Protein AF-A0AA37AYW5-F1 (afdb_monomer_lite)

Structure (mmCIF, N/CA/C/O backbone):
data_AF-A0AA37AYW5-F1
#
_entry.id   AF-A0AA37AYW5-F1
#
loop_
_atom_site.group_PDB
_atom_site.id
_atom_site.type_symbol
_atom_site.label_atom_id
_atom_site.label_alt_id
_atom_site.label_comp_id
_atom_site.label_asym_id
_atom_site.label_entity_id
_atom_site.label_seq_id
_atom_site.pdbx_PDB_ins_code
_atom_site.Cartn_x
_atom_site.Cartn_y
_atom_site.Cartn_z
_atom_site.occupancy
_atom_site.B_iso_or_equiv
_atom_site.auth_seq_id
_atom_site.auth_comp_id
_atom_site.auth_asym_id
_atom_site.auth_atom_id
_atom_site.pdbx_PDB_model_num
ATOM 1 N N . MET A 1 1 ? 41.787 -29.337 9.181 1.00 38.81 1 MET A N 1
ATOM 2 C CA . MET A 1 1 ? 41.376 -28.073 9.828 1.00 38.81 1 MET A CA 1
ATOM 3 C C . MET A 1 1 ? 42.537 -27.101 9.713 1.00 38.81 1 MET A C 1
ATOM 5 O O . MET A 1 1 ? 43.600 -27.408 10.236 1.00 38.81 1 MET A O 1
ATOM 9 N N . HIS A 1 2 ? 42.387 -26.001 8.969 1.00 33.62 2 HIS A N 1
ATOM 10 C CA . HIS A 1 2 ? 43.394 -24.934 8.976 1.00 33.62 2 HIS A CA 1
ATOM 11 C C . HIS A 1 2 ? 43.248 -24.129 10.281 1.00 33.62 2 HIS A C 1
ATOM 13 O O . HIS A 1 2 ? 42.122 -23.743 10.585 1.00 33.62 2 HIS A O 1
ATOM 19 N N . PRO A 1 3 ? 44.317 -23.875 11.061 1.00 39.66 3 PRO A N 1
ATOM 20 C CA . PRO A 1 3 ? 44.164 -23.428 12.451 1.00 39.66 3 PRO A CA 1
ATOM 21 C C . PRO A 1 3 ? 43.800 -21.947 12.656 1.00 39.66 3 PRO A C 1
ATOM 23 O O . PRO A 1 3 ? 43.698 -21.547 13.803 1.00 39.66 3 PRO A O 1
ATOM 26 N N . ASN A 1 4 ? 43.615 -21.139 11.604 1.00 45.75 4 ASN A N 1
ATOM 27 C CA . ASN A 1 4 ? 43.454 -19.675 11.712 1.00 45.75 4 ASN A CA 1
ATOM 28 C C . ASN A 1 4 ? 42.423 -19.077 10.725 1.00 45.75 4 ASN A C 1
ATOM 30 O O . ASN A 1 4 ? 42.526 -17.911 10.348 1.00 45.75 4 ASN A O 1
ATOM 34 N N . ALA A 1 5 ? 41.445 -19.853 10.249 1.00 54.09 5 ALA A N 1
ATOM 35 C CA . ALA A 1 5 ? 40.396 -19.306 9.385 1.00 54.09 5 ALA A CA 1
ATOM 36 C C . ALA A 1 5 ? 39.309 -18.626 10.233 1.00 54.09 5 ALA A C 1
ATOM 38 O O . ALA A 1 5 ? 38.794 -19.239 11.165 1.00 54.09 5 ALA A O 1
ATOM 39 N N . ASN A 1 6 ? 38.954 -17.378 9.903 1.00 69.75 6 ASN A N 1
ATOM 40 C CA . ASN A 1 6 ? 37.803 -16.687 10.487 1.00 69.75 6 ASN A CA 1
ATOM 41 C C . ASN A 1 6 ? 36.546 -17.570 10.299 1.00 69.75 6 ASN A C 1
ATOM 43 O O . ASN A 1 6 ? 36.196 -17.852 9.150 1.00 69.75 6 ASN A O 1
ATOM 47 N N . PRO A 1 7 ? 35.862 -18.015 11.372 1.00 68.75 7 PRO A N 1
ATOM 48 C CA . PRO A 1 7 ? 34.680 -18.875 11.278 1.00 68.75 7 PRO A CA 1
ATOM 49 C C . PRO A 1 7 ? 33.557 -18.306 10.413 1.00 68.75 7 PRO A C 1
ATOM 51 O O . PRO A 1 7 ? 32.802 -19.076 9.822 1.00 68.75 7 PRO A O 1
ATOM 54 N N . PHE A 1 8 ? 33.483 -16.983 10.268 1.00 74.00 8 PHE A N 1
ATOM 55 C CA . PHE A 1 8 ? 32.561 -16.327 9.347 1.00 74.00 8 PHE A CA 1
ATOM 56 C C . PHE A 1 8 ? 32.907 -16.612 7.882 1.00 74.00 8 PHE A C 1
ATOM 58 O O . PHE A 1 8 ? 32.076 -17.127 7.135 1.00 74.00 8 PHE A O 1
ATOM 65 N N . GLU A 1 9 ? 34.159 -16.370 7.488 1.00 76.06 9 GLU A N 1
ATOM 66 C CA . GLU A 1 9 ? 34.663 -16.686 6.145 1.00 76.06 9 GLU A CA 1
ATOM 67 C C . GLU A 1 9 ? 34.586 -18.187 5.861 1.00 76.06 9 GLU A C 1
ATOM 69 O O . GLU A 1 9 ? 34.242 -18.604 4.757 1.00 76.06 9 GLU A O 1
ATOM 74 N N . GLN A 1 10 ? 34.835 -19.017 6.875 1.00 78.75 10 GLN A N 1
ATOM 75 C CA . GLN A 1 10 ? 34.722 -20.463 6.748 1.00 78.75 10 GLN A CA 1
ATOM 76 C C . GLN A 1 10 ? 33.268 -20.912 6.551 1.00 78.75 10 GLN A C 1
ATOM 78 O O . GLN A 1 10 ? 33.007 -21.764 5.704 1.00 78.75 10 GLN A O 1
ATOM 83 N N . SER A 1 11 ? 32.318 -20.323 7.282 1.00 83.00 11 SER A N 1
ATOM 84 C CA . SER A 1 11 ? 30.885 -20.607 7.118 1.00 83.00 11 SER A CA 1
ATOM 85 C C . SER A 1 11 ? 30.381 -20.122 5.758 1.00 83.00 11 SER A C 1
ATOM 87 O O . SER A 1 11 ? 29.621 -20.823 5.093 1.00 83.00 11 SER A O 1
ATOM 89 N N . LYS A 1 12 ? 30.853 -18.961 5.288 1.00 83.50 12 LYS A N 1
ATOM 90 C CA . LYS A 1 12 ? 30.548 -18.438 3.951 1.00 83.50 12 LYS A CA 1
ATOM 91 C C . LYS A 1 12 ? 31.100 -19.348 2.852 1.00 83.50 12 LYS A C 1
ATOM 93 O O . LYS A 1 12 ? 30.362 -19.730 1.949 1.00 83.50 12 LYS A O 1
ATOM 98 N N . PHE A 1 13 ? 32.367 -19.753 2.957 1.00 81.62 13 PHE A N 1
ATOM 99 C CA . PHE A 1 13 ? 33.015 -20.670 2.013 1.00 81.62 13 PHE A CA 1
ATOM 100 C C . PHE A 1 13 ? 32.322 -22.039 1.965 1.00 81.62 13 PHE A C 1
ATOM 102 O O . PHE A 1 13 ? 32.096 -22.589 0.888 1.00 81.62 13 PHE A O 1
ATOM 109 N N . ASN A 1 14 ? 31.928 -22.571 3.124 1.00 83.38 14 ASN A N 1
ATOM 110 C CA . ASN A 1 14 ? 31.224 -23.849 3.225 1.00 83.38 14 ASN A CA 1
ATOM 111 C C . ASN A 1 14 ? 29.738 -23.767 2.843 1.00 83.38 14 ASN A C 1
ATOM 113 O O . ASN A 1 14 ? 29.079 -24.807 2.813 1.00 83.38 14 ASN A O 1
ATOM 117 N N . GLN A 1 15 ? 29.214 -22.571 2.544 1.00 87.94 15 GLN A N 1
ATOM 118 C CA . GLN A 1 15 ? 27.790 -22.319 2.295 1.00 87.94 15 GLN A CA 1
ATOM 119 C C . GLN A 1 15 ? 26.896 -22.701 3.488 1.00 87.94 15 GLN A C 1
ATOM 121 O O . GLN A 1 15 ? 25.774 -23.168 3.324 1.00 87.94 15 GLN A O 1
ATOM 126 N N . THR A 1 16 ? 27.404 -22.524 4.707 1.00 90.19 16 THR A N 1
ATOM 127 C CA . THR A 1 16 ? 26.687 -22.777 5.968 1.00 90.19 16 THR A CA 1
ATOM 128 C C . THR A 1 16 ? 26.413 -21.504 6.768 1.00 90.19 16 THR A C 1
ATOM 130 O O . THR A 1 16 ? 25.764 -21.566 7.811 1.00 90.19 16 THR A O 1
ATOM 133 N N . LEU A 1 17 ? 26.862 -20.347 6.266 1.00 87.88 17 LEU A N 1
ATOM 134 C CA . LEU A 1 17 ? 26.459 -19.032 6.756 1.00 87.88 17 LEU A CA 1
ATOM 135 C C . LEU A 1 17 ? 25.034 -18.729 6.291 1.00 87.88 17 LEU A C 1
ATOM 137 O O . LEU A 1 17 ? 24.772 -18.677 5.088 1.00 87.88 17 LEU A O 1
ATOM 141 N N . LEU A 1 18 ? 24.136 -18.504 7.242 1.00 89.06 18 LEU A N 1
ATOM 142 C CA . LEU A 1 18 ? 22.761 -18.115 6.961 1.00 89.06 18 LEU A CA 1
ATOM 143 C C . LEU A 1 18 ? 22.634 -16.603 7.083 1.00 89.06 18 LEU A C 1
ATOM 145 O O . LEU A 1 18 ? 23.123 -16.031 8.053 1.00 89.06 18 LEU A O 1
ATOM 149 N N . VAL A 1 19 ? 21.977 -15.967 6.117 1.00 85.94 19 VAL A N 1
ATOM 150 C CA . VAL A 1 19 ? 21.602 -14.553 6.200 1.00 85.94 19 VAL A CA 1
ATOM 151 C C . VAL A 1 19 ? 20.089 -14.468 6.065 1.00 85.94 19 VAL A C 1
ATOM 153 O O . VAL A 1 19 ? 19.516 -15.044 5.134 1.00 85.94 19 VAL A O 1
ATOM 156 N N . ASP A 1 20 ? 19.444 -13.823 7.032 1.00 80.69 20 ASP A N 1
ATOM 157 C CA . ASP A 1 20 ? 17.995 -13.655 7.023 1.00 80.69 20 ASP A CA 1
ATOM 158 C C . ASP A 1 20 ? 17.553 -12.573 6.020 1.00 80.69 20 ASP A C 1
ATOM 160 O O . ASP A 1 20 ? 18.359 -11.943 5.325 1.00 80.69 20 ASP A O 1
ATOM 164 N N . ALA A 1 21 ? 16.241 -12.371 5.910 1.00 74.94 21 ALA A N 1
ATOM 165 C CA . ALA A 1 21 ? 15.673 -11.361 5.022 1.00 74.94 21 ALA A CA 1
ATOM 166 C C . ALA A 1 21 ? 16.160 -9.934 5.344 1.00 74.94 21 ALA A C 1
ATOM 168 O O . ALA A 1 21 ? 16.279 -9.119 4.431 1.00 74.94 21 ALA A O 1
ATOM 169 N N . PHE A 1 22 ? 16.519 -9.659 6.599 1.00 75.81 22 PHE A N 1
ATOM 170 C CA . PHE A 1 22 ? 16.942 -8.351 7.099 1.00 75.81 22 PHE A CA 1
ATOM 171 C C . PHE A 1 22 ? 18.457 -8.133 7.041 1.00 75.81 22 PHE A C 1
ATOM 173 O O . PHE A 1 22 ? 18.942 -7.117 7.527 1.00 75.81 22 PHE A O 1
ATOM 180 N N . GLY A 1 23 ? 19.217 -9.065 6.463 1.00 77.38 23 GLY A N 1
ATOM 181 C CA . GLY A 1 23 ? 20.668 -8.937 6.326 1.00 77.38 23 GLY A CA 1
ATOM 182 C C . GLY A 1 23 ? 21.442 -9.336 7.573 1.00 77.38 23 GLY A C 1
ATOM 183 O O . GLY A 1 23 ? 22.669 -9.234 7.587 1.00 77.38 23 GLY A O 1
ATOM 184 N N . GLN A 1 24 ? 20.779 -9.844 8.609 1.00 87.44 24 GLN A N 1
ATOM 185 C CA . GLN A 1 24 ? 21.464 -10.360 9.777 1.00 87.44 24 GLN A CA 1
ATOM 186 C C . GLN A 1 24 ? 22.005 -11.762 9.489 1.00 87.44 24 GLN A C 1
ATOM 188 O O . GLN A 1 24 ? 21.296 -12.652 9.020 1.00 87.44 24 GLN A O 1
ATOM 193 N N . SER A 1 25 ? 23.287 -11.970 9.789 1.00 87.31 25 SER A N 1
ATOM 194 C CA . SER A 1 25 ? 23.948 -13.256 9.579 1.00 87.31 25 SER A CA 1
ATOM 195 C C . SER A 1 25 ? 24.030 -14.118 10.832 1.00 87.31 25 SER A C 1
ATOM 197 O O . SER A 1 25 ? 24.149 -13.606 11.951 1.00 87.31 25 SER A O 1
ATOM 199 N N . TYR A 1 26 ? 24.010 -15.434 10.622 1.00 89.06 26 TYR A N 1
ATOM 200 C CA . TYR A 1 26 ? 24.018 -16.462 11.654 1.00 89.06 26 TYR A CA 1
ATOM 201 C C . TYR A 1 26 ? 24.984 -17.593 11.294 1.00 89.06 26 TYR A C 1
ATOM 203 O O . TYR A 1 26 ? 24.978 -18.122 10.179 1.00 89.06 26 TYR A O 1
ATOM 211 N N . MET A 1 27 ? 25.804 -17.981 12.268 1.00 89.12 27 MET A N 1
ATOM 212 C CA . MET A 1 27 ? 26.725 -19.112 12.185 1.00 89.12 27 MET A CA 1
ATOM 213 C C . MET A 1 27 ? 26.295 -20.214 13.146 1.00 89.12 27 MET A C 1
ATOM 215 O O . MET A 1 27 ? 25.916 -19.944 14.285 1.00 89.12 27 MET A O 1
ATOM 219 N N . PHE A 1 28 ? 26.429 -21.460 12.702 1.00 89.25 28 PHE A N 1
ATOM 220 C CA . PHE A 1 28 ? 26.015 -22.636 13.456 1.00 89.25 28 PHE A CA 1
ATOM 221 C C . PHE A 1 28 ? 27.221 -23.520 13.755 1.00 89.25 28 PHE A C 1
ATOM 223 O O . PHE A 1 28 ? 27.929 -23.955 12.843 1.00 89.25 28 PHE A O 1
ATOM 230 N N . LEU A 1 29 ? 27.453 -23.804 15.034 1.00 84.38 29 LEU A N 1
ATOM 231 C CA . LEU A 1 29 ? 28.593 -24.596 15.488 1.00 84.38 29 LEU A CA 1
ATOM 232 C C . LEU A 1 29 ? 28.134 -25.767 16.365 1.00 84.38 29 LEU A C 1
ATOM 234 O O . LEU A 1 29 ? 27.254 -25.589 17.209 1.00 84.38 29 LEU A O 1
ATOM 238 N N . PRO A 1 30 ? 28.754 -26.953 16.253 1.00 82.44 30 PRO A N 1
ATOM 239 C CA . PRO A 1 30 ? 28.534 -28.028 17.212 1.00 82.44 30 PRO A CA 1
ATOM 240 C C . PRO A 1 30 ? 28.887 -27.598 18.641 1.00 82.44 30 PRO A C 1
ATOM 242 O O . PRO A 1 30 ? 29.865 -26.876 18.863 1.00 82.44 30 PRO A O 1
ATOM 245 N N . ARG A 1 31 ? 28.159 -28.112 19.640 1.00 75.62 31 ARG A N 1
ATOM 246 C CA . ARG A 1 31 ? 28.379 -27.795 21.065 1.00 75.62 31 ARG A CA 1
ATOM 247 C C . ARG A 1 31 ? 29.834 -27.939 21.533 1.00 75.62 31 ARG A C 1
ATOM 249 O O . ARG A 1 31 ? 30.278 -27.156 22.374 1.00 75.62 31 ARG A O 1
ATOM 256 N N . HIS A 1 32 ? 30.561 -28.918 20.993 1.00 72.81 32 HIS A N 1
ATOM 257 C CA . HIS A 1 32 ? 31.931 -29.260 21.388 1.00 72.81 32 HIS A CA 1
ATOM 258 C C . HIS A 1 32 ? 33.011 -28.317 20.829 1.00 72.81 32 HIS A C 1
ATOM 260 O O . HIS A 1 32 ? 34.160 -28.404 21.251 1.00 72.81 32 HIS A O 1
ATOM 266 N N . VAL A 1 33 ? 32.670 -27.404 19.912 1.00 71.12 33 VAL A N 1
ATOM 267 C CA . VAL A 1 33 ? 33.605 -26.373 19.444 1.00 71.12 33 VAL A CA 1
ATOM 268 C C . VAL A 1 33 ? 33.714 -25.285 20.519 1.00 71.12 33 VAL A C 1
ATOM 270 O O . VAL A 1 33 ? 32.713 -24.653 20.887 1.00 71.12 33 VAL A O 1
ATOM 273 N N . SER A 1 34 ? 34.920 -25.100 21.064 1.00 58.47 34 SER A N 1
ATOM 274 C CA . SER A 1 34 ? 35.232 -24.045 22.036 1.00 58.47 34 SER A CA 1
ATOM 275 C C . SER A 1 34 ? 34.973 -22.667 21.425 1.00 58.47 34 SER A C 1
ATOM 277 O O . SER A 1 34 ? 35.325 -22.432 20.270 1.00 58.47 34 SER A O 1
ATOM 279 N N . GLN A 1 35 ? 34.364 -21.755 22.190 1.00 56.06 35 GLN A N 1
ATOM 280 C CA . GLN A 1 35 ? 34.257 -20.355 21.773 1.00 56.06 35 GLN A CA 1
ATOM 281 C C . GLN A 1 35 ? 35.674 -19.794 21.610 1.00 56.06 35 GLN A C 1
ATOM 283 O O . GLN A 1 35 ? 36.435 -19.768 22.574 1.00 56.06 35 GLN A O 1
ATOM 288 N N . MET A 1 36 ? 36.036 -19.382 20.395 1.00 56.41 36 MET A N 1
ATOM 289 C CA . MET A 1 36 ? 37.171 -18.480 20.203 1.00 56.41 36 MET A CA 1
ATOM 290 C C . MET A 1 36 ? 36.699 -17.052 20.499 1.00 56.41 36 MET A C 1
ATOM 292 O O . MET A 1 36 ? 35.532 -16.725 20.269 1.00 56.41 36 MET A O 1
ATOM 296 N N . GLU A 1 37 ? 37.582 -16.213 21.035 1.00 50.62 37 GLU A N 1
ATOM 297 C CA . GLU A 1 37 ? 37.283 -14.803 21.303 1.00 50.62 37 GLU A CA 1
ATOM 298 C C . GLU A 1 37 ? 36.848 -14.081 20.007 1.00 50.62 37 GLU A C 1
ATOM 300 O O . GLU A 1 37 ? 37.392 -14.340 18.934 1.00 50.62 37 GLU A O 1
ATOM 305 N N . ASN A 1 38 ? 35.875 -13.164 20.113 1.00 54.09 38 ASN A N 1
ATOM 306 C CA . ASN A 1 38 ? 35.398 -12.264 19.042 1.00 54.09 38 ASN A CA 1
ATOM 307 C C . ASN A 1 38 ? 34.551 -12.864 17.891 1.00 54.09 38 ASN A C 1
ATOM 309 O O . ASN A 1 38 ? 34.559 -12.322 16.789 1.00 54.09 38 ASN A O 1
ATOM 313 N N . LEU A 1 39 ? 33.771 -13.931 18.117 1.00 61.69 39 LEU A N 1
ATOM 314 C CA . LEU A 1 39 ? 32.959 -14.578 17.060 1.00 61.69 39 LEU A CA 1
ATOM 315 C C . LEU A 1 39 ? 31.495 -14.110 16.916 1.00 61.69 39 LEU A C 1
ATOM 317 O O . LEU A 1 39 ? 30.770 -14.661 16.090 1.00 61.69 39 LEU A O 1
ATOM 321 N N . GLY A 1 40 ? 31.058 -13.106 17.679 1.00 62.66 40 GLY A N 1
ATOM 322 C CA . GLY A 1 40 ? 29.673 -12.613 17.669 1.00 62.66 40 GLY A CA 1
ATOM 323 C C . GLY A 1 40 ? 28.858 -13.034 18.896 1.00 62.66 40 GLY A C 1
ATOM 324 O O . GLY A 1 40 ? 29.360 -13.708 19.797 1.00 62.66 40 GLY A O 1
ATOM 325 N N . GLU A 1 41 ? 27.602 -12.592 18.956 1.00 76.00 41 GLU A N 1
ATOM 326 C CA . GLU A 1 41 ? 26.716 -12.796 20.111 1.00 76.00 41 GLU A CA 1
ATOM 327 C C . GLU A 1 41 ? 26.095 -14.203 20.089 1.00 76.00 41 GLU A C 1
ATOM 329 O O . GLU A 1 41 ? 25.531 -14.626 19.080 1.00 76.00 41 GLU A O 1
ATOM 334 N N . LEU A 1 42 ? 26.182 -14.947 21.198 1.00 78.88 42 LEU A N 1
ATOM 335 C CA . LEU A 1 42 ? 25.527 -16.252 21.336 1.00 78.88 42 LEU A CA 1
ATOM 336 C C . LEU A 1 42 ? 24.036 -16.058 21.629 1.00 78.88 42 LEU A C 1
ATOM 338 O O . LEU A 1 42 ? 23.680 -15.596 22.709 1.00 78.88 42 LEU A O 1
ATOM 342 N N . VAL A 1 43 ? 23.171 -16.479 20.707 1.00 78.56 43 VAL A N 1
ATOM 343 C CA . VAL A 1 43 ? 21.728 -16.175 20.766 1.00 78.56 43 VAL A CA 1
ATOM 344 C C . VAL A 1 43 ? 20.841 -17.359 21.164 1.00 78.56 43 VAL A C 1
ATOM 346 O O . VAL A 1 43 ? 19.632 -17.193 21.252 1.00 78.56 43 VAL A O 1
ATOM 349 N N . ASN A 1 44 ? 21.403 -18.538 21.472 1.00 71.06 44 ASN A N 1
ATOM 350 C CA . ASN A 1 44 ? 20.642 -19.760 21.805 1.00 71.06 44 ASN A CA 1
ATOM 351 C C . ASN A 1 44 ? 19.534 -19.585 22.861 1.00 71.06 44 ASN A C 1
ATOM 353 O O . ASN A 1 44 ? 18.508 -20.242 22.757 1.00 71.06 44 ASN A O 1
ATOM 357 N N . HIS A 1 45 ? 19.726 -18.725 23.866 1.00 63.72 45 HIS A N 1
ATOM 358 C CA . HIS A 1 45 ? 18.740 -18.518 24.940 1.00 63.72 45 HIS A CA 1
ATOM 359 C C . HIS A 1 45 ? 17.531 -17.677 24.505 1.00 63.72 45 HIS A C 1
ATOM 361 O O . HIS A 1 45 ? 16.542 -17.617 25.229 1.00 63.72 45 HIS A O 1
ATOM 367 N N . SER A 1 46 ? 17.613 -17.050 23.333 1.00 65.19 46 SER A N 1
ATOM 368 C CA . SER A 1 46 ? 16.573 -16.204 22.747 1.00 65.19 46 SER A CA 1
ATOM 369 C C . SER A 1 46 ? 15.876 -16.887 21.564 1.00 65.19 46 SER A C 1
ATOM 371 O O . SER A 1 46 ? 15.093 -16.239 20.877 1.00 65.19 46 SER A O 1
ATOM 373 N N . ILE A 1 47 ? 16.180 -18.171 21.297 1.00 74.56 47 ILE A N 1
ATOM 374 C CA . ILE A 1 47 ? 15.627 -18.930 20.167 1.00 74.56 47 ILE A CA 1
ATOM 375 C C . ILE A 1 47 ? 14.637 -19.982 20.637 1.00 74.56 47 ILE A C 1
ATOM 377 O O . ILE A 1 47 ? 15.031 -20.989 21.223 1.00 74.56 47 ILE A O 1
ATOM 381 N N . ASP A 1 48 ? 13.358 -19.774 20.323 1.00 81.69 48 ASP A N 1
ATOM 382 C CA . ASP A 1 48 ? 12.345 -20.821 20.418 1.00 81.69 48 ASP A CA 1
ATOM 383 C C . ASP A 1 48 ? 12.316 -21.710 19.160 1.00 81.69 48 ASP A C 1
ATOM 385 O O . ASP A 1 48 ? 12.959 -21.439 18.141 1.00 81.69 48 ASP A O 1
ATOM 389 N N . ILE A 1 49 ? 11.576 -22.819 19.237 1.00 81.31 49 ILE A N 1
ATOM 390 C CA . ILE A 1 49 ? 11.524 -23.815 18.161 1.00 81.31 49 ILE A CA 1
ATOM 391 C C . ILE A 1 49 ? 10.952 -23.246 16.855 1.00 81.31 49 ILE A C 1
ATOM 393 O O . ILE A 1 49 ? 11.419 -23.621 15.779 1.00 81.31 49 ILE A O 1
ATOM 397 N N . TYR A 1 50 ? 9.997 -22.315 16.939 1.00 80.69 50 TYR A N 1
ATOM 398 C CA . TYR A 1 50 ? 9.380 -21.693 15.772 1.00 80.69 50 TYR A CA 1
ATOM 399 C C . TYR A 1 50 ? 10.361 -20.740 15.094 1.00 80.69 50 TYR A C 1
ATOM 401 O O . TYR A 1 50 ? 10.512 -20.786 13.871 1.00 80.69 50 TYR A O 1
ATOM 409 N N . TRP A 1 51 ? 11.098 -19.944 15.873 1.00 81.12 51 TRP A N 1
ATOM 410 C CA . TRP A 1 51 ? 12.142 -19.081 15.335 1.00 81.12 51 TRP A CA 1
ATOM 411 C C . TRP A 1 51 ? 13.277 -19.896 14.710 1.00 81.12 51 TRP A C 1
ATOM 413 O O . TRP A 1 51 ? 13.705 -19.583 13.602 1.00 81.12 51 TRP A O 1
ATOM 423 N N . ALA A 1 52 ? 13.712 -20.993 15.341 1.00 85.31 52 ALA A N 1
ATOM 424 C CA . ALA A 1 52 ? 14.742 -21.872 14.782 1.00 85.31 52 ALA A CA 1
ATOM 425 C C . ALA A 1 52 ? 14.317 -22.514 13.448 1.00 85.31 52 ALA A C 1
ATOM 427 O O . ALA A 1 52 ? 15.118 -22.585 12.514 1.00 85.31 52 ALA A O 1
ATOM 428 N N . GLN A 1 53 ? 13.067 -22.979 13.340 1.00 86.19 53 GLN A N 1
ATOM 429 C CA . GLN A 1 53 ? 12.529 -23.531 12.093 1.00 86.19 53 GLN A CA 1
ATOM 430 C C . GLN A 1 53 ? 12.413 -22.460 11.007 1.00 86.19 53 GLN A C 1
ATOM 432 O O . GLN A 1 53 ? 12.892 -22.678 9.893 1.00 86.19 53 GLN A O 1
ATOM 437 N N . SER A 1 54 ? 11.852 -21.296 11.350 1.00 83.06 54 SER A N 1
ATOM 438 C CA . SER A 1 54 ? 11.725 -20.161 10.434 1.00 83.06 54 SER A CA 1
ATOM 439 C C . SER A 1 54 ? 13.091 -19.706 9.924 1.00 83.06 54 SER A C 1
ATOM 441 O O . SER A 1 54 ? 13.270 -19.561 8.720 1.00 83.06 54 SER A O 1
ATOM 443 N N . LEU A 1 55 ? 14.089 -19.589 10.805 1.00 84.00 55 LEU A N 1
ATOM 444 C CA . LEU A 1 55 ? 15.448 -19.197 10.442 1.00 84.00 55 LEU A CA 1
ATOM 445 C C . LEU A 1 55 ? 16.051 -20.148 9.399 1.00 84.00 55 LEU A C 1
ATOM 447 O O . LEU A 1 55 ? 16.595 -19.691 8.402 1.00 84.00 55 LEU A O 1
ATOM 451 N N . LEU A 1 56 ? 15.923 -21.465 9.592 1.00 87.62 56 LEU A N 1
ATOM 452 C CA . LEU A 1 56 ? 16.473 -22.479 8.681 1.00 87.62 56 LEU A CA 1
ATOM 453 C C . LEU A 1 56 ? 15.709 -22.574 7.346 1.00 87.62 56 LEU A C 1
ATOM 455 O O . LEU A 1 56 ? 16.304 -22.930 6.324 1.00 87.62 56 LEU A O 1
ATOM 459 N N . GLN A 1 57 ? 14.409 -22.272 7.348 1.00 83.94 57 GLN A N 1
ATOM 460 C CA . GLN A 1 57 ? 13.538 -22.332 6.169 1.00 83.94 57 GLN A CA 1
ATOM 461 C C . GLN A 1 57 ? 13.597 -21.054 5.323 1.00 83.94 57 GLN A C 1
ATOM 463 O O . GLN A 1 57 ? 13.655 -21.141 4.098 1.00 83.94 57 GLN A O 1
ATOM 468 N N . ASN A 1 58 ? 13.643 -19.888 5.966 1.00 72.00 58 ASN A N 1
ATOM 469 C CA . ASN A 1 58 ? 13.470 -18.572 5.351 1.00 72.00 58 ASN A CA 1
ATOM 470 C C . ASN A 1 58 ? 14.805 -17.824 5.214 1.00 72.00 58 ASN A C 1
ATOM 472 O O . ASN A 1 58 ? 14.951 -16.677 5.634 1.00 72.00 58 ASN A O 1
ATOM 476 N N . HIS A 1 59 ? 15.803 -18.487 4.632 1.00 72.00 59 HIS A N 1
ATOM 477 C CA . HIS A 1 59 ? 17.095 -17.873 4.334 1.00 72.00 59 HIS A CA 1
ATOM 478 C C . HIS A 1 59 ? 17.050 -17.115 3.003 1.00 72.00 59 HIS A C 1
ATOM 480 O O . HIS A 1 59 ? 16.414 -17.545 2.040 1.00 72.00 59 HIS A O 1
ATOM 486 N N . SER A 1 60 ? 17.752 -15.985 2.936 1.00 64.25 60 SER A N 1
ATOM 487 C CA . SER A 1 60 ? 17.729 -15.101 1.775 1.00 64.25 60 SER A CA 1
ATOM 488 C C . SER A 1 60 ? 19.024 -15.204 0.960 1.00 64.25 60 SER A C 1
ATOM 490 O O . SER A 1 60 ? 20.095 -14.884 1.480 1.00 64.25 60 SER A O 1
ATOM 492 N N . PRO A 1 61 ? 18.970 -15.560 -0.340 1.00 64.62 61 PRO A N 1
ATOM 493 C CA . PRO A 1 61 ? 20.134 -15.449 -1.219 1.00 64.62 61 PRO A CA 1
ATOM 494 C C . PRO A 1 61 ? 20.448 -13.989 -1.600 1.00 64.62 61 PRO A C 1
ATOM 496 O O . PRO A 1 61 ? 21.470 -13.738 -2.238 1.00 64.62 61 PRO A O 1
ATOM 499 N N . MET A 1 62 ? 19.594 -13.022 -1.219 1.00 60.31 62 MET A N 1
ATOM 500 C CA . MET A 1 62 ? 19.686 -11.612 -1.636 1.00 60.31 62 MET A CA 1
ATOM 501 C C . MET A 1 62 ? 20.978 -10.919 -1.178 1.00 60.31 62 MET A C 1
ATOM 503 O O . MET A 1 62 ? 21.394 -9.941 -1.789 1.00 60.31 62 MET A O 1
ATOM 507 N N . TRP A 1 63 ? 21.652 -11.447 -0.153 1.00 71.88 63 TRP A N 1
ATOM 508 C CA . TRP A 1 63 ? 22.867 -10.863 0.431 1.00 71.88 63 TRP A CA 1
ATOM 509 C C . TRP A 1 63 ? 24.175 -11.442 -0.137 1.00 71.88 63 TRP A C 1
ATOM 511 O O . TRP A 1 63 ? 25.233 -11.356 0.489 1.00 71.88 63 TRP A O 1
ATOM 521 N N . GLY A 1 64 ? 24.120 -12.087 -1.309 1.00 64.75 64 GLY A N 1
ATOM 522 C CA . GLY A 1 64 ? 25.302 -12.648 -1.980 1.00 64.75 64 GLY A CA 1
ATOM 523 C C . GLY A 1 64 ? 25.943 -13.833 -1.243 1.00 64.75 64 GLY A C 1
ATOM 524 O O . GLY A 1 64 ? 27.079 -14.208 -1.539 1.00 64.75 64 GLY A O 1
ATOM 525 N N . CYS A 1 65 ? 25.230 -14.421 -0.279 1.00 75.19 65 CYS A N 1
ATOM 526 C CA . CYS A 1 65 ? 25.639 -15.611 0.460 1.00 75.19 65 CYS A CA 1
ATOM 527 C C . CYS A 1 65 ? 24.726 -16.777 0.071 1.00 75.19 65 CYS A C 1
ATOM 529 O O . CYS A 1 65 ? 23.524 -16.747 0.322 1.00 75.19 65 CYS A O 1
ATOM 531 N N . GLN A 1 66 ? 25.292 -17.811 -0.554 1.00 78.38 66 GLN A N 1
ATOM 532 C CA . GLN A 1 66 ? 24.557 -19.037 -0.849 1.00 78.38 66 GLN A CA 1
ATOM 533 C C . GLN A 1 66 ? 24.537 -19.917 0.406 1.00 78.38 66 GLN A C 1
ATOM 535 O O . GLN A 1 66 ? 25.598 -20.322 0.880 1.00 78.38 66 GLN A O 1
ATOM 540 N N . PHE A 1 67 ? 23.345 -20.212 0.923 1.00 88.19 67 PHE A N 1
ATOM 541 C CA . PHE A 1 67 ? 23.144 -21.117 2.054 1.00 88.19 67 PHE A CA 1
ATOM 542 C C . PHE A 1 67 ? 22.680 -22.496 1.570 1.00 88.19 67 PHE A C 1
ATOM 544 O O . PHE A 1 67 ? 21.809 -22.603 0.709 1.00 88.19 67 PHE A O 1
ATOM 551 N N . ASP A 1 68 ? 23.261 -23.555 2.129 1.00 87.75 68 ASP A N 1
ATOM 552 C CA . ASP A 1 68 ? 22.914 -24.945 1.846 1.00 87.75 68 ASP A CA 1
ATOM 553 C C . ASP A 1 68 ? 22.654 -25.695 3.158 1.00 87.75 68 ASP A C 1
ATOM 555 O O . ASP A 1 68 ? 23.568 -26.066 3.906 1.00 87.75 68 ASP A O 1
ATOM 559 N N . LEU A 1 69 ? 21.372 -25.969 3.415 1.00 89.31 69 LEU A N 1
ATOM 560 C CA . LEU A 1 69 ? 20.932 -26.679 4.611 1.00 89.31 69 LEU A CA 1
ATOM 561 C C . LEU A 1 69 ? 21.528 -28.093 4.711 1.00 89.31 69 LEU A C 1
ATOM 563 O O . LEU A 1 69 ? 21.771 -28.579 5.814 1.00 89.31 69 LEU A O 1
ATOM 567 N N . ASN A 1 70 ? 21.787 -28.775 3.590 1.00 87.38 70 ASN A N 1
ATOM 568 C CA . ASN A 1 70 ? 22.365 -30.121 3.624 1.00 87.38 70 ASN A CA 1
ATOM 569 C C . ASN A 1 70 ? 23.812 -30.080 4.106 1.00 87.38 70 ASN A C 1
ATOM 571 O O . ASN A 1 70 ? 24.213 -30.921 4.914 1.00 87.38 70 ASN A O 1
ATOM 575 N N . LYS A 1 71 ? 24.578 -29.087 3.642 1.00 88.75 71 LYS A N 1
ATOM 576 C CA . LYS A 1 71 ? 25.952 -28.864 4.103 1.00 88.75 71 LYS A CA 1
ATOM 577 C C . LYS A 1 71 ? 25.975 -28.471 5.570 1.00 88.75 71 LYS A C 1
ATOM 579 O O . LYS A 1 71 ? 26.786 -29.018 6.314 1.00 88.75 71 LYS A O 1
ATOM 584 N N . LEU A 1 72 ? 25.049 -27.611 6.003 1.00 91.00 72 LEU A N 1
ATOM 585 C CA . LEU A 1 72 ? 24.911 -27.257 7.414 1.00 91.00 72 LEU A CA 1
ATOM 586 C C . LEU A 1 72 ? 24.601 -28.494 8.268 1.00 91.00 72 LEU A C 1
ATOM 588 O O . LEU A 1 72 ? 25.297 -28.760 9.248 1.00 91.00 72 LEU A O 1
ATOM 592 N N . TYR A 1 73 ? 23.589 -29.270 7.877 1.00 90.44 73 TYR A N 1
ATOM 593 C CA . TYR A 1 73 ? 23.193 -30.484 8.583 1.00 90.44 73 TYR A CA 1
ATOM 594 C C . TYR A 1 73 ? 24.367 -31.453 8.724 1.00 90.44 73 TYR A C 1
ATOM 596 O O . TYR A 1 73 ? 24.651 -31.921 9.825 1.00 90.44 73 TYR A O 1
ATOM 604 N N . PHE A 1 74 ? 25.080 -31.724 7.629 1.00 87.88 74 PHE A N 1
ATOM 605 C CA . PHE A 1 74 ? 26.241 -32.609 7.633 1.00 87.88 74 PHE A CA 1
ATOM 606 C C . PHE A 1 74 ? 27.374 -32.072 8.519 1.00 87.88 74 PHE A C 1
ATOM 608 O O . PHE A 1 74 ? 27.924 -32.818 9.325 1.00 87.88 74 PHE A O 1
ATOM 615 N N . GLN A 1 75 ? 27.680 -30.773 8.423 1.00 86.81 75 GLN A N 1
ATOM 616 C CA . GLN A 1 75 ? 28.727 -30.115 9.212 1.00 86.81 75 GLN A CA 1
ATOM 617 C C . GLN A 1 75 ? 28.455 -30.204 10.721 1.00 86.81 75 GLN A C 1
ATOM 619 O O . GLN A 1 75 ? 29.392 -30.358 11.503 1.00 86.81 75 GLN A O 1
ATOM 624 N N . VAL A 1 76 ? 27.190 -30.090 11.131 1.00 87.94 76 VAL A N 1
ATOM 625 C CA . VAL A 1 76 ? 26.808 -30.035 12.547 1.00 87.94 76 VAL A CA 1
ATOM 626 C C . VAL A 1 76 ? 26.546 -31.419 13.144 1.00 87.94 76 VAL A C 1
ATOM 628 O O . VAL A 1 76 ? 26.959 -31.681 14.272 1.00 87.94 76 VAL A O 1
ATOM 631 N N . SER A 1 77 ? 25.881 -32.310 12.403 1.00 85.88 77 SER A N 1
ATOM 632 C CA . SER A 1 77 ? 25.522 -33.653 12.883 1.00 85.88 77 SER A CA 1
ATOM 633 C C . SER A 1 77 ? 26.631 -34.693 12.701 1.00 85.88 77 SER A C 1
ATOM 635 O O . SER A 1 77 ? 26.667 -35.675 13.439 1.00 85.88 77 SER A O 1
ATOM 637 N N . GLY A 1 78 ? 27.512 -34.514 11.708 1.00 82.06 78 GLY A N 1
ATOM 638 C CA . GLY A 1 78 ? 28.463 -35.545 11.280 1.00 82.06 78 GLY A CA 1
ATOM 639 C C . GLY A 1 78 ? 27.804 -36.778 10.644 1.00 82.06 78 GLY A C 1
ATOM 640 O O . GLY A 1 78 ? 28.455 -37.812 10.502 1.00 82.06 78 GLY A O 1
ATOM 641 N N . ASP A 1 79 ? 26.517 -36.705 10.285 1.00 81.50 79 ASP A N 1
ATOM 642 C CA . ASP A 1 79 ? 25.756 -37.839 9.759 1.00 81.50 79 ASP A CA 1
ATOM 643 C C . ASP A 1 79 ? 26.052 -38.089 8.270 1.00 81.50 79 ASP A C 1
ATOM 645 O O . ASP A 1 79 ? 25.538 -37.409 7.379 1.00 81.50 79 ASP A O 1
ATOM 649 N N . TYR A 1 80 ? 26.846 -39.123 7.987 1.00 68.38 80 TYR A N 1
ATOM 650 C CA . TYR A 1 80 ? 27.188 -39.551 6.626 1.00 68.38 80 TYR A CA 1
ATOM 651 C C . TYR A 1 80 ? 25.998 -40.084 5.811 1.00 68.38 80 TYR A C 1
ATOM 653 O O . TYR A 1 80 ? 26.113 -40.201 4.593 1.00 68.38 80 TYR A O 1
ATOM 661 N N . MET A 1 81 ? 24.851 -40.368 6.439 1.00 68.38 81 MET A N 1
ATOM 662 C CA . MET A 1 81 ? 23.609 -40.779 5.770 1.00 68.38 81 MET A CA 1
ATOM 663 C C . MET A 1 81 ? 22.648 -39.600 5.530 1.00 68.38 81 MET A C 1
ATOM 665 O O . MET A 1 81 ? 21.474 -39.810 5.218 1.00 68.38 81 MET A O 1
ATOM 669 N N . ALA A 1 82 ? 23.126 -38.350 5.629 1.00 70.94 82 ALA A N 1
ATOM 670 C CA . ALA A 1 82 ? 22.327 -37.139 5.425 1.00 70.94 82 ALA A CA 1
ATOM 671 C C . ALA A 1 82 ? 21.530 -37.121 4.104 1.00 70.94 82 ALA A C 1
ATOM 673 O O . ALA A 1 82 ? 20.460 -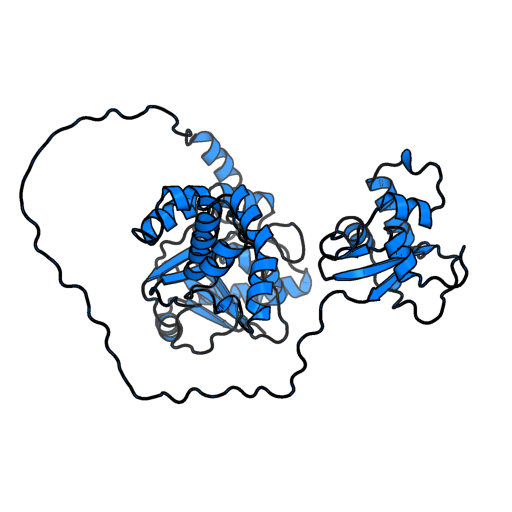36.517 4.042 1.00 70.94 82 ALA A O 1
ATOM 674 N N . SER A 1 83 ? 21.997 -37.787 3.046 1.00 71.62 83 SER A N 1
ATOM 675 C CA . SER A 1 83 ? 21.285 -37.892 1.761 1.00 71.62 83 SER A CA 1
ATOM 676 C C . SER A 1 83 ? 19.962 -38.669 1.839 1.00 71.62 83 SER A C 1
ATOM 678 O O . SER A 1 83 ? 19.087 -38.443 1.009 1.00 71.62 83 SER A O 1
ATOM 680 N N . HIS A 1 84 ? 19.781 -39.538 2.839 1.00 74.88 84 HIS A N 1
ATOM 681 C CA . HIS A 1 84 ? 18.574 -40.355 3.024 1.00 74.88 84 HIS A CA 1
ATOM 682 C C . HIS A 1 84 ? 17.501 -39.691 3.898 1.00 74.88 84 HIS A C 1
ATOM 684 O O . HIS A 1 84 ? 16.416 -40.246 4.071 1.00 74.88 84 HIS A O 1
ATOM 690 N N . LYS A 1 85 ? 17.788 -38.509 4.453 1.00 81.75 85 LYS A N 1
ATOM 691 C CA . LYS A 1 85 ? 16.846 -37.732 5.267 1.00 81.75 85 LYS A CA 1
ATOM 692 C C . LYS A 1 85 ? 16.181 -36.647 4.427 1.00 81.75 85 LYS A C 1
ATOM 694 O O . LYS A 1 85 ? 16.856 -35.916 3.694 1.00 81.75 85 LYS A O 1
ATOM 699 N N . SER A 1 86 ? 14.864 -36.521 4.574 1.00 88.88 86 SER A N 1
ATOM 700 C CA . SER A 1 86 ? 14.096 -35.427 3.973 1.00 88.88 86 SER A CA 1
ATOM 701 C C . SER A 1 86 ? 14.559 -34.068 4.506 1.00 88.88 86 SER A C 1
ATOM 703 O O . SER A 1 86 ? 15.164 -33.974 5.577 1.00 88.88 86 SER A O 1
ATOM 705 N N . LEU A 1 87 ? 14.260 -33.002 3.758 1.00 84.50 87 LEU A N 1
ATOM 706 C CA . LEU A 1 87 ? 14.579 -31.636 4.170 1.00 84.50 87 LEU A CA 1
ATOM 707 C C . LEU A 1 87 ? 13.945 -31.306 5.531 1.00 84.50 87 LEU A C 1
ATOM 709 O O . LEU A 1 87 ? 14.630 -30.798 6.412 1.00 84.50 87 LEU A O 1
ATOM 713 N N . GLN A 1 88 ? 12.682 -31.693 5.735 1.00 88.31 88 GLN A N 1
ATOM 714 C CA . GLN A 1 88 ? 11.973 -31.438 6.988 1.00 88.31 88 GLN A CA 1
ATOM 715 C C . GLN A 1 88 ? 12.614 -32.164 8.177 1.00 88.31 88 GLN A C 1
ATOM 717 O O . GLN A 1 88 ? 12.855 -31.546 9.203 1.00 88.31 88 GLN A O 1
ATOM 722 N N . GLN A 1 89 ? 13.016 -33.430 8.019 1.00 88.81 89 GLN A N 1
ATOM 723 C CA . GLN A 1 89 ? 13.713 -34.165 9.086 1.00 88.81 89 GLN A CA 1
ATOM 724 C C . GLN A 1 89 ? 15.040 -33.507 9.497 1.00 88.81 89 GLN A C 1
ATOM 726 O O . GLN A 1 89 ? 15.445 -33.598 10.655 1.00 88.81 89 GLN A O 1
ATOM 731 N N . LYS A 1 90 ? 15.732 -32.851 8.557 1.00 91.56 90 LYS A N 1
ATOM 732 C CA . LYS A 1 90 ? 16.962 -32.097 8.846 1.00 91.56 90 LYS A CA 1
ATOM 733 C C . LYS A 1 90 ? 16.657 -30.804 9.595 1.00 91.56 90 LYS A C 1
ATOM 735 O O . LYS A 1 90 ? 17.373 -30.491 10.542 1.00 91.56 90 LYS A O 1
ATOM 740 N N . ILE A 1 91 ? 15.600 -30.092 9.197 1.00 91.00 91 ILE A N 1
ATOM 741 C CA . ILE A 1 91 ? 15.120 -28.878 9.873 1.00 91.00 91 ILE A CA 1
ATOM 742 C C . ILE A 1 91 ? 14.685 -29.207 11.299 1.00 91.00 91 ILE A C 1
ATOM 744 O O . ILE A 1 91 ? 15.119 -28.538 12.232 1.00 91.00 91 ILE A O 1
ATOM 748 N N . ASP A 1 92 ? 13.892 -30.260 11.489 1.00 89.12 92 ASP A N 1
ATOM 749 C CA . ASP A 1 92 ? 13.421 -30.690 12.806 1.00 89.12 92 ASP A CA 1
ATOM 750 C C . ASP A 1 92 ? 14.601 -31.055 13.711 1.00 89.12 92 ASP A C 1
ATOM 752 O O . ASP A 1 92 ? 14.657 -30.640 14.865 1.00 89.12 92 ASP A O 1
ATOM 756 N N . TRP A 1 93 ? 15.593 -31.784 13.193 1.00 93.12 93 TRP A N 1
ATOM 757 C CA . TRP A 1 93 ? 16.783 -32.123 13.973 1.00 93.12 93 TRP A CA 1
ATOM 758 C C . TRP A 1 93 ? 17.615 -30.882 14.335 1.00 93.12 93 TRP A C 1
ATOM 760 O O . TRP A 1 93 ? 17.984 -30.715 15.495 1.00 93.12 93 TRP A O 1
ATOM 770 N N . LEU A 1 94 ? 17.886 -29.994 13.369 1.00 92.25 94 LEU A N 1
ATOM 771 C CA . LEU A 1 94 ? 18.675 -28.776 13.597 1.00 92.25 94 LEU A CA 1
ATOM 772 C C . LEU A 1 94 ? 17.973 -27.814 14.558 1.00 92.25 94 LEU A C 1
ATOM 774 O O . LEU A 1 94 ? 18.612 -27.317 15.477 1.00 92.25 94 LEU A O 1
ATOM 778 N N . SER A 1 95 ? 16.673 -27.579 14.384 1.00 91.75 95 SER A N 1
ATOM 779 C CA . SER A 1 95 ? 15.886 -26.691 15.250 1.00 91.75 95 SER A CA 1
ATOM 780 C C . SER A 1 95 ? 15.823 -27.207 16.690 1.00 91.75 95 SER A C 1
ATOM 782 O O . SER A 1 95 ? 16.110 -26.450 17.616 1.00 91.75 95 SER A O 1
ATOM 784 N N . ASN A 1 96 ? 15.584 -28.508 16.892 1.00 89.62 96 ASN A N 1
ATOM 785 C CA . ASN A 1 96 ? 15.662 -29.124 18.221 1.00 89.62 96 ASN A CA 1
ATOM 786 C C . ASN A 1 96 ? 17.076 -29.024 18.817 1.00 89.62 96 ASN A C 1
ATOM 788 O O . ASN A 1 96 ? 17.231 -28.728 20.002 1.00 89.62 96 ASN A O 1
ATOM 792 N N . GLY A 1 97 ? 18.114 -29.231 18.005 1.00 88.00 97 GLY A N 1
ATOM 793 C CA . GLY A 1 97 ? 19.503 -29.085 18.434 1.00 88.00 97 GLY A CA 1
ATOM 794 C C . GLY A 1 97 ? 19.860 -27.649 18.840 1.00 88.00 97 GLY A C 1
ATOM 795 O O . GLY A 1 97 ? 20.603 -27.455 19.802 1.00 88.00 97 GLY A O 1
ATOM 796 N N . ILE A 1 98 ? 19.310 -26.640 18.159 1.00 89.56 98 ILE A N 1
ATOM 797 C CA . ILE A 1 98 ? 19.487 -25.216 18.488 1.00 89.56 98 ILE A CA 1
ATOM 798 C C . ILE A 1 98 ? 18.851 -24.892 19.844 1.00 89.56 98 ILE A C 1
ATOM 800 O O . ILE A 1 98 ? 19.533 -24.358 20.724 1.00 89.56 98 ILE A O 1
ATOM 804 N N . VAL A 1 99 ? 17.582 -25.267 20.030 1.00 85.19 99 VAL A N 1
ATOM 805 C CA . VAL A 1 99 ? 16.812 -24.988 21.255 1.00 85.19 99 VAL A CA 1
ATOM 806 C C . VAL A 1 99 ? 17.418 -25.694 22.471 1.00 85.19 99 VAL A C 1
ATOM 808 O O . VAL A 1 99 ? 17.534 -25.107 23.542 1.00 85.19 99 VAL A O 1
ATOM 811 N N . ASN A 1 100 ? 17.889 -26.933 22.303 1.00 84.38 100 ASN A N 1
ATOM 812 C CA . ASN A 1 100 ? 18.496 -27.712 23.389 1.00 84.38 100 ASN A CA 1
ATOM 813 C C . ASN A 1 100 ? 19.985 -27.381 23.629 1.00 84.38 100 ASN A C 1
ATOM 815 O O . ASN A 1 100 ? 20.627 -27.979 24.498 1.00 84.38 100 ASN A O 1
ATOM 819 N N . GLY A 1 101 ? 20.563 -26.449 22.860 1.00 81.56 101 GLY A N 1
ATOM 820 C CA . GLY A 1 101 ? 21.960 -26.023 22.995 1.00 81.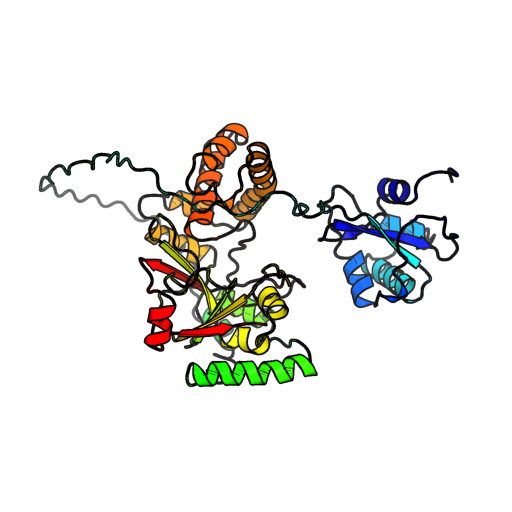56 101 GLY A CA 1
ATOM 821 C C . GLY A 1 101 ? 23.000 -27.037 22.495 1.00 81.56 101 GLY A C 1
ATOM 822 O O . GLY A 1 101 ? 24.187 -26.917 22.809 1.00 81.56 101 GLY A O 1
ATOM 823 N N . GLU A 1 102 ? 22.585 -28.042 21.722 1.00 85.12 102 GLU A N 1
ATOM 824 C CA . GLU A 1 102 ? 23.478 -28.975 21.017 1.00 85.12 102 GLU A CA 1
ATOM 825 C C . GLU A 1 102 ? 24.118 -28.332 19.773 1.00 85.12 102 GLU A C 1
ATOM 827 O O . GLU A 1 102 ? 25.239 -28.681 19.388 1.00 85.12 102 GLU A O 1
ATOM 832 N N . VAL A 1 103 ? 23.437 -27.337 19.199 1.00 88.00 103 VAL A N 1
ATOM 833 C CA . VAL A 1 103 ? 23.905 -26.495 18.096 1.00 88.00 103 VAL A CA 1
ATOM 834 C C . VAL A 1 103 ? 23.961 -25.053 18.581 1.00 88.00 103 VAL A C 1
ATOM 836 O O . VAL A 1 103 ? 22.937 -24.449 18.884 1.00 88.00 103 VAL A O 1
ATOM 839 N N . LYS A 1 104 ? 25.159 -24.480 18.665 1.00 86.62 104 LYS A N 1
ATOM 840 C CA . LYS A 1 104 ? 25.354 -23.070 19.014 1.00 86.62 104 LYS A CA 1
ATOM 841 C C . LYS A 1 104 ? 25.021 -22.196 17.812 1.00 86.62 104 LYS A C 1
ATOM 843 O O . LYS A 1 104 ? 25.494 -22.483 16.715 1.00 86.62 104 LYS A O 1
ATOM 848 N N . VAL A 1 105 ? 24.282 -21.119 18.043 1.00 88.31 105 VAL A N 1
ATOM 849 C CA . VAL A 1 105 ? 23.947 -20.094 17.055 1.00 88.31 105 VAL A CA 1
ATOM 850 C C . VAL A 1 105 ? 24.613 -18.792 17.471 1.00 88.31 105 VAL A C 1
ATOM 852 O O . VAL A 1 105 ? 24.351 -18.257 18.550 1.00 88.31 105 VAL A O 1
ATOM 855 N N . LEU A 1 106 ? 25.499 -18.302 16.612 1.00 85.62 106 LEU A N 1
ATOM 856 C CA . LEU A 1 106 ? 26.210 -17.044 16.791 1.00 85.62 106 LEU A CA 1
ATOM 857 C C . LEU A 1 106 ? 25.682 -16.025 15.788 1.00 85.62 106 LEU A C 1
ATOM 859 O O . LEU A 1 106 ? 25.668 -16.288 14.585 1.00 85.62 106 LEU A O 1
ATOM 863 N N . LYS A 1 107 ? 25.277 -14.862 16.287 1.00 84.56 107 LYS A N 1
ATOM 864 C CA . LYS A 1 107 ? 24.868 -13.714 15.486 1.00 84.56 107 LYS A CA 1
ATOM 865 C C . LYS A 1 107 ? 26.118 -12.979 14.996 1.00 84.56 107 LYS A C 1
ATOM 867 O O . LYS A 1 107 ? 26.926 -12.516 15.802 1.00 84.56 107 LYS A O 1
ATOM 872 N N . GLY A 1 108 ? 26.294 -12.934 13.678 1.00 79.38 108 GLY A N 1
ATOM 873 C CA . GLY A 1 108 ? 27.412 -12.281 12.997 1.00 79.38 108 GLY A CA 1
ATOM 874 C C . GLY A 1 108 ? 27.136 -10.813 12.662 1.00 79.38 108 GLY A C 1
ATOM 875 O O . GLY A 1 108 ? 26.259 -10.172 13.240 1.00 79.38 108 GLY A O 1
ATOM 876 N N . SER A 1 109 ? 27.889 -10.268 11.707 1.00 78.75 109 SER A N 1
ATOM 877 C CA . SER A 1 109 ? 27.693 -8.903 11.208 1.00 78.75 109 SER A CA 1
ATOM 878 C C . SER A 1 109 ? 26.362 -8.748 10.469 1.00 78.75 109 SER A C 1
ATOM 880 O O . SER A 1 109 ? 25.854 -9.703 9.873 1.00 78.75 109 SER A O 1
ATOM 882 N N . ASN A 1 110 ? 25.815 -7.535 10.492 1.00 78.75 110 ASN A N 1
ATOM 883 C CA . ASN A 1 110 ? 24.659 -7.173 9.685 1.00 78.75 110 ASN A CA 1
ATOM 884 C C . ASN A 1 110 ? 25.131 -6.632 8.325 1.00 78.75 110 ASN A C 1
ATOM 886 O O . ASN A 1 110 ? 26.064 -5.830 8.263 1.00 78.75 110 ASN A O 1
ATOM 890 N N . PHE A 1 111 ? 24.518 -7.115 7.249 1.00 72.00 111 PHE A N 1
ATOM 891 C CA . PHE A 1 111 ? 24.797 -6.724 5.871 1.00 72.00 111 PHE A CA 1
ATOM 892 C C . PHE A 1 111 ? 24.054 -5.443 5.461 1.00 72.00 111 PHE A C 1
ATOM 894 O O . PHE A 1 111 ? 24.357 -4.879 4.409 1.00 72.00 111 PHE A O 1
ATOM 901 N N . THR A 1 112 ? 23.124 -4.946 6.284 1.00 66.31 112 THR A N 1
ATOM 902 C CA . THR A 1 112 ? 22.496 -3.638 6.067 1.00 66.31 112 THR A CA 1
ATOM 903 C C . THR A 1 112 ? 23.491 -2.509 6.345 1.00 66.31 112 THR A C 1
ATOM 905 O O . THR A 1 112 ? 24.115 -2.510 7.414 1.00 66.31 112 THR A O 1
ATOM 908 N N . PRO A 1 113 ? 23.626 -1.509 5.457 1.00 49.44 113 PRO A N 1
ATOM 909 C CA . PRO A 1 113 ? 24.398 -0.315 5.773 1.00 49.44 113 PRO A CA 1
ATOM 910 C C . PRO A 1 113 ? 23.775 0.408 6.981 1.00 49.44 113 PRO A C 1
ATOM 912 O O . PRO A 1 113 ? 22.547 0.458 7.093 1.00 49.44 113 PRO A O 1
ATOM 915 N N . PRO A 1 114 ? 24.587 0.956 7.903 1.00 38.88 114 PRO A N 1
ATOM 916 C CA . PRO A 1 114 ? 24.059 1.740 9.009 1.00 38.88 114 PRO A CA 1
ATOM 917 C C . PRO A 1 114 ? 23.340 2.992 8.474 1.00 38.88 114 PRO A C 1
ATOM 919 O O . PRO A 1 114 ? 23.757 3.541 7.448 1.00 38.88 114 PRO A O 1
ATOM 922 N N . PRO A 1 115 ? 22.281 3.466 9.153 1.00 33.62 115 PRO A N 1
ATOM 923 C CA . PRO A 1 115 ? 21.595 4.689 8.760 1.00 33.62 115 PRO A CA 1
ATOM 924 C C . PRO A 1 115 ? 22.557 5.893 8.826 1.00 33.62 115 PRO A C 1
ATOM 926 O O . PRO A 1 115 ? 23.465 5.901 9.668 1.00 33.62 115 PRO A O 1
ATOM 929 N N . PRO A 1 116 ? 22.388 6.910 7.960 1.00 32.28 116 PRO A N 1
ATOM 930 C CA . PRO A 1 116 ? 23.255 8.081 7.957 1.00 32.28 116 PRO A CA 1
ATOM 931 C C . PRO A 1 116 ? 23.237 8.764 9.330 1.00 32.28 116 PRO A C 1
ATOM 933 O O . PRO A 1 116 ? 22.181 9.074 9.876 1.00 32.28 116 PRO A O 1
ATOM 936 N N . SER A 1 117 ? 24.417 8.987 9.910 1.00 30.97 117 SER A N 1
ATOM 937 C CA . SER A 1 117 ? 24.560 9.682 11.188 1.00 30.97 117 SER A CA 1
ATOM 938 C C . SER A 1 117 ? 24.290 11.180 11.025 1.00 30.97 117 SER A C 1
ATOM 940 O O . SER A 1 117 ? 24.942 11.839 10.217 1.00 30.97 117 SER A O 1
ATOM 942 N N . ASN A 1 118 ? 23.381 11.715 11.840 1.00 34.59 118 ASN A N 1
ATOM 943 C CA . ASN A 1 118 ? 22.949 13.116 11.872 1.00 34.59 118 ASN A CA 1
ATOM 944 C C . ASN A 1 118 ? 24.052 14.105 12.314 1.00 34.59 118 ASN A C 1
ATOM 946 O O . ASN A 1 118 ? 24.005 14.633 13.425 1.00 34.59 118 ASN A O 1
ATOM 950 N N . MET A 1 119 ? 25.016 14.421 11.452 1.00 28.86 119 MET A N 1
ATOM 951 C CA . MET A 1 119 ? 25.772 15.673 11.558 1.00 28.86 119 MET A CA 1
ATOM 952 C C . MET A 1 119 ? 25.743 16.399 10.213 1.00 28.86 119 MET A C 1
ATOM 954 O O . MET A 1 119 ? 26.216 15.874 9.216 1.00 28.86 119 MET A O 1
ATOM 958 N N . GLU A 1 120 ? 25.177 17.609 10.253 1.00 30.06 120 GLU A N 1
ATOM 959 C CA . GLU A 1 120 ? 24.956 18.573 9.160 1.00 30.06 120 GLU A CA 1
ATOM 960 C C . GLU A 1 120 ? 23.775 18.287 8.218 1.00 30.06 120 GLU A C 1
ATOM 962 O O . GLU A 1 120 ? 23.897 17.683 7.160 1.00 30.06 120 GLU A O 1
ATOM 967 N N . GLY A 1 121 ? 22.605 18.818 8.591 1.00 24.59 121 GLY A N 1
ATOM 968 C CA . GLY A 1 121 ? 21.418 18.814 7.737 1.00 24.59 121 GLY A CA 1
ATOM 969 C C . GLY A 1 121 ? 20.195 19.444 8.396 1.00 24.59 121 GLY A C 1
ATOM 970 O O . GLY A 1 121 ? 19.148 18.816 8.487 1.00 24.59 121 GLY A O 1
ATOM 971 N N . GLY A 1 122 ? 20.319 20.676 8.902 1.00 23.45 122 GLY A N 1
ATOM 972 C CA . GLY A 1 122 ? 19.139 21.483 9.217 1.00 23.45 122 GLY A CA 1
ATOM 973 C C . GLY A 1 122 ? 18.352 21.754 7.934 1.00 23.45 122 GLY A C 1
ATOM 974 O O . GLY A 1 122 ? 18.946 22.092 6.913 1.00 23.45 122 GLY A O 1
ATOM 975 N N . MET A 1 123 ? 17.029 21.594 7.982 1.00 26.02 123 MET A N 1
ATOM 976 C CA . MET A 1 123 ? 16.138 21.904 6.861 1.00 26.02 123 MET A CA 1
ATOM 977 C C . MET A 1 123 ? 16.377 23.340 6.356 1.00 26.02 123 MET A C 1
ATOM 979 O O . MET A 1 123 ? 16.192 24.279 7.137 1.00 26.02 123 MET A O 1
ATOM 983 N N . PRO A 1 124 ? 16.726 23.571 5.077 1.00 27.17 124 PRO A N 1
ATOM 984 C CA . PRO A 1 124 ? 16.610 24.899 4.509 1.00 27.17 124 PRO A CA 1
ATOM 985 C C . PRO A 1 124 ? 15.141 25.165 4.157 1.00 27.17 124 PRO A C 1
ATOM 987 O O . PRO A 1 124 ? 14.545 24.523 3.295 1.00 27.17 124 PRO A O 1
ATOM 990 N N . VAL A 1 125 ? 14.570 26.139 4.864 1.00 28.64 125 VAL A N 1
ATOM 991 C CA . VAL A 1 125 ? 13.305 26.807 4.546 1.00 28.64 125 VAL A CA 1
ATOM 992 C C . VAL A 1 125 ? 13.405 27.399 3.138 1.00 28.64 125 VAL A C 1
ATOM 994 O O . VAL A 1 125 ? 14.321 28.171 2.855 1.00 28.64 125 VAL A O 1
ATOM 997 N N . ALA A 1 126 ? 12.468 27.055 2.254 1.00 26.97 126 ALA A N 1
ATOM 998 C CA . ALA A 1 126 ? 12.414 27.611 0.908 1.00 26.97 126 ALA A CA 1
ATOM 999 C C . ALA A 1 126 ? 12.063 29.110 0.952 1.00 26.97 126 ALA A C 1
ATOM 1001 O O . ALA A 1 126 ? 10.937 29.493 1.268 1.00 26.97 126 ALA A O 1
ATOM 1002 N N . THR A 1 127 ? 13.016 29.973 0.600 1.00 24.28 127 THR A N 1
ATOM 1003 C CA . THR A 1 127 ? 12.730 31.324 0.111 1.00 24.28 127 THR A CA 1
ATOM 1004 C C . THR A 1 127 ? 12.486 31.264 -1.396 1.00 24.28 127 THR A C 1
ATOM 1006 O O . THR A 1 127 ? 13.302 30.758 -2.163 1.00 24.28 127 THR A O 1
ATOM 1009 N N . LEU A 1 128 ? 11.330 31.775 -1.821 1.00 26.14 128 LEU A N 1
ATOM 1010 C CA . LEU A 1 128 ? 10.920 31.879 -3.223 1.00 26.14 128 LEU A CA 1
ATOM 1011 C C . LEU A 1 128 ? 11.890 32.765 -4.030 1.00 26.14 128 LEU A C 1
ATOM 1013 O O . LEU A 1 128 ? 12.134 33.903 -3.617 1.00 26.14 128 LEU A O 1
ATOM 1017 N N . PRO A 1 129 ? 12.345 32.349 -5.227 1.00 24.14 129 PRO A N 1
ATOM 1018 C CA . PRO A 1 129 ? 12.869 33.273 -6.217 1.00 24.14 129 PRO A CA 1
ATOM 1019 C C . PRO A 1 129 ? 11.754 33.786 -7.137 1.00 24.14 129 PRO A C 1
ATOM 1021 O O . PRO A 1 129 ? 11.055 33.050 -7.832 1.00 24.14 129 PRO A O 1
ATOM 1024 N N . THR A 1 130 ? 11.641 35.107 -7.174 1.00 27.94 130 THR A N 1
ATOM 1025 C CA . THR A 1 130 ? 10.889 35.920 -8.127 1.00 27.94 130 THR A CA 1
ATOM 1026 C C . THR A 1 130 ? 11.465 35.781 -9.541 1.00 27.94 130 THR A C 1
ATOM 1028 O O . THR A 1 130 ? 12.473 36.409 -9.857 1.00 27.94 130 THR A O 1
ATOM 1031 N N . LYS A 1 131 ? 10.806 35.016 -10.423 1.00 25.97 131 LYS A N 1
ATOM 1032 C CA . LYS A 1 131 ? 10.603 35.361 -11.849 1.00 25.97 131 LYS A CA 1
ATOM 1033 C C . LYS A 1 131 ? 9.762 34.304 -12.565 1.00 25.97 131 LYS A C 1
ATOM 1035 O O . LYS A 1 131 ? 10.199 33.188 -12.812 1.00 25.97 131 LYS A O 1
ATOM 1040 N N . VAL A 1 132 ? 8.561 34.724 -12.947 1.00 27.22 132 VAL A N 1
ATOM 1041 C CA . VAL A 1 132 ? 7.638 34.012 -13.831 1.00 27.22 132 VAL A CA 1
ATOM 1042 C C . VAL A 1 132 ? 8.205 34.012 -15.253 1.00 27.22 132 VAL A C 1
ATOM 1044 O O . VAL A 1 132 ? 8.451 35.079 -15.816 1.00 27.22 132 VAL A O 1
ATOM 1047 N N . VAL A 1 133 ? 8.357 32.832 -15.855 1.00 24.41 133 VAL A N 1
ATOM 1048 C CA . VAL A 1 133 ? 8.417 32.677 -17.315 1.00 24.41 133 VAL A CA 1
ATOM 1049 C C . VAL A 1 133 ? 7.259 31.772 -17.716 1.00 24.41 133 VAL A C 1
ATOM 1051 O O . VAL A 1 133 ? 7.303 30.560 -17.538 1.00 24.41 133 VAL A O 1
ATOM 1054 N N . ALA A 1 134 ? 6.194 32.390 -18.222 1.00 24.77 134 ALA A N 1
ATOM 1055 C CA . ALA A 1 134 ? 5.032 31.698 -18.754 1.00 24.77 134 ALA A CA 1
ATOM 1056 C C . ALA A 1 134 ? 5.401 30.963 -20.054 1.00 24.77 134 ALA A C 1
ATOM 1058 O O . ALA A 1 134 ? 5.942 31.573 -20.981 1.00 24.77 134 ALA A O 1
ATOM 1059 N N . ARG A 1 135 ? 5.078 29.667 -20.146 1.00 23.92 135 ARG A N 1
ATOM 1060 C CA . ARG A 1 135 ? 5.043 28.935 -21.420 1.00 23.92 135 ARG A CA 1
ATOM 1061 C C . ARG A 1 135 ? 3.625 28.944 -21.992 1.00 23.92 135 ARG A C 1
ATOM 1063 O O . ARG A 1 135 ? 2.631 28.918 -21.276 1.00 23.92 135 ARG A O 1
ATOM 1070 N N . LYS A 1 136 ? 3.586 29.071 -23.315 1.00 22.89 136 LYS A N 1
ATOM 1071 C CA . LYS A 1 136 ? 2.449 29.394 -24.180 1.00 22.89 136 LYS A CA 1
ATOM 1072 C C . LYS A 1 136 ? 1.582 28.148 -24.416 1.00 22.89 136 LYS A C 1
ATOM 1074 O O . LYS A 1 136 ? 2.110 27.128 -24.845 1.00 22.89 136 LYS A O 1
ATOM 1079 N N . ALA A 1 137 ? 0.277 28.250 -24.170 1.00 24.55 137 ALA A N 1
ATOM 1080 C CA . ALA A 1 137 ? -0.703 27.227 -24.539 1.00 24.55 137 ALA A CA 1
ATOM 1081 C C . ALA A 1 137 ? -0.804 27.085 -26.077 1.00 24.55 137 ALA A C 1
ATOM 1083 O O . ALA A 1 137 ? -0.726 28.107 -26.770 1.00 24.55 137 ALA A O 1
ATOM 1084 N N . PRO A 1 138 ? -0.992 25.872 -26.632 1.00 25.38 138 PRO A N 1
ATOM 1085 C CA . PRO A 1 138 ? -1.341 25.708 -28.036 1.00 25.38 138 PRO A CA 1
ATOM 1086 C C . PRO A 1 138 ? -2.812 26.081 -28.281 1.00 25.38 138 PRO A C 1
ATOM 1088 O O . PRO A 1 138 ? -3.711 25.683 -27.543 1.00 25.38 138 PRO A O 1
ATOM 1091 N N . THR A 1 139 ? -3.034 26.873 -29.327 1.00 24.83 139 THR A N 1
ATOM 1092 C CA . THR A 1 139 ? -4.340 27.330 -29.824 1.00 24.83 139 THR A CA 1
ATOM 1093 C C . THR A 1 139 ? -5.126 26.174 -30.469 1.00 24.83 139 THR A C 1
ATOM 1095 O O . THR A 1 139 ? -4.517 25.386 -31.191 1.00 24.83 139 THR A O 1
ATOM 1098 N N . PRO A 1 140 ? -6.458 26.078 -30.288 1.00 26.42 140 PRO A N 1
ATOM 1099 C CA . PRO A 1 140 ? -7.287 25.076 -30.958 1.00 26.42 140 PRO A CA 1
ATOM 1100 C C . PRO A 1 140 ? -7.646 25.503 -32.393 1.00 26.42 140 PRO A C 1
ATOM 1102 O O . PRO A 1 140 ? -8.100 26.627 -32.613 1.00 26.42 140 PRO A O 1
ATOM 1105 N N . GLU A 1 141 ? -7.482 24.602 -33.365 1.00 23.92 141 GLU A N 1
ATOM 1106 C CA . GLU A 1 141 ? -8.030 24.757 -34.721 1.00 23.92 141 GLU A CA 1
ATOM 1107 C C . GLU A 1 141 ? -9.447 24.150 -34.831 1.00 23.92 141 GLU A C 1
ATOM 1109 O O . GLU A 1 141 ? -9.777 23.206 -34.108 1.00 23.92 141 GLU A O 1
ATOM 1114 N N . PRO A 1 142 ? -10.322 24.707 -35.692 1.00 24.42 142 PRO A N 1
ATOM 1115 C CA . PRO A 1 142 ? -11.753 24.417 -35.686 1.00 24.42 142 PRO A CA 1
ATOM 1116 C C . PRO A 1 142 ? -12.130 23.101 -36.386 1.00 24.42 142 PRO A C 1
ATOM 1118 O O . PRO A 1 142 ? -11.640 22.766 -37.462 1.00 24.42 142 PRO A O 1
ATOM 1121 N N . LEU A 1 143 ? -13.099 22.407 -35.782 1.00 25.19 143 LEU A N 1
ATOM 1122 C CA . LEU A 1 143 ? -13.792 21.225 -36.298 1.00 25.19 143 LEU A CA 1
ATOM 1123 C C . LEU A 1 143 ? -14.522 21.524 -37.622 1.00 25.19 143 LEU A C 1
ATOM 1125 O O . LEU A 1 143 ? -15.470 22.310 -37.657 1.00 25.19 143 LEU A O 1
ATOM 1129 N N . GLY A 1 144 ? -14.112 20.846 -38.696 1.00 22.45 144 GLY A N 1
ATOM 1130 C CA . GLY A 1 144 ? -14.854 20.749 -39.954 1.00 22.45 144 GLY A CA 1
ATOM 1131 C C . GLY A 1 144 ? -15.873 19.604 -39.922 1.00 22.45 144 GLY A C 1
ATOM 1132 O O . GLY A 1 144 ? -15.561 18.492 -39.505 1.00 22.45 144 GLY A O 1
ATOM 1133 N N . GLN A 1 145 ? -17.101 19.893 -40.352 1.00 23.33 145 GLN A N 1
ATOM 1134 C CA . GLN A 1 145 ? -18.233 18.966 -40.426 1.00 23.33 145 GLN A CA 1
ATOM 1135 C C . GLN A 1 145 ? -18.124 17.955 -41.582 1.00 23.33 145 GLN A C 1
ATOM 1137 O O . GLN A 1 145 ? -17.780 18.328 -42.698 1.00 23.33 145 GLN A O 1
ATOM 1142 N N . GLY A 1 146 ? -18.615 16.735 -41.325 1.00 20.02 146 GLY A N 1
ATOM 1143 C CA . GLY A 1 146 ? -19.474 15.985 -42.253 1.00 20.02 146 GLY A CA 1
ATOM 1144 C C . GLY A 1 146 ? -18.797 15.031 -43.241 1.00 20.02 146 GLY A C 1
ATOM 1145 O O . GLY A 1 146 ? -18.299 15.450 -44.279 1.00 20.02 146 GLY A O 1
ATOM 1146 N N . GLY A 1 147 ? -18.914 13.726 -42.981 1.00 20.16 147 GLY A N 1
ATOM 1147 C CA . GLY A 1 147 ? -18.615 12.679 -43.959 1.00 20.16 147 GLY A CA 1
ATOM 1148 C C . GLY A 1 147 ? -18.922 11.280 -43.432 1.00 20.16 147 GLY A C 1
ATOM 1149 O O . GLY A 1 147 ? -18.065 10.635 -42.841 1.00 20.16 147 GLY A O 1
ATOM 1150 N N . THR A 1 148 ? -20.157 10.825 -43.630 1.00 23.56 148 THR A N 1
ATOM 1151 C CA . THR A 1 148 ? -20.627 9.456 -43.388 1.00 23.56 148 THR A CA 1
ATOM 1152 C C . THR A 1 148 ? -19.901 8.480 -44.312 1.00 23.56 148 THR A C 1
ATOM 1154 O O . THR A 1 148 ? -19.988 8.633 -45.529 1.00 23.56 148 THR A O 1
ATOM 1157 N N . VAL A 1 149 ? -19.256 7.448 -43.762 1.00 24.16 149 VAL A N 1
ATOM 1158 C CA . VAL A 1 149 ? -18.965 6.204 -44.490 1.00 24.16 149 VAL A CA 1
ATOM 1159 C C . VAL A 1 149 ? -19.165 5.032 -43.533 1.00 24.16 149 VAL A C 1
ATOM 1161 O O . VAL A 1 149 ? -18.424 4.858 -42.569 1.00 24.16 149 VAL A O 1
ATOM 1164 N N . GLU A 1 150 ? -20.203 4.246 -43.807 1.00 23.94 150 GLU A N 1
ATOM 1165 C CA . GLU A 1 150 ? -20.396 2.904 -43.270 1.00 23.94 150 GLU A CA 1
ATOM 1166 C C . GLU A 1 150 ? -19.264 2.005 -43.783 1.00 23.94 150 GLU A C 1
ATOM 1168 O O . GLU A 1 150 ? -19.166 1.765 -44.985 1.00 23.94 150 GLU A O 1
ATOM 1173 N N . GLN A 1 151 ? -18.427 1.480 -42.889 1.00 24.94 151 GLN A N 1
ATOM 1174 C CA . GLN A 1 151 ? -17.686 0.250 -43.154 1.00 24.94 151 GLN A CA 1
ATOM 1175 C C . GLN A 1 151 ? -17.756 -0.663 -41.935 1.00 24.94 151 GLN A C 1
ATOM 1177 O O . GLN A 1 151 ? -17.124 -0.467 -40.901 1.00 24.94 151 GLN A O 1
ATOM 1182 N N . GLN A 1 152 ? -18.617 -1.653 -42.116 1.00 26.27 152 GLN A N 1
ATOM 1183 C CA . GLN A 1 152 ? -18.769 -2.880 -41.366 1.00 26.27 152 GLN A CA 1
ATOM 1184 C C . GLN A 1 152 ? -17.418 -3.614 -41.358 1.00 26.27 152 GLN A C 1
ATOM 1186 O O . GLN A 1 152 ? -16.924 -4.014 -42.411 1.00 26.27 152 GLN A O 1
ATOM 1191 N N . ILE A 1 153 ? -16.806 -3.756 -40.182 1.00 24.92 153 ILE A N 1
ATOM 1192 C CA . ILE A 1 153 ? -15.657 -4.640 -39.974 1.00 24.92 153 ILE A CA 1
ATOM 1193 C C . ILE A 1 153 ? -16.076 -5.641 -38.903 1.00 24.92 153 ILE A C 1
ATOM 1195 O O . ILE A 1 153 ? -16.437 -5.269 -37.785 1.00 24.92 153 ILE A O 1
ATOM 1199 N N . ASP A 1 154 ? -16.107 -6.905 -39.307 1.00 23.19 154 ASP A N 1
ATOM 1200 C CA . ASP A 1 154 ? -16.562 -8.038 -38.518 1.00 23.19 154 ASP A CA 1
ATOM 1201 C C . ASP A 1 154 ? -15.760 -8.209 -37.219 1.00 23.19 154 ASP A C 1
ATOM 1203 O O . ASP A 1 154 ? -14.528 -8.158 -37.197 1.00 23.19 154 ASP A O 1
ATOM 1207 N N . LYS A 1 155 ? -16.493 -8.456 -36.127 1.00 24.27 155 LYS A N 1
ATOM 1208 C CA . LYS A 1 155 ? -15.962 -8.899 -34.832 1.00 24.27 155 LYS A CA 1
ATOM 1209 C C . LYS A 1 155 ? -15.189 -10.215 -35.002 1.00 24.27 155 LYS A C 1
ATOM 1211 O O . LYS A 1 155 ? -15.770 -11.177 -35.506 1.00 24.27 155 LYS A O 1
ATOM 1216 N N . PRO A 1 156 ? -13.963 -10.341 -34.470 1.00 26.83 156 PRO A N 1
ATOM 1217 C CA . PRO A 1 156 ? -13.407 -11.645 -34.153 1.00 26.83 156 PRO A CA 1
ATOM 1218 C C . PRO A 1 156 ? -14.146 -12.221 -32.940 1.00 26.83 156 PRO A C 1
ATOM 1220 O O . PRO A 1 156 ? -14.219 -11.619 -31.869 1.00 26.83 156 PRO A O 1
ATOM 1223 N N . THR A 1 157 ? -14.732 -13.388 -33.152 1.00 25.55 157 THR A N 1
ATOM 1224 C CA . THR A 1 157 ? -15.442 -14.213 -32.176 1.00 25.55 157 THR A CA 1
ATOM 1225 C C . THR A 1 157 ? -14.455 -14.941 -31.251 1.00 25.55 157 THR A C 1
ATOM 1227 O O . THR A 1 157 ? -13.560 -15.621 -31.744 1.00 25.55 157 THR A O 1
ATOM 1230 N N . GLY A 1 158 ? -14.694 -14.886 -29.933 1.00 23.86 158 GLY A N 1
ATOM 1231 C CA . GLY A 1 158 ? -14.114 -15.776 -28.908 1.00 23.86 158 GLY A CA 1
ATOM 1232 C C . GLY A 1 158 ? -12.850 -15.222 -28.225 1.00 23.86 158 GLY A C 1
ATOM 1233 O O . GLY A 1 158 ? -11.900 -14.864 -28.901 1.00 23.86 158 GLY A O 1
ATOM 1234 N N . ALA A 1 159 ? -12.743 -15.119 -26.899 1.00 23.19 159 ALA A N 1
ATOM 1235 C CA . ALA A 1 159 ? -13.434 -15.842 -25.836 1.00 23.19 159 ALA A CA 1
ATOM 1236 C C . ALA A 1 159 ? -13.980 -14.887 -24.759 1.00 23.19 159 ALA A C 1
ATOM 1238 O O . ALA A 1 159 ? -13.226 -14.164 -24.113 1.00 23.19 159 ALA A O 1
ATOM 1239 N N . GLU A 1 160 ? -15.293 -14.931 -24.527 1.00 25.91 160 GLU A N 1
ATOM 1240 C CA . GLU A 1 160 ? -15.848 -14.541 -23.233 1.00 25.91 160 GLU A CA 1
ATOM 1241 C C . GLU A 1 160 ? -15.382 -15.580 -22.210 1.00 25.91 160 GLU A C 1
ATOM 1243 O O . GLU A 1 160 ? -15.680 -16.770 -22.342 1.00 25.91 160 GLU A O 1
ATOM 1248 N N . VAL A 1 161 ? -14.645 -15.143 -21.190 1.00 27.38 161 VAL A N 1
ATOM 1249 C CA . VAL A 1 161 ? -14.521 -15.926 -19.961 1.00 27.38 161 VAL A CA 1
ATOM 1250 C C . VAL A 1 161 ? -15.929 -15.981 -19.369 1.00 27.38 161 VAL A C 1
ATOM 1252 O O . VAL A 1 161 ? -16.503 -14.923 -19.092 1.00 27.38 161 VAL A O 1
ATOM 1255 N N . PRO A 1 162 ? -16.539 -17.165 -19.202 1.00 25.86 162 PRO A N 1
ATOM 1256 C CA . PRO A 1 162 ? -17.855 -17.236 -18.603 1.00 25.86 162 PRO A CA 1
ATOM 1257 C C . PRO A 1 162 ? -17.726 -16.739 -17.162 1.00 25.86 162 PRO A C 1
ATOM 1259 O O . PRO A 1 162 ? -17.085 -17.390 -16.337 1.00 25.86 162 PRO A O 1
ATOM 1262 N N . LYS A 1 163 ? -18.356 -15.602 -16.839 1.00 38.94 163 LYS A N 1
ATOM 1263 C CA . LYS A 1 163 ? -18.742 -15.292 -15.457 1.00 38.94 163 LYS A CA 1
ATOM 1264 C C . LYS A 1 163 ? -19.763 -16.353 -15.055 1.00 38.94 163 LYS A C 1
ATOM 1266 O O . LYS A 1 163 ? -20.967 -16.203 -15.248 1.00 38.94 163 LYS A O 1
ATOM 1271 N N . ASN A 1 164 ? -19.256 -17.507 -14.635 1.00 37.25 164 ASN A N 1
ATOM 1272 C CA . ASN A 1 164 ? -20.066 -18.633 -14.228 1.00 37.25 164 ASN A CA 1
ATOM 1273 C C . ASN A 1 164 ? -20.759 -18.231 -12.922 1.00 37.25 164 ASN A C 1
ATOM 1275 O O . ASN A 1 164 ? -20.152 -18.306 -11.859 1.00 37.25 164 ASN A O 1
ATOM 1279 N N . ASN A 1 165 ? -22.023 -17.807 -13.012 1.00 48.53 165 ASN A N 1
ATOM 1280 C CA . ASN A 1 165 ? -22.867 -17.400 -11.879 1.00 48.53 165 ASN A CA 1
ATOM 1281 C C . ASN A 1 165 ? -22.913 -18.429 -10.730 1.00 48.53 165 ASN A C 1
ATOM 1283 O O . ASN A 1 165 ? -23.363 -18.100 -9.637 1.00 48.53 165 ASN A O 1
ATOM 1287 N N . GLN A 1 166 ? -22.489 -19.673 -10.969 1.00 41.22 166 GLN A N 1
ATOM 1288 C CA . GLN A 1 166 ? -22.351 -20.701 -9.944 1.00 41.22 166 GLN A CA 1
ATOM 1289 C C . GLN A 1 166 ? -21.051 -20.549 -9.129 1.00 41.22 166 GLN A C 1
ATOM 1291 O O . GLN A 1 166 ? -21.099 -20.622 -7.910 1.00 41.22 166 GLN A O 1
ATOM 1296 N N . PHE A 1 167 ? -19.917 -20.246 -9.776 1.00 42.31 167 PHE A N 1
ATOM 1297 C CA . PHE A 1 167 ? -18.615 -20.065 -9.116 1.00 42.31 167 PHE A CA 1
ATOM 1298 C C . PHE A 1 167 ? -18.609 -18.827 -8.212 1.00 42.31 167 PHE A C 1
ATOM 1300 O O . PHE A 1 167 ? -18.132 -18.890 -7.086 1.00 42.31 167 PHE A O 1
ATOM 1307 N N . THR A 1 168 ? -19.217 -17.727 -8.667 1.00 48.03 168 THR A N 1
ATOM 1308 C CA . THR A 1 168 ? -19.390 -16.512 -7.856 1.00 48.03 168 THR A CA 1
ATOM 1309 C C . THR A 1 168 ? -20.274 -16.776 -6.636 1.00 48.03 168 THR A C 1
ATOM 1311 O O . THR A 1 168 ? -19.922 -16.354 -5.546 1.00 48.03 168 THR A O 1
ATOM 1314 N N . LYS A 1 169 ? -21.357 -17.557 -6.772 1.00 51.53 169 LYS A N 1
ATOM 1315 C CA . LYS A 1 169 ? -22.226 -17.940 -5.643 1.00 51.53 169 LYS A CA 1
ATOM 1316 C C . LYS A 1 169 ? -21.548 -18.866 -4.637 1.00 51.53 169 LYS A C 1
ATOM 1318 O O . LYS A 1 169 ? -21.752 -18.708 -3.439 1.00 51.53 169 LYS A O 1
ATOM 1323 N N . ASP A 1 170 ? -20.768 -19.832 -5.116 1.00 47.19 170 ASP A N 1
ATOM 1324 C CA . ASP A 1 170 ? -20.031 -20.760 -4.252 1.00 47.19 170 ASP A CA 1
ATOM 1325 C C . ASP A 1 170 ? -18.909 -20.026 -3.490 1.00 47.19 170 ASP A C 1
ATOM 1327 O O . ASP A 1 170 ? -18.620 -20.355 -2.341 1.00 47.19 170 ASP A O 1
ATOM 1331 N N . ILE A 1 171 ? -18.327 -18.986 -4.099 1.00 48.88 171 ILE A N 1
ATOM 1332 C CA . ILE A 1 171 ? -17.352 -18.087 -3.474 1.00 48.88 171 ILE A CA 1
ATOM 1333 C C . ILE A 1 171 ? -18.011 -17.105 -2.489 1.00 48.88 171 ILE A C 1
ATOM 1335 O O . ILE A 1 171 ? -17.528 -16.948 -1.370 1.00 48.88 171 ILE A O 1
ATOM 1339 N N . GLU A 1 172 ? -19.127 -16.478 -2.860 1.00 53.75 172 GLU A N 1
ATOM 1340 C CA . GLU A 1 172 ? -19.923 -15.620 -1.972 1.00 53.75 172 GLU A CA 1
ATOM 1341 C C . GLU A 1 172 ? -20.425 -16.391 -0.744 1.00 53.75 172 GLU A C 1
ATOM 1343 O O . GLU A 1 172 ? -20.517 -15.826 0.336 1.00 53.75 172 GLU A O 1
ATOM 1348 N N . ALA A 1 173 ? -20.714 -17.690 -0.871 1.00 51.44 173 ALA A N 1
ATOM 1349 C CA . ALA A 1 173 ? -21.120 -18.536 0.252 1.00 51.44 173 ALA A CA 1
ATOM 1350 C C . ALA A 1 173 ? -19.970 -18.876 1.226 1.00 51.44 173 ALA A C 1
ATOM 1352 O O . ALA A 1 173 ? -20.241 -19.265 2.364 1.00 51.44 173 ALA A O 1
ATOM 1353 N N . LEU A 1 174 ? -18.706 -18.751 0.797 1.00 47.22 174 LEU A N 1
ATOM 1354 C CA . LEU A 1 174 ? -17.512 -18.923 1.641 1.00 47.22 174 LEU A CA 1
ATOM 1355 C C . LEU A 1 174 ? -17.143 -17.646 2.405 1.00 47.22 174 LEU A C 1
ATOM 1357 O O . LEU A 1 174 ? -16.460 -17.719 3.426 1.00 47.22 174 LEU A O 1
ATOM 1361 N N . VAL A 1 175 ? -17.590 -16.490 1.917 1.00 51.22 175 VAL A N 1
ATOM 1362 C CA . VAL A 1 175 ? -17.434 -15.198 2.579 1.00 51.22 175 VAL A CA 1
ATOM 1363 C C . VAL A 1 175 ? -18.747 -14.910 3.296 1.00 51.22 175 VAL A C 1
ATOM 1365 O O . VAL A 1 175 ? -19.687 -14.428 2.678 1.00 51.22 175 VAL A O 1
ATOM 1368 N N . ASP A 1 176 ? -18.837 -15.210 4.597 1.00 54.25 176 ASP A N 1
ATOM 1369 C CA . ASP A 1 176 ? -19.942 -14.694 5.419 1.00 54.25 176 ASP A CA 1
ATOM 1370 C C . ASP A 1 176 ? -20.000 -13.177 5.179 1.00 54.25 176 ASP A C 1
ATOM 1372 O O . ASP A 1 176 ? -18.992 -12.510 5.450 1.00 54.25 176 ASP A O 1
ATOM 1376 N N . PRO A 1 177 ? -21.062 -12.639 4.546 1.00 46.84 177 PRO A N 1
ATOM 1377 C CA . PRO A 1 177 ? -21.054 -11.266 4.081 1.00 46.84 177 PRO A CA 1
ATOM 1378 C C . PRO A 1 177 ? -20.977 -10.359 5.306 1.00 46.84 177 PRO A C 1
ATOM 1380 O O . PRO A 1 177 ? -21.993 -10.061 5.928 1.00 46.84 177 PRO A O 1
ATOM 1383 N N . LEU A 1 178 ? -19.751 -9.922 5.609 1.00 53.50 178 LEU A N 1
ATOM 1384 C CA . LEU A 1 178 ? -19.351 -9.120 6.762 1.00 53.50 178 LEU A CA 1
ATOM 1385 C C . LEU A 1 178 ? -19.430 -9.911 8.076 1.00 53.50 178 LEU A C 1
ATOM 1387 O O . LEU A 1 178 ? -20.424 -9.867 8.806 1.00 53.50 178 LEU A O 1
ATOM 1391 N N . LYS A 1 179 ? -18.338 -10.596 8.436 1.00 58.31 179 LYS A N 1
ATOM 1392 C CA . LYS A 1 179 ? -18.167 -11.049 9.819 1.00 58.31 179 LYS A CA 1
ATOM 1393 C C . LYS A 1 179 ? -18.128 -9.815 10.716 1.00 58.31 179 LYS A C 1
ATOM 1395 O O . LYS A 1 179 ? -17.139 -9.102 10.776 1.00 58.31 179 LYS A O 1
ATOM 1400 N N . GLY A 1 180 ? -19.189 -9.619 11.484 1.00 65.88 180 GLY A N 1
ATOM 1401 C CA . GLY A 1 180 ? -19.299 -8.541 12.461 1.00 65.88 180 GLY A CA 1
ATOM 1402 C C . GLY A 1 180 ? -20.288 -7.460 12.046 1.00 65.88 180 GLY A C 1
ATOM 1403 O O . GLY A 1 180 ? -20.577 -7.230 10.880 1.00 65.88 180 GLY A O 1
ATOM 1404 N N . VAL A 1 181 ? -20.874 -6.812 13.049 1.00 76.81 181 VAL A N 1
ATOM 1405 C CA . VAL A 1 181 ? -21.844 -5.733 12.838 1.00 76.81 181 VAL A CA 1
ATOM 1406 C C . VAL A 1 181 ? -21.058 -4.471 12.492 1.00 76.81 181 VAL A C 1
ATOM 1408 O O . VAL A 1 181 ? -20.279 -4.059 13.352 1.00 76.81 181 VAL A O 1
ATOM 1411 N N . PRO A 1 182 ? -21.262 -3.813 11.334 1.00 81.44 182 PRO A N 1
ATOM 1412 C CA . PRO A 1 182 ? -20.553 -2.577 11.009 1.00 81.44 182 PRO A CA 1
ATOM 1413 C C . PRO A 1 182 ? -20.704 -1.524 12.118 1.00 81.44 182 PRO A C 1
ATOM 1415 O O . PRO A 1 182 ? -21.728 -1.520 12.823 1.00 81.44 182 PRO A O 1
ATOM 1418 N N . PRO A 1 183 ? -19.723 -0.626 12.312 1.00 88.69 183 PRO A N 1
ATOM 1419 C CA . PRO A 1 183 ? -19.902 0.518 13.192 1.00 88.69 183 PRO A CA 1
ATOM 1420 C C . PRO A 1 183 ? -21.159 1.311 12.817 1.00 88.69 183 PRO A C 1
ATOM 1422 O O . PRO A 1 183 ? -21.575 1.361 11.661 1.00 88.69 183 PRO A O 1
ATOM 1425 N N . LYS A 1 184 ? -21.809 1.935 13.797 1.00 91.50 184 LYS A N 1
ATOM 1426 C CA . LYS A 1 184 ? -23.014 2.750 13.550 1.00 91.50 184 LYS A CA 1
ATOM 1427 C C . LYS A 1 184 ? -22.679 4.182 13.129 1.00 91.50 184 LYS A C 1
ATOM 1429 O O . LYS A 1 184 ? -23.512 4.860 12.526 1.00 91.50 184 LYS A O 1
ATOM 1434 N N . SER A 1 185 ? -21.487 4.647 13.485 1.00 94.25 185 SER A N 1
ATOM 1435 C CA . SER A 1 185 ? -20.977 5.998 13.255 1.00 94.25 185 SER A CA 1
ATOM 1436 C C . SER A 1 185 ? -19.453 6.015 13.396 1.00 94.25 185 SER A C 1
ATOM 1438 O O . SER A 1 185 ? -18.873 5.074 13.938 1.00 94.25 185 SER A O 1
ATOM 1440 N N . LEU A 1 186 ? -18.815 7.119 12.998 1.00 94.81 186 LEU A N 1
ATOM 1441 C CA . LEU A 1 186 ? -17.388 7.357 13.245 1.00 94.81 186 LEU A CA 1
ATOM 1442 C C . LEU A 1 186 ? -17.028 7.265 14.739 1.00 94.81 186 LEU A C 1
ATOM 1444 O O . LEU A 1 186 ? -16.041 6.637 15.109 1.00 94.81 186 LEU A O 1
ATOM 1448 N N . SER A 1 187 ? -17.874 7.804 15.623 1.00 93.94 187 SER A N 1
ATOM 1449 C CA . SER A 1 187 ? -17.659 7.698 17.074 1.00 93.94 187 SER A CA 1
ATOM 1450 C C . SER A 1 187 ? -17.761 6.253 17.585 1.00 93.94 187 SER A C 1
ATOM 1452 O O . SER A 1 187 ? -16.992 5.863 18.462 1.00 93.94 187 SER A O 1
ATOM 1454 N N . ASP A 1 188 ? -18.671 5.442 17.027 1.00 93.38 188 ASP A N 1
ATOM 1455 C CA . ASP A 1 188 ? -18.747 4.006 17.334 1.00 93.38 188 ASP A CA 1
ATOM 1456 C C . ASP A 1 188 ? -17.482 3.274 16.861 1.00 93.38 188 ASP A C 1
ATOM 1458 O O . ASP A 1 188 ? -16.930 2.472 17.609 1.00 93.38 188 ASP A O 1
ATOM 1462 N N . ALA A 1 189 ? -16.968 3.607 15.672 1.00 93.06 189 ALA A N 1
ATOM 1463 C CA . ALA A 1 189 ? -15.719 3.052 15.150 1.00 93.06 189 ALA A CA 1
ATOM 1464 C C . ALA A 1 189 ? -14.527 3.345 16.082 1.00 93.06 189 ALA A C 1
ATOM 1466 O O . ALA A 1 189 ? -13.796 2.430 16.453 1.00 93.06 189 ALA A O 1
ATOM 1467 N N . VAL A 1 190 ? -14.382 4.586 16.564 1.00 91.75 190 VAL A N 1
ATOM 1468 C CA . VAL A 1 190 ? -13.332 4.952 17.538 1.00 91.75 190 VAL A CA 1
ATOM 1469 C C . VAL A 1 190 ? -13.450 4.163 18.840 1.00 91.75 190 VAL A C 1
ATOM 1471 O O . VAL A 1 190 ? -12.443 3.722 19.393 1.00 91.75 190 VAL A O 1
ATOM 1474 N N . ASN A 1 191 ? -14.665 4.005 19.368 1.00 90.25 191 ASN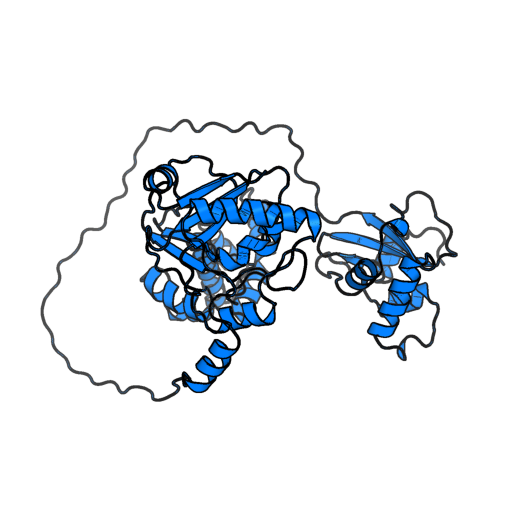 A N 1
ATOM 1475 C CA . ASN A 1 191 ? -14.868 3.264 20.614 1.00 90.25 191 ASN A CA 1
ATOM 1476 C C . ASN A 1 191 ? -14.534 1.779 20.444 1.00 90.25 191 ASN A C 1
ATOM 1478 O O . ASN A 1 191 ? -13.918 1.189 21.326 1.00 90.25 191 ASN A O 1
ATOM 1482 N N . ARG A 1 192 ? -14.877 1.200 19.294 1.00 90.94 192 ARG A N 1
ATOM 1483 C CA . ARG A 1 192 ? -14.548 -0.185 18.959 1.00 90.94 192 ARG A CA 1
ATOM 1484 C C . ARG A 1 192 ? -13.057 -0.438 18.822 1.00 90.94 192 ARG A C 1
ATOM 1486 O O . ARG A 1 192 ? -12.601 -1.465 19.309 1.00 90.94 192 ARG A O 1
ATOM 1493 N N . LEU A 1 193 ? -12.306 0.496 18.235 1.00 90.75 193 LEU A N 1
ATOM 1494 C CA . LEU A 1 193 ? -10.844 0.414 18.225 1.00 90.75 193 LEU A CA 1
ATOM 1495 C C . LEU A 1 193 ? -10.330 0.348 19.669 1.00 90.75 193 LEU A C 1
ATOM 1497 O O . LEU A 1 193 ? -9.798 -0.678 20.070 1.00 90.75 193 LEU A O 1
ATOM 1501 N N . LYS A 1 194 ? -10.686 1.313 20.530 1.00 86.06 194 LYS A N 1
ATOM 1502 C CA . LYS A 1 194 ? -10.294 1.285 21.959 1.00 86.06 194 LYS A CA 1
ATOM 1503 C C . LYS A 1 194 ? -10.635 -0.026 22.677 1.00 86.06 194 LYS A C 1
ATOM 1505 O O . LYS A 1 194 ? -9.948 -0.405 23.626 1.00 86.06 194 LYS A O 1
ATOM 1510 N N . ASP A 1 195 ? -11.731 -0.680 22.302 1.00 85.62 195 ASP A N 1
ATOM 1511 C CA . ASP A 1 195 ? -12.112 -1.988 22.833 1.00 85.62 195 ASP A CA 1
ATOM 1512 C C . ASP A 1 195 ? -11.221 -3.109 22.279 1.00 85.62 195 ASP A C 1
ATOM 1514 O O . ASP A 1 195 ? -10.774 -3.963 23.045 1.00 85.62 195 ASP A O 1
ATOM 1518 N N . ALA A 1 196 ? -10.908 -3.075 20.983 1.00 87.88 196 ALA A N 1
ATOM 1519 C CA . ALA A 1 196 ? -9.957 -3.973 20.342 1.00 87.88 196 ALA A CA 1
ATOM 1520 C C . ALA A 1 196 ? -8.544 -3.850 20.931 1.00 87.88 196 ALA A C 1
ATOM 1522 O O . ALA A 1 196 ? -7.898 -4.878 21.107 1.00 87.88 196 ALA A O 1
ATOM 1523 N N . GLY A 1 197 ? -8.101 -2.654 21.333 1.00 85.25 197 GLY A N 1
ATOM 1524 C CA . GLY A 1 197 ? -6.793 -2.459 21.975 1.00 85.25 197 GLY A CA 1
ATOM 1525 C C . GLY A 1 197 ? -6.634 -3.233 23.271 1.00 85.25 197 GLY A C 1
ATOM 1526 O O . GLY A 1 197 ? -5.630 -3.905 23.494 1.00 85.25 197 GLY A O 1
ATOM 1527 N N . ARG A 1 198 ? -7.688 -3.258 24.093 1.00 84.19 198 ARG A N 1
ATOM 1528 C CA . ARG A 1 198 ? -7.697 -4.043 25.337 1.00 84.19 198 ARG A CA 1
ATOM 1529 C C . ARG A 1 198 ? -7.640 -5.548 25.075 1.00 84.19 198 ARG A C 1
ATOM 1531 O O . ARG A 1 198 ? -7.075 -6.294 25.871 1.00 84.19 198 ARG A O 1
ATOM 1538 N N . GLU A 1 199 ? -8.228 -6.008 23.973 1.00 84.31 199 GLU A N 1
ATOM 1539 C CA . GLU A 1 199 ? -8.137 -7.413 23.563 1.00 84.31 199 GLU A CA 1
ATOM 1540 C C . GLU A 1 199 ? -6.772 -7.748 22.947 1.00 84.31 199 GLU A C 1
ATOM 1542 O O . GLU A 1 199 ? -6.261 -8.842 23.195 1.00 84.31 199 GLU A O 1
ATOM 1547 N N . LEU A 1 200 ? -6.171 -6.812 22.205 1.00 86.25 200 LEU A N 1
ATOM 1548 C CA . LEU A 1 200 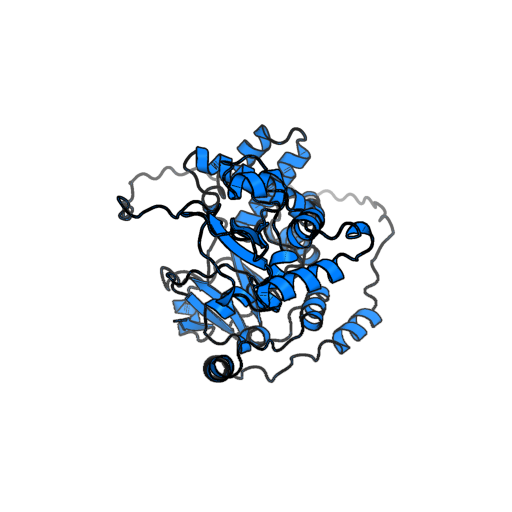? -4.834 -6.929 21.624 1.00 86.25 200 LEU A CA 1
ATOM 1549 C C . LEU A 1 200 ? -3.773 -7.082 22.722 1.00 86.25 200 LEU A C 1
ATOM 1551 O O . LEU A 1 200 ? -2.979 -8.018 22.675 1.00 86.25 200 LEU A O 1
ATOM 1555 N N . GLU A 1 201 ? -3.818 -6.242 23.760 1.00 84.19 201 GLU A N 1
ATOM 1556 C CA . GLU A 1 201 ? -2.925 -6.335 24.928 1.00 84.19 201 GLU A CA 1
ATOM 1557 C C . GLU A 1 201 ? -3.028 -7.690 25.644 1.00 84.19 201 GLU A C 1
ATOM 1559 O O . GLU A 1 201 ? -2.046 -8.209 26.178 1.00 84.19 201 GLU A O 1
ATOM 1564 N N . LYS A 1 202 ? -4.231 -8.272 25.674 1.00 84.94 202 LYS A N 1
ATOM 1565 C CA . LYS A 1 202 ? -4.515 -9.497 26.423 1.00 84.94 202 LYS A CA 1
ATOM 1566 C C . LYS A 1 202 ? -4.176 -10.770 25.649 1.00 84.94 202 LYS A C 1
ATOM 1568 O O . LYS A 1 202 ? -3.692 -11.729 26.250 1.00 84.94 202 LYS A O 1
ATOM 1573 N N . ASN A 1 203 ? -4.484 -10.810 24.354 1.00 85.50 203 ASN A N 1
ATOM 1574 C CA . ASN A 1 203 ? -4.465 -12.039 23.554 1.00 85.50 203 ASN A CA 1
ATOM 1575 C C . ASN A 1 203 ? -3.531 -11.962 22.333 1.00 85.50 203 ASN A C 1
ATOM 1577 O O . ASN A 1 203 ? -3.419 -12.942 21.592 1.00 85.50 203 ASN A O 1
ATOM 1581 N N . GLY A 1 204 ? -2.879 -10.820 22.106 1.00 86.94 204 GLY A N 1
ATOM 1582 C CA . GLY A 1 204 ? -2.163 -10.534 20.867 1.00 86.94 204 GLY A CA 1
ATOM 1583 C C . GLY A 1 204 ? -3.105 -10.332 19.677 1.00 86.94 204 GLY A C 1
ATOM 1584 O O . GLY A 1 204 ? -4.332 -10.414 19.797 1.00 86.94 204 GLY A O 1
ATOM 1585 N N . TYR A 1 205 ? -2.526 -10.052 18.508 1.00 87.88 205 TYR A N 1
ATOM 1586 C CA . TYR A 1 205 ? -3.305 -9.832 17.291 1.00 87.88 205 TYR A CA 1
ATOM 1587 C C . TYR A 1 205 ? -3.992 -11.128 16.855 1.00 87.88 205 TYR A C 1
ATOM 1589 O O . TYR A 1 205 ? -3.351 -12.166 16.699 1.00 87.88 205 TYR A O 1
ATOM 1597 N N . GLN A 1 206 ? -5.308 -11.055 16.662 1.00 85.06 206 GLN A N 1
ATOM 1598 C CA . GLN A 1 206 ? -6.129 -12.157 16.171 1.00 85.06 206 GLN A CA 1
ATOM 1599 C C . GLN A 1 206 ? -6.944 -11.645 14.979 1.00 85.06 206 GLN A C 1
ATOM 1601 O O . GLN A 1 206 ? -7.923 -10.914 15.191 1.00 85.06 206 GLN A O 1
ATOM 1606 N N . PRO A 1 207 ? -6.550 -11.977 13.736 1.00 85.94 207 PRO A N 1
ATOM 1607 C CA . PRO A 1 207 ? -7.249 -11.494 12.559 1.00 85.94 207 PRO A CA 1
ATOM 1608 C C . PRO A 1 207 ? -8.686 -12.017 12.561 1.00 85.94 207 PRO A C 1
ATOM 1610 O O . PRO A 1 207 ? -8.968 -13.157 12.936 1.00 85.94 207 PRO A O 1
ATOM 1613 N N . ARG A 1 208 ? -9.624 -11.163 12.146 1.00 86.12 208 ARG A N 1
ATOM 1614 C CA . ARG A 1 208 ? -11.042 -11.540 12.061 1.00 86.12 208 ARG A CA 1
ATOM 1615 C C . ARG A 1 208 ? -11.301 -12.561 10.955 1.00 86.12 208 ARG A C 1
ATOM 1617 O O . ARG A 1 208 ? -12.170 -13.426 11.092 1.00 86.12 208 ARG A O 1
ATOM 1624 N N . TYR A 1 209 ? -10.555 -12.415 9.870 1.00 86.00 209 TYR A N 1
ATOM 1625 C CA . TYR A 1 209 ? -10.644 -13.232 8.678 1.00 86.00 209 TYR A CA 1
ATOM 1626 C C . TYR A 1 209 ? -9.422 -14.128 8.595 1.00 86.00 209 TYR A C 1
ATOM 1628 O O . TYR A 1 209 ? -8.306 -13.723 8.906 1.00 86.00 209 TYR A O 1
ATOM 1636 N N . SER A 1 210 ? -9.646 -15.355 8.158 1.00 86.88 210 SER A N 1
ATOM 1637 C CA . SER A 1 210 ? -8.574 -16.253 7.769 1.00 86.88 210 SER A CA 1
ATOM 1638 C C . SER A 1 210 ? -7.950 -15.821 6.442 1.00 86.88 210 SER A C 1
ATOM 1640 O O . SER A 1 210 ? -8.584 -15.181 5.600 1.00 86.88 210 SER A O 1
ATOM 1642 N N . ASP A 1 211 ? -6.726 -16.287 6.213 1.00 88.38 211 ASP A N 1
ATOM 1643 C CA . ASP A 1 211 ? -6.013 -16.175 4.942 1.00 88.38 211 ASP A CA 1
ATOM 1644 C C . ASP A 1 211 ? -6.870 -16.543 3.725 1.00 88.38 211 ASP A C 1
ATOM 1646 O O . ASP A 1 211 ? -6.852 -15.857 2.703 1.00 88.38 211 ASP A O 1
ATOM 1650 N N . ALA A 1 212 ? -7.615 -17.647 3.830 1.00 87.06 212 ALA A N 1
ATOM 1651 C CA . ALA A 1 212 ? -8.459 -18.141 2.752 1.00 87.06 212 ALA A CA 1
ATOM 1652 C C . ALA A 1 212 ? -9.621 -17.181 2.465 1.00 87.06 212 ALA A C 1
ATOM 1654 O O . ALA A 1 212 ? -9.919 -16.938 1.299 1.00 87.06 212 ALA A O 1
ATOM 1655 N N . GLU A 1 213 ? -10.238 -16.600 3.497 1.00 86.50 213 GLU A N 1
ATOM 1656 C CA . GLU A 1 213 ? -11.324 -15.623 3.347 1.00 86.50 213 GLU A CA 1
ATOM 1657 C C . GLU A 1 213 ? -10.823 -14.330 2.681 1.00 86.50 213 GLU A C 1
ATOM 1659 O O . GLU A 1 213 ? -11.445 -13.874 1.723 1.00 86.50 213 GLU A O 1
ATOM 1664 N N . ILE A 1 214 ? -9.672 -13.780 3.100 1.00 88.50 214 ILE A N 1
ATOM 1665 C CA . ILE A 1 214 ? -9.084 -12.579 2.469 1.00 88.50 214 ILE A CA 1
ATOM 1666 C C . ILE A 1 214 ? -8.754 -12.835 0.994 1.00 88.50 214 ILE A C 1
ATOM 1668 O O . ILE A 1 214 ? -9.164 -12.067 0.123 1.00 88.50 214 ILE A O 1
ATOM 1672 N N . LYS A 1 215 ? -8.070 -13.947 0.693 1.00 89.62 215 LYS A N 1
ATOM 1673 C CA . LYS A 1 215 ? -7.723 -14.341 -0.685 1.00 89.62 215 LYS A CA 1
ATOM 1674 C C . LYS A 1 215 ? -8.966 -14.523 -1.555 1.00 89.62 215 LYS A C 1
ATOM 1676 O O . LYS A 1 215 ? -8.957 -14.171 -2.730 1.00 89.62 215 LYS A O 1
ATOM 1681 N N . THR A 1 216 ? -10.037 -15.048 -0.968 1.00 86.06 216 THR A N 1
ATOM 1682 C CA . THR A 1 216 ? -11.322 -15.246 -1.640 1.00 86.06 216 THR A CA 1
ATOM 1683 C C . THR A 1 216 ? -12.004 -13.912 -1.953 1.00 86.06 216 THR A C 1
ATOM 1685 O O . THR A 1 216 ? -12.409 -13.696 -3.093 1.00 86.06 216 THR A O 1
ATOM 1688 N N . MET A 1 217 ? -12.064 -12.984 -0.990 1.00 86.56 217 MET A N 1
ATOM 1689 C CA . MET A 1 217 ? -12.582 -11.627 -1.218 1.00 86.56 217 MET A CA 1
ATOM 1690 C C . MET A 1 217 ? -11.784 -10.886 -2.295 1.00 86.56 217 MET A C 1
ATOM 1692 O O . MET A 1 217 ? -12.361 -10.255 -3.176 1.00 86.56 217 MET A O 1
ATOM 1696 N N . ALA A 1 218 ? -10.459 -11.017 -2.281 1.00 90.44 218 ALA A N 1
ATOM 1697 C CA . ALA A 1 218 ? -9.610 -10.391 -3.283 1.00 90.44 218 ALA A CA 1
ATOM 1698 C C . ALA A 1 218 ? -9.808 -10.984 -4.686 1.00 90.44 218 ALA A C 1
ATOM 1700 O O . ALA A 1 218 ? -9.848 -10.244 -5.666 1.00 90.44 218 ALA A O 1
ATOM 1701 N N . ALA A 1 219 ? -10.004 -12.304 -4.782 1.00 86.56 219 ALA A N 1
ATOM 1702 C CA . ALA A 1 219 ? -10.294 -12.987 -6.042 1.00 86.56 219 ALA A CA 1
ATOM 1703 C C . ALA A 1 219 ? -11.662 -12.607 -6.635 1.00 86.56 219 ALA A C 1
ATOM 1705 O O . ALA A 1 219 ? -11.813 -12.628 -7.855 1.00 86.56 219 ALA A O 1
ATOM 1706 N N . LEU A 1 220 ? -12.643 -12.241 -5.799 1.00 84.88 220 LEU A N 1
ATOM 1707 C CA . LEU A 1 220 ? -13.895 -11.643 -6.276 1.00 84.88 220 LEU A CA 1
ATOM 1708 C C . LEU A 1 220 ? -13.666 -10.262 -6.901 1.00 84.88 220 LEU A C 1
ATOM 1710 O O . LEU A 1 220 ? -14.409 -9.875 -7.798 1.00 84.88 220 LEU A O 1
ATOM 1714 N N . GLY A 1 221 ? -12.645 -9.528 -6.446 1.00 79.81 221 GLY A N 1
ATOM 1715 C CA . GLY A 1 221 ? -12.314 -8.193 -6.947 1.00 79.81 221 GLY A CA 1
ATOM 1716 C C . GLY A 1 221 ? -13.347 -7.120 -6.591 1.00 79.81 221 GLY A C 1
ATOM 1717 O O . GLY A 1 221 ? -13.289 -6.019 -7.139 1.00 79.81 221 GLY A O 1
ATOM 1718 N N . GLU A 1 222 ? -14.280 -7.428 -5.689 1.00 73.25 222 GLU A N 1
ATOM 1719 C CA . GLU A 1 222 ? -15.351 -6.540 -5.246 1.00 73.25 222 GLU A CA 1
ATOM 1720 C C . GLU A 1 222 ? -15.076 -6.024 -3.833 1.00 73.25 222 GLU A C 1
ATOM 1722 O O . GLU A 1 222 ? -14.560 -6.740 -2.973 1.00 73.25 222 GLU A O 1
ATOM 1727 N N . ILE A 1 223 ? -15.438 -4.765 -3.586 1.00 76.38 223 ILE A N 1
ATOM 1728 C CA . ILE A 1 223 ? -15.339 -4.176 -2.253 1.00 76.38 223 ILE A CA 1
ATOM 1729 C C . ILE A 1 223 ? -16.464 -4.748 -1.373 1.00 76.38 223 ILE A C 1
ATOM 1731 O O . ILE A 1 223 ? -17.637 -4.666 -1.757 1.00 76.38 223 ILE A O 1
ATOM 1735 N N . PRO A 1 224 ? -16.150 -5.305 -0.186 1.00 70.75 224 PRO A N 1
ATOM 1736 C CA . PRO A 1 224 ? -17.149 -5.660 0.813 1.00 70.75 224 PRO A CA 1
ATOM 1737 C C . PRO A 1 224 ? -18.066 -4.470 1.102 1.00 70.75 224 PRO A C 1
ATOM 1739 O O . PRO A 1 224 ? -17.621 -3.329 1.063 1.00 70.75 224 PRO A O 1
ATOM 1742 N N . LYS A 1 225 ? -19.337 -4.710 1.443 1.00 71.62 225 LYS A N 1
ATOM 1743 C CA . LYS A 1 225 ? -20.314 -3.647 1.765 1.00 71.62 225 LYS A CA 1
ATOM 1744 C C . LYS A 1 225 ? -20.040 -2.971 3.119 1.00 71.62 225 LYS A C 1
ATOM 1746 O O . LYS A 1 225 ? -20.941 -2.860 3.950 1.00 71.62 225 LYS A O 1
ATOM 1751 N N . ASP A 1 226 ? -18.804 -2.555 3.356 1.00 79.56 226 ASP A N 1
ATOM 1752 C CA . ASP A 1 226 ? -18.414 -1.793 4.527 1.00 79.56 226 ASP A CA 1
ATOM 1753 C C . ASP A 1 226 ? -18.699 -0.305 4.294 1.00 79.56 226 ASP A C 1
ATOM 1755 O O . ASP A 1 226 ? -18.408 0.268 3.242 1.00 79.56 226 ASP A O 1
ATOM 1759 N N . ARG A 1 227 ? -19.306 0.322 5.300 1.00 88.62 227 ARG A N 1
ATOM 1760 C CA . ARG A 1 227 ? -19.535 1.768 5.316 1.00 88.62 227 ARG A CA 1
ATOM 1761 C C . ARG A 1 227 ? -18.259 2.515 5.686 1.00 88.62 227 ARG A C 1
ATOM 1763 O O . ARG A 1 227 ? -18.098 3.660 5.279 1.00 88.62 227 ARG A O 1
ATOM 1770 N N . PHE A 1 228 ? -17.388 1.906 6.485 1.00 92.69 228 PHE A N 1
ATOM 1771 C CA . PHE A 1 228 ? -16.211 2.585 7.004 1.00 92.69 228 PHE A CA 1
ATOM 1772 C C . PHE A 1 228 ? -14.952 2.019 6.364 1.00 92.69 228 PHE A C 1
ATOM 1774 O O . PHE A 1 228 ? -14.656 0.835 6.495 1.00 92.69 228 PHE A O 1
ATOM 1781 N N . LEU A 1 229 ? -14.199 2.874 5.678 1.00 94.06 229 LEU A N 1
ATOM 1782 C CA . LEU A 1 229 ? -12.882 2.533 5.147 1.00 94.06 229 LEU A CA 1
ATOM 1783 C C . LEU A 1 229 ? -11.789 3.130 6.022 1.00 94.06 229 LEU A C 1
ATOM 1785 O O . LEU A 1 229 ? -12.022 4.074 6.775 1.00 94.06 229 LEU A O 1
ATOM 1789 N N . VAL A 1 230 ? -10.592 2.568 5.931 1.00 94.44 230 VAL A N 1
ATOM 1790 C CA . VAL A 1 230 ? -9.451 2.947 6.754 1.00 94.44 230 VAL A CA 1
ATOM 1791 C C . VAL A 1 230 ? -8.234 3.234 5.894 1.00 94.44 230 VAL A C 1
ATOM 1793 O O . VAL A 1 230 ? -7.823 2.404 5.083 1.00 94.44 230 VAL A O 1
ATOM 1796 N N . ARG A 1 231 ? -7.611 4.390 6.134 1.00 94.62 231 ARG A N 1
ATOM 1797 C CA . ARG A 1 231 ? -6.259 4.718 5.669 1.00 94.62 231 ARG A CA 1
ATOM 1798 C C . ARG A 1 231 ? -5.310 4.772 6.861 1.00 94.62 231 ARG A C 1
ATOM 1800 O O . ARG A 1 231 ? -5.565 5.509 7.809 1.00 94.62 231 ARG A O 1
ATOM 1807 N N . PHE A 1 232 ? -4.189 4.065 6.765 1.00 93.69 232 PHE A N 1
ATOM 1808 C CA . PHE A 1 232 ? -3.054 4.184 7.679 1.00 93.69 232 PHE A CA 1
ATOM 1809 C C . PHE A 1 232 ? -1.887 4.891 6.978 1.00 93.69 232 PHE A C 1
ATOM 1811 O O . PHE A 1 232 ? -1.555 4.565 5.835 1.00 93.69 232 PHE A O 1
ATOM 1818 N N . SER A 1 233 ? -1.287 5.887 7.630 1.00 91.75 233 SER A N 1
ATOM 1819 C CA . SER A 1 233 ? -0.128 6.614 7.096 1.00 91.75 233 SER A CA 1
ATOM 1820 C C . SER A 1 233 ? 0.667 7.317 8.192 1.00 91.75 233 SER A C 1
ATOM 1822 O O . SER A 1 233 ? 0.204 7.451 9.326 1.00 91.75 233 SER A O 1
ATOM 1824 N N . ASN A 1 234 ? 1.837 7.854 7.837 1.00 91.19 234 ASN A N 1
ATOM 1825 C CA . ASN A 1 234 ? 2.486 8.881 8.648 1.00 91.19 234 ASN A CA 1
ATOM 1826 C C . ASN A 1 234 ? 1.528 10.060 8.882 1.00 91.19 234 ASN A C 1
ATOM 1828 O O . ASN A 1 234 ? 0.636 10.342 8.070 1.00 91.19 234 ASN A O 1
ATOM 1832 N N . ALA A 1 235 ? 1.725 10.752 10.000 1.00 91.50 235 ALA A N 1
ATOM 1833 C CA . ALA A 1 235 ? 1.014 11.975 10.314 1.00 91.50 235 ALA A CA 1
ATOM 1834 C C . ALA A 1 235 ? 1.273 13.027 9.220 1.00 91.50 235 ALA A C 1
ATOM 1836 O O . ALA A 1 235 ? 2.414 13.183 8.778 1.00 91.50 235 ALA A O 1
ATOM 1837 N N . PRO A 1 236 ? 0.239 13.765 8.784 1.00 90.62 236 PRO A N 1
ATOM 1838 C CA . PRO A 1 236 ? 0.401 14.766 7.743 1.00 90.62 236 PRO A CA 1
ATOM 1839 C C . PRO A 1 236 ? 1.254 15.931 8.251 1.00 90.62 236 PRO A C 1
ATOM 1841 O O . PRO A 1 236 ? 1.213 16.283 9.434 1.00 90.62 236 PRO A O 1
ATOM 1844 N N . SER A 1 237 ? 1.976 16.576 7.337 1.00 87.75 237 SER A N 1
ATOM 1845 C CA . SER A 1 237 ? 2.679 17.834 7.606 1.00 87.75 237 SER A CA 1
ATOM 1846 C C . SER A 1 237 ? 1.725 19.000 7.878 1.00 87.75 237 SER A C 1
ATOM 1848 O O . SER A 1 237 ? 2.086 19.921 8.610 1.00 87.75 237 SER A O 1
ATOM 1850 N N . SER A 1 238 ? 0.519 18.965 7.301 1.00 92.88 238 SER A N 1
ATOM 1851 C CA . SER A 1 238 ? -0.514 19.993 7.438 1.00 92.88 238 SER A CA 1
ATOM 1852 C C . SER A 1 238 ? -1.913 19.382 7.327 1.00 92.88 238 SER A C 1
ATOM 1854 O O . SER A 1 238 ? -2.142 18.498 6.510 1.00 92.88 238 SER A O 1
ATOM 1856 N N . GLU A 1 239 ? -2.872 19.876 8.114 1.00 93.31 239 GLU A N 1
ATOM 1857 C CA . GLU A 1 239 ? -4.290 19.481 7.992 1.00 93.31 239 GLU A CA 1
ATOM 1858 C C . GLU A 1 239 ? -4.993 20.174 6.809 1.00 93.31 239 GLU A C 1
ATOM 1860 O O . GLU A 1 239 ? -6.109 19.805 6.444 1.00 93.31 239 GLU A O 1
ATOM 1865 N N . ALA A 1 240 ? -4.345 21.179 6.207 1.00 93.94 240 ALA A N 1
ATOM 1866 C CA . ALA A 1 240 ? -4.816 21.820 4.981 1.00 93.94 240 ALA A CA 1
ATOM 1867 C C . ALA A 1 240 ? -4.555 20.960 3.730 1.00 93.94 240 ALA A C 1
ATOM 1869 O O . ALA A 1 240 ? -5.118 21.239 2.672 1.00 93.94 240 ALA A O 1
ATOM 1870 N N . ASP A 1 241 ? -3.725 19.922 3.855 1.00 91.06 241 ASP A N 1
ATOM 1871 C CA . ASP A 1 241 ? -3.476 18.946 2.799 1.00 91.06 241 ASP A CA 1
ATOM 1872 C C . ASP A 1 241 ? -4.584 17.869 2.794 1.00 91.06 241 ASP A C 1
ATOM 1874 O O . ASP A 1 241 ? -5.240 17.645 3.819 1.00 91.06 241 ASP A O 1
ATOM 1878 N N . PRO A 1 242 ? -4.834 17.196 1.658 1.00 92.62 242 PRO A N 1
ATOM 1879 C CA . PRO A 1 242 ? -5.741 16.051 1.604 1.00 92.62 242 PRO A CA 1
ATOM 1880 C C . PRO A 1 242 ? -5.149 14.799 2.275 1.00 92.62 242 PRO A C 1
ATOM 1882 O O . PRO A 1 242 ? -3.982 14.768 2.669 1.00 92.62 242 PRO A O 1
ATOM 1885 N N . ILE A 1 243 ? -5.951 13.735 2.404 1.00 91.38 243 ILE A N 1
ATOM 1886 C CA . ILE A 1 243 ? -5.494 12.463 2.989 1.00 91.38 243 ILE A CA 1
ATOM 1887 C C . ILE A 1 243 ? -4.496 11.775 2.053 1.00 91.38 243 ILE A C 1
ATOM 1889 O O . ILE A 1 243 ? -4.868 11.128 1.087 1.00 91.38 243 ILE A O 1
ATOM 1893 N N . GLY A 1 244 ? -3.209 11.818 2.382 1.00 85.12 244 GLY A N 1
ATOM 1894 C CA . GLY A 1 244 ? -2.167 11.247 1.530 1.00 85.12 244 GLY A CA 1
ATOM 1895 C C . GLY A 1 244 ? -1.671 12.244 0.485 1.00 85.12 244 GLY A C 1
ATOM 1896 O O . GLY A 1 244 ? -1.919 13.443 0.566 1.00 85.12 244 GLY A O 1
ATOM 1897 N N . HIS A 1 245 ? -0.904 11.769 -0.493 1.00 84.06 245 HIS A N 1
ATOM 1898 C CA . HIS A 1 245 ? 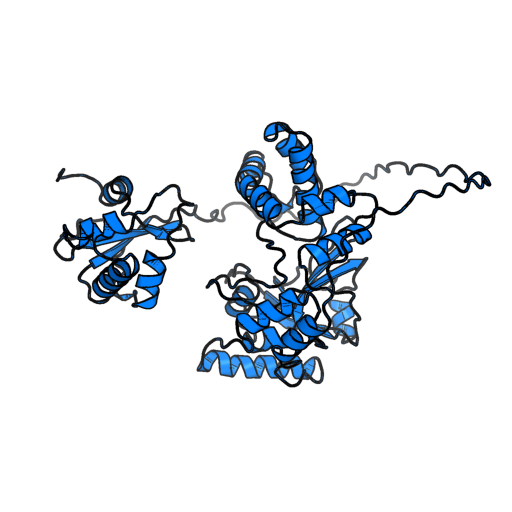-0.164 12.661 -1.383 1.00 84.06 245 HIS A CA 1
ATOM 1899 C C . HIS A 1 245 ? -0.923 12.935 -2.688 1.00 84.06 245 HIS A C 1
ATOM 1901 O O . HIS A 1 245 ? -1.211 12.016 -3.455 1.00 84.06 245 HIS A O 1
ATOM 1907 N N . LYS A 1 246 ? -1.242 14.203 -2.965 1.00 85.12 246 LYS A N 1
ATOM 1908 C CA . LYS A 1 246 ? -1.729 14.648 -4.280 1.00 85.12 246 LYS A CA 1
ATOM 1909 C C . LYS A 1 246 ? -0.552 14.743 -5.254 1.00 85.12 246 LYS A C 1
ATOM 1911 O O . LYS A 1 246 ? 0.467 15.320 -4.897 1.00 85.12 246 LYS A O 1
ATOM 1916 N N . ARG A 1 247 ? -0.708 14.174 -6.448 1.00 83.81 247 ARG A N 1
ATOM 1917 C CA . ARG A 1 247 ? 0.268 14.247 -7.542 1.00 83.81 247 ARG A CA 1
ATOM 1918 C C . ARG A 1 247 ? 0.156 15.566 -8.291 1.00 83.81 247 ARG A C 1
ATOM 1920 O O . ARG A 1 247 ? -0.916 16.178 -8.316 1.00 83.81 247 ARG A O 1
ATOM 1927 N N . ASP A 1 248 ? 1.230 15.955 -8.963 1.00 80.12 248 ASP A N 1
ATOM 1928 C CA . ASP A 1 248 ? 1.283 17.178 -9.767 1.00 80.12 248 ASP A CA 1
ATOM 1929 C C . ASP A 1 248 ? 0.330 17.128 -10.969 1.00 80.12 248 ASP A C 1
ATOM 1931 O O . ASP A 1 248 ? -0.231 18.151 -11.367 1.00 80.12 248 ASP A O 1
ATOM 1935 N N . SER A 1 249 ? 0.025 15.924 -11.468 1.00 79.88 249 SER A N 1
ATOM 1936 C CA . SER A 1 249 ? -1.042 15.673 -12.447 1.00 79.88 249 SER A CA 1
ATOM 1937 C C . SER A 1 249 ? -2.448 16.054 -11.954 1.00 79.88 249 SER A C 1
ATOM 1939 O O . SER A 1 249 ? -3.390 16.134 -12.743 1.00 79.88 249 SER A O 1
ATOM 1941 N N . GLY A 1 250 ? -2.613 16.276 -10.647 1.00 82.12 250 GLY A N 1
ATOM 1942 C CA . GLY A 1 250 ? -3.890 16.504 -9.980 1.00 82.12 250 GLY A CA 1
ATOM 1943 C C . GLY A 1 250 ? -4.545 15.233 -9.435 1.00 82.12 250 GLY A C 1
ATOM 1944 O O . GLY A 1 250 ? -5.483 15.355 -8.638 1.00 82.12 250 GLY A O 1
ATOM 1945 N N . ARG A 1 251 ? -4.038 14.047 -9.810 1.00 85.75 251 ARG A N 1
ATOM 1946 C CA . ARG A 1 251 ? -4.510 12.754 -9.301 1.00 85.75 251 ARG A CA 1
ATOM 1947 C C . ARG A 1 251 ? -4.156 12.581 -7.831 1.00 85.75 251 ARG A C 1
ATOM 1949 O O . ARG A 1 251 ? -3.136 13.066 -7.339 1.00 85.75 251 ARG A O 1
ATOM 1956 N N . HIS A 1 252 ? -4.996 11.851 -7.119 1.00 88.88 252 HIS A N 1
ATOM 1957 C CA . HIS A 1 252 ? -4.811 11.582 -5.705 1.00 88.88 252 HIS A CA 1
ATOM 1958 C C . HIS A 1 252 ? -5.177 10.126 -5.393 1.00 88.88 252 HIS A C 1
ATOM 1960 O O . HIS A 1 252 ? -6.342 9.834 -5.113 1.00 88.88 252 HIS A O 1
ATOM 1966 N N . PRO A 1 253 ? -4.205 9.198 -5.488 1.00 91.06 253 PRO A N 1
ATOM 1967 C CA . PRO A 1 253 ? -4.429 7.803 -5.145 1.00 91.06 253 PRO A CA 1
ATOM 1968 C C . PRO A 1 253 ? -4.523 7.633 -3.626 1.00 91.06 253 PRO A C 1
ATOM 1970 O O . PRO A 1 253 ? -3.571 7.909 -2.888 1.00 91.06 253 PRO A O 1
ATOM 1973 N N . LEU A 1 254 ? -5.662 7.127 -3.167 1.00 92.88 254 LEU A N 1
ATOM 1974 C CA . LEU A 1 254 ? -5.959 6.855 -1.772 1.00 92.88 254 LEU A CA 1
ATOM 1975 C C . LEU A 1 254 ? -6.076 5.340 -1.555 1.00 92.88 254 LEU A C 1
ATOM 1977 O O . LEU A 1 254 ? -7.091 4.723 -1.871 1.00 92.88 254 LEU A O 1
ATOM 1981 N N . TRP A 1 255 ? -5.009 4.752 -1.011 1.00 93.50 255 TRP A N 1
ATOM 1982 C CA . TRP A 1 255 ? -4.917 3.323 -0.693 1.00 93.50 255 TRP A CA 1
ATOM 1983 C C . TRP A 1 255 ? -5.479 3.032 0.697 1.00 93.50 255 TRP A C 1
ATOM 1985 O O . TRP A 1 255 ? -4.957 3.527 1.695 1.00 93.50 255 TRP A O 1
ATOM 1995 N N . MET A 1 256 ? -6.512 2.212 0.775 1.00 94.25 256 MET A N 1
ATOM 1996 C CA . MET A 1 256 ? -7.314 1.954 1.966 1.00 94.25 256 MET A CA 1
ATOM 1997 C C . MET A 1 256 ? -7.521 0.453 2.182 1.00 94.25 256 MET A C 1
ATOM 1999 O O . MET A 1 256 ? -7.154 -0.377 1.353 1.00 94.25 256 MET A O 1
ATOM 2003 N N . SER A 1 257 ? -8.164 0.124 3.296 1.00 93.81 257 SER A N 1
ATOM 2004 C CA . SER A 1 257 ? -8.816 -1.163 3.525 1.00 93.81 257 SER A CA 1
ATOM 2005 C C . SER A 1 257 ? -10.167 -0.954 4.220 1.00 93.81 257 SER A C 1
ATOM 2007 O O . SER A 1 257 ? -10.519 0.171 4.572 1.00 93.81 257 SER A O 1
ATOM 2009 N N . SER A 1 258 ? -10.943 -2.016 4.428 1.00 90.81 258 SER A N 1
ATOM 2010 C CA . SER A 1 258 ? -12.174 -1.957 5.229 1.00 90.81 258 SER A CA 1
ATOM 2011 C C . SER A 1 258 ? -11.857 -1.786 6.716 1.00 90.81 258 SER A C 1
ATOM 2013 O O . SER A 1 258 ? -10.915 -2.409 7.217 1.00 90.81 258 SER A O 1
ATOM 2015 N N . PHE A 1 259 ? -12.672 -1.017 7.440 1.00 91.38 259 PHE A N 1
ATOM 2016 C CA . PHE A 1 259 ? -12.559 -0.917 8.895 1.00 91.38 259 PHE A CA 1
ATOM 2017 C C . PHE A 1 259 ? -12.683 -2.291 9.546 1.00 91.38 259 PHE A C 1
ATOM 2019 O O . PHE A 1 259 ? -11.902 -2.622 10.430 1.00 91.38 259 PHE A O 1
ATOM 2026 N N . ASP A 1 260 ? -13.610 -3.115 9.066 1.00 88.56 260 ASP A N 1
ATOM 2027 C CA . ASP A 1 260 ? -13.893 -4.429 9.637 1.00 88.56 260 ASP A CA 1
ATOM 2028 C C . ASP A 1 260 ? -12.669 -5.372 9.698 1.00 88.56 260 ASP A C 1
ATOM 2030 O O . ASP A 1 260 ? -12.481 -6.110 10.672 1.00 88.56 260 ASP A O 1
ATOM 2034 N N . GLN A 1 261 ? -11.795 -5.308 8.688 1.00 87.50 261 GLN A N 1
ATOM 2035 C CA . GLN A 1 261 ? -10.563 -6.104 8.621 1.00 87.50 261 GLN A CA 1
ATOM 2036 C C . GLN A 1 261 ? -9.443 -5.547 9.508 1.00 87.50 261 GLN A C 1
ATOM 2038 O O . GLN A 1 261 ? -8.670 -6.317 10.080 1.00 87.50 261 GLN A O 1
ATOM 2043 N N . VAL A 1 262 ? -9.374 -4.222 9.657 1.00 88.88 262 VAL A N 1
ATOM 2044 C CA . VAL A 1 262 ? -8.325 -3.544 10.433 1.00 88.88 262 VAL A CA 1
ATOM 2045 C C . VAL A 1 262 ? -8.705 -3.403 11.910 1.00 88.88 262 VAL A C 1
ATOM 2047 O O . VAL A 1 262 ? -7.821 -3.307 12.750 1.00 88.88 262 VAL A O 1
ATOM 2050 N N . GLU A 1 263 ? -9.992 -3.473 12.267 1.00 89.31 263 GLU A N 1
ATOM 2051 C CA . GLU A 1 263 ? -10.508 -3.219 13.623 1.00 89.31 263 GLU A CA 1
ATOM 2052 C C . GLU A 1 263 ? -9.750 -4.002 14.707 1.00 89.31 263 GLU A C 1
ATOM 2054 O O . GLU A 1 263 ? -9.495 -3.480 15.787 1.00 89.31 263 GLU A O 1
ATOM 2059 N N . LYS A 1 264 ? -9.351 -5.250 14.421 1.00 85.00 264 LYS A N 1
ATOM 2060 C CA . LYS A 1 264 ? -8.622 -6.111 15.372 1.00 85.00 264 LYS A CA 1
ATOM 2061 C C . LYS A 1 264 ? -7.147 -5.743 15.565 1.00 85.00 264 LYS A C 1
ATOM 2063 O O . LYS A 1 264 ? -6.554 -6.213 16.531 1.00 85.00 264 LYS A O 1
ATOM 2068 N N . ALA A 1 265 ? -6.572 -4.933 14.678 1.00 76.62 265 ALA A N 1
ATOM 2069 C CA . ALA A 1 265 ? -5.246 -4.341 14.848 1.00 76.62 265 ALA A CA 1
ATOM 2070 C C . ALA A 1 265 ? -5.270 -3.108 15.776 1.00 76.62 265 ALA A C 1
ATOM 2072 O O . ALA A 1 265 ? -4.211 -2.626 16.166 1.00 76.62 265 ALA A O 1
ATOM 2073 N N . ASP A 1 266 ? -6.463 -2.633 16.165 1.00 83.06 266 ASP A N 1
ATOM 2074 C CA . ASP A 1 266 ? -6.677 -1.491 17.061 1.00 83.06 266 ASP A CA 1
ATOM 2075 C C . ASP A 1 266 ? -5.946 -0.204 16.618 1.00 83.06 266 ASP A C 1
ATOM 2077 O O . ASP A 1 266 ? -6.231 0.330 15.546 1.00 83.06 266 ASP A O 1
ATOM 2081 N N . THR A 1 267 ? -5.051 0.313 17.466 1.00 78.38 267 THR A N 1
ATOM 2082 C CA . THR A 1 267 ? -4.357 1.591 17.399 1.00 78.38 267 THR A CA 1
ATOM 2083 C C . THR A 1 267 ? -2.854 1.400 17.582 1.00 78.38 267 THR A C 1
ATOM 2085 O O . THR A 1 267 ? -2.128 2.391 17.582 1.00 78.38 267 THR A O 1
ATOM 2088 N N . ASP A 1 268 ? -2.382 0.149 17.683 1.00 88.75 268 ASP A N 1
ATOM 2089 C CA . ASP A 1 268 ? -0.958 -0.177 17.691 1.00 88.75 268 ASP A CA 1
ATOM 2090 C C . ASP A 1 268 ? -0.399 0.016 16.269 1.00 88.75 268 ASP A C 1
ATOM 2092 O O . ASP A 1 268 ? -0.728 -0.755 15.356 1.00 88.75 268 ASP A O 1
ATOM 2096 N N . PRO A 1 269 ? 0.438 1.042 16.041 1.00 90.12 269 PRO A N 1
ATOM 2097 C CA . PRO A 1 269 ? 0.906 1.366 14.703 1.00 90.12 269 PRO A CA 1
ATOM 2098 C C . PRO A 1 269 ? 1.826 0.289 14.117 1.00 90.12 269 PRO A C 1
ATOM 2100 O O . PRO A 1 269 ? 1.888 0.181 12.894 1.00 90.12 269 PRO A O 1
ATOM 2103 N N . ALA A 1 270 ? 2.497 -0.527 14.937 1.00 90.56 270 ALA A N 1
ATOM 2104 C CA . ALA A 1 270 ? 3.330 -1.623 14.451 1.00 90.56 270 ALA A CA 1
ATOM 2105 C C . ALA A 1 270 ? 2.467 -2.768 13.910 1.00 90.56 270 ALA A C 1
ATOM 2107 O O . ALA A 1 270 ? 2.729 -3.279 12.822 1.00 90.56 270 ALA A O 1
ATOM 2108 N N . VAL A 1 271 ? 1.400 -3.131 14.631 1.00 91.00 271 VAL A N 1
ATOM 2109 C CA . VAL A 1 271 ? 0.462 -4.177 14.191 1.00 91.00 271 VAL A CA 1
ATOM 2110 C C . VAL A 1 271 ? -0.319 -3.722 12.959 1.00 91.00 271 VAL A C 1
ATOM 2112 O O . VAL A 1 271 ? -0.470 -4.490 12.011 1.00 91.00 271 VAL A O 1
ATOM 2115 N N . ILE A 1 272 ? -0.783 -2.470 12.926 1.00 90.88 272 ILE A N 1
ATOM 2116 C CA . ILE A 1 272 ? -1.471 -1.929 11.746 1.00 90.88 272 ILE A CA 1
ATOM 2117 C C . ILE A 1 272 ? -0.519 -1.895 10.545 1.00 90.88 272 ILE A C 1
ATOM 2119 O O . ILE A 1 272 ? -0.903 -2.334 9.464 1.00 90.88 272 ILE A O 1
ATOM 2123 N N . ALA A 1 273 ? 0.718 -1.416 10.714 1.00 90.12 273 ALA A N 1
ATOM 2124 C CA . ALA A 1 273 ? 1.710 -1.409 9.639 1.00 90.12 273 ALA A CA 1
ATOM 2125 C C . ALA A 1 273 ? 1.943 -2.818 9.076 1.00 90.12 273 ALA A C 1
ATOM 2127 O O . ALA A 1 273 ? 1.947 -2.997 7.857 1.00 90.12 273 ALA A O 1
ATOM 2128 N N . ASP A 1 274 ? 2.040 -3.816 9.957 1.00 89.38 274 ASP A N 1
ATOM 2129 C CA . ASP A 1 274 ? 2.187 -5.215 9.575 1.00 89.38 274 ASP A CA 1
ATOM 2130 C C . ASP A 1 274 ? 0.987 -5.713 8.757 1.00 89.38 274 ASP A C 1
ATOM 2132 O O . ASP A 1 274 ? 1.170 -6.274 7.681 1.00 89.38 274 ASP A O 1
ATOM 2136 N N . VAL A 1 275 ? -0.245 -5.424 9.194 1.00 89.50 275 VAL A N 1
ATOM 2137 C CA . VAL A 1 275 ? -1.477 -5.758 8.453 1.00 89.50 275 VAL A CA 1
ATOM 2138 C C . VAL A 1 275 ? -1.520 -5.076 7.083 1.00 89.50 275 VAL A C 1
ATOM 2140 O O . VAL A 1 275 ? -1.945 -5.686 6.105 1.00 89.50 275 VAL A O 1
ATOM 2143 N N . PHE A 1 276 ? -1.050 -3.836 6.970 1.00 88.75 276 PHE A N 1
ATOM 2144 C CA . PHE A 1 276 ? -0.951 -3.127 5.691 1.00 88.75 276 PHE A CA 1
ATOM 2145 C C . PHE A 1 276 ? 0.278 -3.533 4.855 1.00 88.75 276 PHE A C 1
ATOM 2147 O O . PHE A 1 276 ? 0.460 -3.000 3.762 1.00 88.75 276 PHE A O 1
ATOM 2154 N N . GLY A 1 277 ? 1.118 -4.459 5.330 1.00 85.88 277 GLY A N 1
ATOM 2155 C CA . GLY A 1 277 ? 2.325 -4.890 4.622 1.00 85.88 277 GLY A CA 1
ATOM 2156 C C . GLY A 1 277 ? 3.348 -3.770 4.418 1.00 85.88 277 GLY A C 1
ATOM 2157 O O . GLY A 1 277 ? 4.100 -3.787 3.444 1.00 85.88 277 GLY A O 1
ATOM 2158 N N . THR A 1 278 ? 3.357 -2.768 5.303 1.00 82.88 278 THR A N 1
ATOM 2159 C CA . THR A 1 278 ? 4.277 -1.627 5.246 1.00 82.88 278 THR A CA 1
ATOM 2160 C C . THR A 1 278 ? 5.302 -1.691 6.370 1.00 82.88 278 THR A C 1
ATOM 2162 O O . THR A 1 278 ? 5.049 -2.226 7.446 1.00 82.88 278 THR A O 1
ATOM 2165 N N . ASN A 1 279 ? 6.468 -1.093 6.138 1.00 81.06 279 ASN A N 1
ATOM 2166 C CA . ASN A 1 279 ? 7.491 -0.970 7.167 1.00 81.06 279 ASN A CA 1
ATOM 2167 C C . ASN A 1 279 ? 7.015 -0.039 8.290 1.00 81.06 279 ASN A C 1
ATOM 2169 O O . ASN A 1 279 ? 6.490 1.049 8.031 1.00 81.06 279 ASN A O 1
ATOM 2173 N N . PHE A 1 280 ? 7.253 -0.463 9.527 1.00 87.12 280 PHE A N 1
ATOM 2174 C CA . PHE A 1 280 ? 7.049 0.342 10.724 1.00 87.12 280 PHE A CA 1
ATOM 2175 C C . PHE A 1 280 ? 8.368 0.990 11.161 1.00 87.12 280 PHE A C 1
ATOM 2177 O O . PHE A 1 280 ? 9.373 0.298 11.327 1.00 87.12 280 PHE A O 1
ATOM 2184 N N . ASP A 1 281 ? 8.356 2.305 11.377 1.00 88.62 281 ASP A N 1
ATOM 2185 C CA . ASP A 1 281 ? 9.438 3.045 12.023 1.00 88.62 281 ASP A CA 1
ATOM 2186 C C . ASP A 1 281 ? 8.950 3.555 13.388 1.00 88.62 281 ASP A C 1
ATOM 2188 O O . ASP A 1 281 ? 8.095 4.439 13.436 1.00 88.62 281 ASP A O 1
ATOM 2192 N N . PRO A 1 282 ? 9.493 3.060 14.513 1.00 89.94 282 PRO A N 1
ATOM 2193 C CA . PRO A 1 282 ? 9.064 3.487 15.845 1.00 89.94 282 PRO A CA 1
ATOM 2194 C C . PRO A 1 282 ? 9.352 4.965 16.160 1.00 89.94 282 PRO A C 1
ATOM 2196 O O . PRO A 1 282 ? 8.886 5.465 17.181 1.00 89.94 282 PRO A O 1
ATOM 2199 N N . ASN A 1 283 ? 10.136 5.666 15.334 1.00 90.75 283 ASN A N 1
ATOM 2200 C CA . ASN A 1 283 ? 10.432 7.091 15.509 1.00 90.75 283 ASN A CA 1
ATOM 2201 C C . ASN A 1 283 ? 9.468 8.002 14.738 1.00 90.75 283 ASN A C 1
ATOM 2203 O O . ASN A 1 283 ? 9.477 9.220 14.941 1.00 90.75 283 ASN A O 1
ATOM 2207 N N . GLU A 1 284 ? 8.648 7.428 13.861 1.00 91.19 284 GLU A N 1
ATOM 2208 C CA . GLU A 1 284 ? 7.659 8.148 13.076 1.00 91.19 284 GLU A CA 1
ATOM 2209 C C . GLU A 1 284 ? 6.326 8.259 13.816 1.00 91.19 284 GLU A C 1
ATOM 2211 O O . GLU A 1 284 ? 5.967 7.450 14.671 1.00 91.19 284 GLU A O 1
ATOM 2216 N N . LYS A 1 285 ? 5.560 9.297 13.476 1.00 93.38 285 LYS A N 1
ATOM 2217 C CA . LYS A 1 285 ? 4.202 9.475 14.001 1.00 93.38 285 LYS A CA 1
ATOM 2218 C C . LYS A 1 285 ? 3.211 8.953 12.987 1.00 93.38 285 LYS A C 1
ATOM 2220 O O . LYS A 1 285 ? 3.259 9.369 11.832 1.00 93.38 285 LYS A O 1
ATOM 2225 N N . TYR A 1 286 ? 2.264 8.142 13.439 1.00 94.12 286 TYR A N 1
ATOM 2226 C CA . TYR A 1 286 ? 1.252 7.550 12.576 1.00 94.12 286 TYR A CA 1
ATOM 2227 C C . TYR A 1 286 ? -0.151 8.047 12.901 1.00 94.12 286 TYR A C 1
ATOM 2229 O O . TYR A 1 286 ? -0.466 8.481 14.014 1.00 94.12 286 TYR A O 1
ATOM 2237 N N . VAL A 1 287 ? -1.005 7.993 11.888 1.00 95.38 287 VAL A N 1
ATOM 2238 C CA . VAL A 1 287 ? -2.424 8.310 11.988 1.00 95.38 287 VAL A CA 1
ATOM 2239 C C . VAL A 1 287 ? -3.240 7.250 11.262 1.00 95.38 287 VAL A C 1
ATOM 2241 O O . VAL A 1 287 ? -2.820 6.700 10.241 1.00 95.38 287 VAL A O 1
ATOM 2244 N N . MET A 1 288 ? -4.431 7.001 11.790 1.00 95.38 288 MET A N 1
ATOM 2245 C CA . MET A 1 288 ? -5.485 6.266 11.112 1.00 95.38 288 MET A CA 1
ATOM 2246 C C . MET A 1 288 ? -6.606 7.241 10.758 1.00 95.38 288 MET A C 1
ATOM 2248 O O . MET A 1 288 ? -7.064 8.001 11.611 1.00 95.38 288 MET A O 1
ATOM 2252 N N . TYR A 1 289 ? -7.069 7.202 9.515 1.00 96.38 289 TYR A N 1
ATOM 2253 C CA . TYR A 1 289 ? -8.290 7.877 9.093 1.00 96.38 289 TYR A CA 1
ATOM 2254 C C . TYR A 1 289 ? -9.388 6.841 8.926 1.00 96.38 289 TYR A C 1
ATOM 2256 O O . TYR A 1 289 ? -9.227 5.921 8.126 1.00 96.38 289 TYR A O 1
ATOM 2264 N N . VAL A 1 290 ? -10.492 7.003 9.652 1.00 96.31 290 VAL A N 1
ATOM 2265 C CA . VAL A 1 290 ? -11.728 6.247 9.424 1.00 96.31 290 VAL A CA 1
ATOM 2266 C C . VAL A 1 290 ? -12.638 7.104 8.552 1.00 96.31 290 VAL A C 1
ATOM 2268 O O . VAL A 1 290 ? -12.957 8.232 8.918 1.00 96.31 290 VAL A O 1
ATOM 2271 N N . ILE A 1 291 ? -13.029 6.586 7.395 1.00 95.31 291 ILE A N 1
ATOM 2272 C CA . ILE A 1 291 ? -13.719 7.310 6.325 1.00 95.31 291 ILE A CA 1
ATOM 2273 C C . ILE A 1 291 ? -15.137 6.765 6.202 1.00 95.31 291 ILE A C 1
ATOM 2275 O O . ILE A 1 291 ? -15.312 5.569 5.982 1.00 95.31 291 ILE A O 1
ATOM 2279 N N . ASP A 1 292 ? -16.147 7.624 6.327 1.00 95.25 292 ASP A N 1
ATOM 2280 C CA . ASP A 1 292 ? -17.552 7.245 6.161 1.00 95.25 292 ASP A CA 1
ATOM 2281 C C . ASP A 1 292 ? -17.969 7.346 4.689 1.00 95.25 292 ASP A C 1
ATOM 2283 O O . ASP A 1 292 ? -18.223 8.438 4.177 1.00 95.25 292 ASP A O 1
ATOM 2287 N N . THR A 1 293 ? -18.095 6.209 4.003 1.00 92.38 293 THR A N 1
ATOM 2288 C CA . THR A 1 293 ? -18.422 6.174 2.569 1.00 92.38 293 THR A CA 1
ATOM 2289 C C . THR A 1 293 ? -19.857 6.597 2.255 1.00 92.38 293 THR A C 1
ATOM 2291 O O . THR A 1 293 ? -20.173 6.885 1.103 1.00 92.38 293 THR A O 1
ATOM 2294 N N . GLN A 1 294 ? -20.744 6.691 3.256 1.00 91.94 294 GLN A N 1
ATOM 2295 C CA . GLN A 1 294 ? -22.069 7.289 3.055 1.00 91.94 294 GLN A CA 1
ATOM 2296 C C . GLN A 1 294 ? -22.003 8.816 2.995 1.00 91.94 294 GLN A C 1
ATOM 2298 O O . GLN A 1 294 ? -22.763 9.431 2.247 1.00 91.94 294 GLN A O 1
ATOM 2303 N N . ALA A 1 295 ? -21.118 9.426 3.787 1.00 92.31 295 ALA A N 1
ATOM 2304 C CA . ALA A 1 295 ? -20.909 10.873 3.801 1.00 92.31 295 ALA A CA 1
ATOM 2305 C C . ALA A 1 295 ? -19.927 11.325 2.707 1.00 92.31 295 ALA A C 1
ATOM 2307 O O . ALA A 1 295 ? -20.031 12.441 2.195 1.00 92.31 295 ALA A O 1
ATOM 2308 N N . MET A 1 296 ? -18.996 10.447 2.336 1.00 89.56 296 MET A N 1
ATOM 2309 C CA . MET A 1 296 ? -18.002 10.646 1.289 1.00 89.56 296 MET A CA 1
ATOM 2310 C C . MET A 1 296 ? -18.031 9.454 0.319 1.00 89.56 296 MET A C 1
ATOM 2312 O O . MET A 1 296 ? -17.220 8.535 0.457 1.00 89.56 296 MET A O 1
ATOM 2316 N N . PRO A 1 297 ? -18.977 9.431 -0.643 1.00 88.56 297 PRO A N 1
ATOM 2317 C CA . PRO A 1 297 ? -19.035 8.382 -1.656 1.00 88.56 297 PRO A CA 1
ATOM 2318 C C . PRO A 1 297 ? -17.700 8.231 -2.386 1.00 88.56 297 PRO A C 1
ATOM 2320 O O . PRO A 1 297 ? -17.022 9.220 -2.658 1.00 88.56 297 PRO A O 1
ATOM 2323 N N . THR A 1 298 ? -17.338 6.992 -2.704 1.00 88.81 298 THR A N 1
ATOM 2324 C CA . THR A 1 298 ? -16.047 6.639 -3.301 1.00 88.81 298 THR A CA 1
ATOM 2325 C C . THR A 1 298 ? -16.246 5.706 -4.491 1.00 88.81 298 THR A C 1
ATOM 2327 O O . THR A 1 298 ? -17.123 4.842 -4.461 1.00 88.81 298 THR A O 1
ATOM 2330 N N . ASP A 1 299 ? -15.398 5.864 -5.509 1.00 89.06 299 ASP A N 1
ATOM 2331 C CA . ASP A 1 299 ? -15.283 4.950 -6.652 1.00 89.06 299 ASP A CA 1
ATOM 2332 C C . ASP A 1 299 ? -14.146 3.935 -6.436 1.00 89.06 299 ASP A C 1
ATOM 2334 O O . ASP A 1 299 ? -13.504 3.479 -7.394 1.00 89.06 299 ASP A O 1
ATOM 2338 N N . ALA A 1 300 ? -13.866 3.623 -5.164 1.00 91.75 300 ALA A N 1
ATOM 2339 C CA . ALA A 1 300 ? -12.837 2.679 -4.779 1.00 91.75 300 ALA A CA 1
ATOM 2340 C C . ALA A 1 300 ? -13.057 1.309 -5.434 1.00 91.75 300 ALA A C 1
ATOM 2342 O O . ALA A 1 300 ? -14.183 0.859 -5.658 1.00 91.75 300 ALA A O 1
ATOM 2343 N N . PHE A 1 301 ? -11.959 0.609 -5.688 1.00 92.75 301 PHE A N 1
ATOM 2344 C CA . PHE A 1 301 ? -11.966 -0.751 -6.214 1.00 92.75 301 PHE A CA 1
ATOM 2345 C C . PHE A 1 301 ? -10.850 -1.584 -5.582 1.00 92.75 301 PHE A C 1
ATOM 2347 O O . PHE A 1 301 ? -9.881 -1.043 -5.051 1.00 92.75 301 PHE A O 1
ATOM 2354 N N . VAL A 1 302 ? -10.967 -2.911 -5.653 1.00 95.06 302 VAL A N 1
ATOM 2355 C CA . VAL A 1 302 ? -9.884 -3.817 -5.246 1.00 95.06 302 VAL A CA 1
ATOM 2356 C C . VAL A 1 302 ? -8.813 -3.812 -6.346 1.00 95.06 302 VAL A C 1
ATOM 2358 O O . VAL A 1 302 ? -9.141 -4.168 -7.482 1.00 95.06 302 VAL A O 1
ATOM 2361 N N . PRO A 1 303 ? -7.548 -3.437 -6.074 1.00 95.12 303 PRO A N 1
ATOM 2362 C CA . PRO A 1 303 ? -6.522 -3.233 -7.094 1.00 95.12 303 PRO A CA 1
ATOM 2363 C C . PRO A 1 303 ? -5.887 -4.561 -7.536 1.00 95.12 303 PRO A C 1
ATOM 2365 O O . PRO A 1 303 ? -4.689 -4.799 -7.387 1.00 95.12 303 PRO A O 1
ATOM 2368 N N . THR A 1 304 ? -6.695 -5.454 -8.106 1.00 95.44 304 THR A N 1
ATOM 2369 C CA . THR A 1 304 ? -6.185 -6.611 -8.850 1.00 95.44 304 THR A CA 1
ATOM 2370 C C . THR A 1 304 ? -5.564 -6.151 -10.168 1.00 95.44 304 THR A C 1
ATOM 2372 O O . THR A 1 304 ? -5.871 -5.061 -10.653 1.00 95.44 304 THR A O 1
ATOM 2375 N N . PHE A 1 305 ? -4.708 -6.962 -10.796 1.00 94.44 305 PHE A N 1
ATOM 2376 C CA . PHE A 1 305 ? -4.145 -6.594 -12.103 1.00 94.44 305 PHE A CA 1
ATOM 2377 C C . PHE A 1 305 ? -5.214 -6.258 -13.147 1.00 94.44 305 PHE A C 1
ATOM 2379 O O . PHE A 1 305 ? -5.061 -5.280 -13.873 1.00 94.44 305 PHE A O 1
ATOM 2386 N N . ASP A 1 306 ? -6.301 -7.024 -13.207 1.00 93.50 306 ASP A N 1
ATOM 2387 C CA . ASP A 1 306 ? -7.353 -6.802 -14.200 1.00 93.50 306 ASP A CA 1
ATOM 2388 C C . ASP A 1 306 ? -8.170 -5.540 -13.898 1.00 93.50 306 ASP A C 1
ATOM 2390 O O . ASP A 1 306 ? -8.389 -4.729 -14.800 1.00 93.50 306 ASP A O 1
ATOM 2394 N N . ASN A 1 307 ? -8.515 -5.298 -12.629 1.00 94.25 307 ASN A N 1
ATOM 2395 C CA . ASN A 1 307 ? -9.194 -4.063 -12.234 1.00 94.25 307 ASN A CA 1
ATOM 2396 C C . ASN A 1 307 ? -8.304 -2.834 -12.468 1.00 94.25 307 ASN A C 1
ATOM 2398 O O . ASN A 1 307 ? -8.779 -1.798 -12.930 1.00 94.25 307 ASN A O 1
ATOM 2402 N N . MET A 1 308 ? -6.999 -2.954 -12.206 1.00 93.75 308 MET A N 1
ATOM 2403 C CA . MET A 1 308 ? -6.035 -1.898 -12.502 1.00 93.75 308 MET A CA 1
ATOM 2404 C C . MET A 1 308 ? -5.952 -1.625 -14.004 1.00 93.75 308 MET A C 1
ATOM 2406 O O . MET A 1 308 ? -5.996 -0.465 -14.392 1.00 93.75 308 MET A O 1
ATOM 2410 N N . LYS A 1 309 ? -5.887 -2.644 -14.872 1.00 93.31 309 LYS A N 1
ATOM 2411 C CA . LYS A 1 309 ? -5.890 -2.427 -16.333 1.00 93.31 309 LYS A CA 1
ATOM 2412 C C . LYS A 1 309 ? -7.128 -1.666 -16.792 1.00 93.31 309 LYS A C 1
ATOM 2414 O O . LYS A 1 309 ? -7.005 -0.742 -17.595 1.00 93.31 309 LYS A O 1
ATOM 2419 N N . GLU A 1 310 ? -8.302 -2.039 -16.281 1.00 91.31 310 GLU A N 1
ATOM 2420 C CA . GLU A 1 310 ? -9.552 -1.363 -16.622 1.00 91.31 310 GLU A CA 1
ATOM 2421 C C . GLU A 1 310 ? -9.552 0.091 -16.134 1.00 91.31 310 GLU A C 1
ATOM 2423 O O . GLU A 1 310 ? -9.902 1.000 -16.892 1.00 91.31 310 GLU A O 1
ATOM 2428 N N . LYS A 1 311 ? -9.162 0.321 -14.874 1.00 90.38 311 LYS A N 1
ATOM 2429 C CA . LYS A 1 311 ? -9.186 1.655 -14.272 1.00 90.38 311 LYS A CA 1
ATOM 2430 C C . LYS A 1 311 ? -8.140 2.574 -14.899 1.00 90.38 311 LYS A C 1
ATOM 2432 O O . LYS A 1 311 ? -8.486 3.664 -15.342 1.00 90.38 311 LYS A O 1
ATOM 2437 N N . LEU A 1 312 ? -6.892 2.119 -15.022 1.00 88.44 312 LEU A N 1
ATOM 2438 C CA . LEU A 1 312 ? -5.814 2.884 -15.652 1.00 88.44 312 LEU A CA 1
ATOM 2439 C C . LEU A 1 312 ? -6.143 3.204 -17.113 1.00 88.44 312 LEU A C 1
ATOM 2441 O O . LEU A 1 312 ? -5.894 4.317 -17.557 1.00 88.44 312 LEU A O 1
ATOM 2445 N N . GLY A 1 313 ? -6.772 2.278 -17.840 1.00 82.50 313 GLY A N 1
ATOM 2446 C CA . GLY A 1 313 ? -7.238 2.513 -19.206 1.00 82.50 313 GLY A CA 1
ATOM 2447 C C . GLY A 1 313 ? -8.173 3.713 -19.355 1.00 82.50 313 GLY A C 1
ATOM 2448 O O . GLY A 1 313 ? -8.142 4.395 -20.378 1.00 82.50 313 GLY A O 1
ATOM 2449 N N . LYS A 1 314 ? -8.984 3.991 -18.327 1.00 80.69 314 LYS A N 1
ATOM 2450 C CA . LYS A 1 314 ? -9.895 5.145 -18.260 1.00 80.69 314 LYS A CA 1
ATOM 2451 C C . LYS A 1 314 ? -9.200 6.387 -17.691 1.00 80.69 314 LYS A C 1
ATOM 2453 O O . LYS A 1 314 ? -9.369 7.479 -18.227 1.00 80.69 314 LYS A O 1
ATOM 2458 N N . ASP A 1 315 ? -8.398 6.226 -16.643 1.00 73.31 315 ASP A N 1
ATOM 2459 C CA . ASP A 1 315 ? -7.812 7.346 -15.895 1.00 73.31 315 ASP A CA 1
ATOM 2460 C C . ASP A 1 315 ? -6.533 7.913 -16.546 1.00 73.31 315 ASP A C 1
ATOM 2462 O O . ASP A 1 315 ? -6.167 9.066 -16.303 1.00 73.31 315 ASP A O 1
ATOM 2466 N N . PHE A 1 316 ? -5.860 7.138 -17.404 1.00 70.88 316 PHE A N 1
ATOM 2467 C CA . PHE A 1 316 ? -4.672 7.538 -18.176 1.00 70.88 316 PHE A CA 1
ATOM 2468 C C . PHE A 1 316 ? -4.974 7.821 -19.652 1.00 70.88 316 PHE A C 1
ATOM 2470 O O . PHE A 1 316 ? -4.041 7.869 -20.455 1.00 70.88 316 PHE A O 1
ATOM 2477 N N . LEU A 1 317 ? -6.244 8.017 -20.037 1.00 55.56 317 LEU A N 1
ATOM 2478 C CA . LEU A 1 317 ? -6.650 8.244 -21.432 1.00 55.56 317 LEU A CA 1
ATOM 2479 C C . LEU A 1 317 ? -5.785 9.324 -22.114 1.00 55.56 317 LEU A C 1
ATOM 2481 O O . LEU A 1 317 ? -5.948 10.520 -21.885 1.00 55.56 317 LEU A O 1
ATOM 2485 N N . GLY A 1 318 ? -4.861 8.872 -22.971 1.00 63.66 318 GLY A N 1
ATOM 2486 C CA . GLY A 1 318 ? -3.942 9.704 -23.755 1.00 63.66 318 GLY A CA 1
ATOM 2487 C C . GLY A 1 318 ? -2.473 9.696 -23.307 1.00 63.66 318 GLY A C 1
ATOM 2488 O O . GLY A 1 318 ? -1.627 10.083 -24.107 1.00 63.66 318 GLY A O 1
ATOM 2489 N N . GLN A 1 319 ? -2.155 9.234 -22.092 1.00 78.31 319 GLN A N 1
ATOM 2490 C CA . GLN A 1 319 ? -0.776 9.152 -21.575 1.00 78.31 319 GLN A CA 1
ATOM 2491 C C . GLN A 1 319 ? -0.136 7.791 -21.872 1.00 78.31 319 GLN A C 1
ATOM 2493 O O . GLN A 1 319 ? 0.952 7.732 -22.435 1.00 78.31 319 GLN A O 1
ATOM 2498 N N . ILE A 1 320 ? -0.838 6.695 -21.562 1.00 86.06 320 ILE A N 1
ATOM 2499 C CA . ILE A 1 320 ? -0.360 5.329 -21.810 1.00 86.06 320 ILE A CA 1
ATOM 2500 C C . ILE A 1 320 ? -1.421 4.575 -22.627 1.00 86.06 320 ILE A C 1
ATOM 2502 O O . ILE A 1 320 ? -2.569 4.476 -22.191 1.00 86.06 320 ILE A O 1
ATOM 2506 N N . PRO A 1 321 ? -1.090 4.034 -23.816 1.00 86.50 321 PRO A N 1
ATOM 2507 C CA . PRO A 1 321 ? -2.035 3.238 -24.598 1.00 86.50 321 PRO A CA 1
ATOM 2508 C C . PRO A 1 321 ? -2.484 1.971 -23.854 1.00 86.50 321 PRO A C 1
ATOM 2510 O O . PRO A 1 321 ? -1.654 1.307 -23.235 1.00 86.50 321 PRO A O 1
ATOM 2513 N N . GLN A 1 322 ? -3.753 1.562 -24.003 1.00 88.56 322 GLN A N 1
ATOM 2514 C CA . GLN A 1 322 ? -4.297 0.361 -23.339 1.00 88.56 322 GLN A CA 1
ATOM 2515 C C . GLN A 1 322 ? -3.429 -0.884 -23.560 1.00 88.56 322 GLN A C 1
ATOM 2517 O O . GLN A 1 322 ? -3.106 -1.586 -22.611 1.00 88.56 322 GLN A O 1
ATOM 2522 N N . GLY A 1 323 ? -2.974 -1.117 -24.796 1.00 90.38 323 GLY A N 1
ATOM 2523 C CA . GLY A 1 323 ? -2.120 -2.268 -25.100 1.00 90.38 323 GLY A CA 1
ATOM 2524 C C . GLY A 1 323 ? -0.781 -2.269 -24.350 1.00 90.38 323 GLY A C 1
ATOM 2525 O O . GLY A 1 323 ? -0.212 -3.335 -24.153 1.00 90.38 323 GLY A O 1
ATOM 2526 N N . GLN A 1 324 ? -0.282 -1.107 -23.909 1.00 91.75 324 GLN A N 1
ATOM 2527 C CA . GLN A 1 324 ? 0.896 -1.018 -23.038 1.00 91.75 324 GLN A CA 1
ATOM 2528 C C . GLN A 1 324 ? 0.526 -1.266 -21.571 1.00 91.75 324 GLN A C 1
ATOM 2530 O O . GLN A 1 324 ? 1.234 -1.997 -20.884 1.00 91.75 324 GLN A O 1
ATOM 2535 N N . ILE A 1 325 ? -0.612 -0.740 -21.104 1.00 92.56 325 ILE A N 1
ATOM 2536 C CA . ILE A 1 325 ? -1.146 -1.027 -19.759 1.00 92.56 325 ILE A CA 1
ATOM 2537 C C . ILE A 1 325 ? -1.339 -2.540 -19.574 1.00 92.56 325 ILE A C 1
ATOM 2539 O O . ILE A 1 325 ? -0.897 -3.105 -18.573 1.00 92.56 325 ILE A O 1
ATOM 2543 N N . ASP A 1 326 ? -1.923 -3.212 -20.568 1.00 93.69 326 ASP A N 1
ATOM 2544 C CA . ASP A 1 326 ? -2.183 -4.655 -20.543 1.00 93.69 326 ASP A CA 1
ATOM 2545 C C . ASP A 1 326 ? -0.900 -5.491 -20.423 1.00 93.69 326 ASP A C 1
ATOM 2547 O O . ASP A 1 326 ? -0.928 -6.573 -19.835 1.00 93.69 326 ASP A O 1
ATOM 2551 N N . ARG A 1 327 ? 0.225 -4.986 -20.948 1.00 93.88 327 ARG A N 1
ATOM 2552 C CA . ARG A 1 327 ? 1.543 -5.633 -20.862 1.00 93.88 327 ARG A CA 1
ATOM 2553 C C . ARG A 1 327 ? 2.176 -5.460 -19.486 1.00 93.88 327 ARG A C 1
ATOM 2555 O O . ARG A 1 327 ? 2.659 -6.432 -18.903 1.00 93.88 327 ARG A O 1
ATOM 2562 N N . ILE A 1 328 ? 2.177 -4.230 -18.972 1.00 94.06 328 ILE A N 1
ATOM 2563 C CA . ILE A 1 328 ? 2.934 -3.868 -17.766 1.00 94.06 328 ILE A CA 1
ATOM 2564 C C . ILE A 1 328 ? 2.202 -4.205 -16.464 1.00 94.06 328 ILE A C 1
ATOM 2566 O O . ILE A 1 328 ? 2.840 -4.400 -15.430 1.00 94.06 328 ILE A O 1
ATOM 2570 N N . MET A 1 329 ? 0.872 -4.299 -16.501 1.00 93.88 329 MET A N 1
ATOM 2571 C CA . MET A 1 329 ? 0.045 -4.634 -15.340 1.00 93.88 329 MET A CA 1
ATOM 2572 C C . MET A 1 329 ? -0.209 -6.138 -15.265 1.00 93.88 329 MET A C 1
ATOM 2574 O O . MET A 1 329 ? -1.347 -6.598 -15.293 1.00 93.88 329 MET A O 1
ATOM 2578 N N . THR A 1 330 ? 0.863 -6.922 -15.181 1.00 95.12 330 THR A N 1
ATOM 2579 C CA . THR A 1 330 ? 0.803 -8.388 -15.094 1.00 95.12 330 THR A CA 1
ATOM 2580 C C . THR A 1 330 ? 1.713 -8.916 -13.984 1.00 95.12 330 THR A C 1
ATOM 2582 O O . THR A 1 330 ? 2.700 -8.257 -13.639 1.00 95.12 330 THR A O 1
ATOM 2585 N N . PRO A 1 331 ? 1.439 -10.115 -13.430 1.00 93.94 331 PRO A N 1
ATOM 2586 C CA . PRO A 1 331 ? 2.345 -10.751 -12.474 1.00 93.94 331 PRO A CA 1
ATOM 2587 C C . PRO A 1 331 ? 3.767 -10.905 -13.030 1.00 93.94 331 PRO A C 1
ATOM 2589 O O . PRO A 1 331 ? 4.753 -10.638 -12.337 1.00 93.94 331 PRO A O 1
ATOM 2592 N N . GLU A 1 332 ? 3.872 -11.309 -14.295 1.00 95.25 332 GLU A N 1
ATOM 2593 C CA . GLU A 1 332 ? 5.130 -11.548 -14.994 1.00 95.25 332 GLU A CA 1
ATOM 2594 C C . GLU A 1 332 ? 5.932 -10.254 -15.135 1.00 95.25 332 GLU A C 1
ATOM 2596 O O . GLU A 1 332 ? 7.122 -10.222 -14.799 1.00 95.25 332 GLU A O 1
ATOM 2601 N N . TYR A 1 333 ? 5.282 -9.172 -15.574 1.00 94.94 333 TYR A N 1
ATOM 2602 C CA . TYR A 1 333 ? 5.959 -7.896 -15.747 1.00 94.94 333 TYR A CA 1
ATOM 2603 C C . TYR A 1 333 ? 6.299 -7.233 -14.409 1.00 94.94 333 TYR A C 1
ATOM 2605 O O . TYR A 1 333 ? 7.411 -6.736 -14.257 1.00 94.94 333 TYR A O 1
ATOM 2613 N N . SER A 1 334 ? 5.431 -7.300 -13.393 1.00 91.81 334 SER A N 1
ATOM 2614 C CA . SER A 1 334 ? 5.762 -6.806 -12.046 1.00 91.81 334 SER A CA 1
ATOM 2615 C C . SER A 1 334 ? 7.025 -7.467 -11.484 1.00 91.81 334 SER A C 1
ATOM 2617 O O . SER A 1 334 ? 7.850 -6.798 -10.859 1.00 91.81 334 SER A O 1
ATOM 2619 N N . LYS A 1 335 ? 7.237 -8.764 -11.751 1.00 91.88 335 LYS A N 1
ATOM 2620 C CA . LYS A 1 335 ? 8.482 -9.453 -11.381 1.00 91.88 335 LYS A CA 1
ATOM 2621 C C . LYS A 1 335 ? 9.690 -8.925 -12.163 1.00 91.88 335 LYS A C 1
ATOM 2623 O O . LYS A 1 335 ? 10.748 -8.736 -11.564 1.00 91.88 335 LYS A O 1
ATOM 2628 N N . LYS A 1 336 ? 9.542 -8.681 -13.471 1.00 92.75 336 LYS A N 1
ATOM 2629 C CA . LYS A 1 336 ? 10.595 -8.087 -14.314 1.00 92.75 336 LYS A CA 1
ATOM 2630 C C . LYS A 1 336 ? 10.965 -6.685 -13.830 1.00 92.75 336 LYS A C 1
ATOM 2632 O O . LYS A 1 336 ? 12.134 -6.422 -13.574 1.00 92.75 336 LYS A O 1
ATOM 2637 N N . PHE A 1 337 ? 9.969 -5.830 -13.615 1.00 92.25 337 PHE A N 1
ATOM 2638 C CA . PHE A 1 337 ? 10.136 -4.473 -13.102 1.00 92.25 337 PHE A CA 1
ATOM 2639 C C . PHE A 1 337 ? 10.890 -4.456 -11.767 1.00 92.25 337 PHE A C 1
ATOM 2641 O O . PHE A 1 337 ? 11.895 -3.761 -11.630 1.00 92.25 337 PHE A O 1
ATOM 2648 N N . ARG A 1 338 ? 10.483 -5.306 -10.812 1.00 90.44 338 ARG A N 1
ATOM 2649 C CA . ARG A 1 338 ? 11.176 -5.460 -9.523 1.00 90.44 338 ARG A CA 1
ATOM 2650 C C . ARG A 1 338 ? 12.634 -5.893 -9.679 1.00 90.44 338 ARG A C 1
ATOM 2652 O O . ARG A 1 338 ? 13.483 -5.445 -8.917 1.00 90.44 338 ARG A O 1
ATOM 2659 N N . GLY A 1 339 ? 12.935 -6.732 -10.671 1.00 90.88 339 GLY A N 1
ATOM 2660 C CA . GLY A 1 339 ? 14.304 -7.141 -10.992 1.00 90.88 339 GLY A CA 1
ATOM 2661 C C . GLY A 1 339 ? 15.225 -5.971 -11.354 1.00 90.88 339 GLY A C 1
ATOM 2662 O O . GLY A 1 339 ? 16.409 -6.018 -11.034 1.00 90.88 339 GLY A O 1
ATOM 2663 N N . HIS A 1 340 ? 14.679 -4.906 -11.946 1.00 91.25 340 HIS A N 1
ATOM 2664 C CA . HIS A 1 340 ? 15.426 -3.699 -12.312 1.00 91.25 340 HIS A CA 1
ATOM 2665 C C . HIS A 1 340 ? 15.432 -2.623 -11.215 1.00 91.25 340 HIS A C 1
ATOM 2667 O O . HIS A 1 340 ? 16.241 -1.699 -11.272 1.00 91.25 340 HIS A O 1
ATOM 2673 N N . TRP A 1 341 ? 14.574 -2.740 -10.194 1.00 89.12 341 TRP A N 1
ATOM 2674 C CA . TRP A 1 341 ? 14.364 -1.698 -9.182 1.00 89.12 341 TRP A CA 1
ATOM 2675 C C . TRP A 1 341 ? 15.638 -1.306 -8.427 1.00 89.12 341 TRP A C 1
ATOM 2677 O O . TRP A 1 341 ? 15.950 -0.125 -8.284 1.00 89.12 341 TRP A O 1
ATOM 2687 N N . ASN A 1 342 ? 16.418 -2.296 -7.984 1.00 88.31 342 ASN A N 1
ATOM 2688 C CA . ASN A 1 342 ? 17.652 -2.040 -7.237 1.00 88.31 342 ASN A CA 1
ATOM 2689 C C . ASN A 1 342 ? 18.705 -1.329 -8.091 1.00 88.31 342 ASN A C 1
ATOM 2691 O O . ASN A 1 342 ? 19.413 -0.453 -7.595 1.00 88.31 342 ASN A O 1
ATOM 2695 N N . GLU A 1 343 ? 18.812 -1.693 -9.367 1.00 90.69 343 GLU A N 1
ATOM 2696 C CA . GLU A 1 343 ? 19.762 -1.078 -10.291 1.00 90.69 343 GLU A CA 1
ATOM 2697 C C . GLU A 1 343 ? 19.339 0.348 -10.649 1.00 90.69 343 GLU A C 1
ATOM 2699 O O . GLU A 1 343 ? 20.172 1.257 -10.626 1.00 90.69 343 GLU A O 1
ATOM 2704 N N . PHE A 1 344 ? 18.040 0.568 -10.868 1.00 90.00 344 PHE A N 1
ATOM 2705 C CA . PHE A 1 344 ? 17.467 1.897 -11.051 1.00 90.00 344 PHE A CA 1
ATOM 2706 C C . PHE A 1 344 ? 17.771 2.799 -9.851 1.00 90.00 344 PHE A C 1
ATOM 2708 O O . PHE A 1 344 ? 18.419 3.834 -10.010 1.00 90.00 344 PHE A O 1
ATOM 2715 N N . ASN A 1 345 ? 17.441 2.363 -8.634 1.00 88.25 345 ASN A N 1
ATOM 2716 C CA . ASN A 1 345 ? 17.697 3.141 -7.419 1.00 88.25 345 ASN A CA 1
ATOM 2717 C C . ASN A 1 345 ? 19.191 3.393 -7.186 1.00 88.25 345 ASN A C 1
ATOM 2719 O O . ASN A 1 345 ? 19.584 4.488 -6.787 1.00 88.25 345 ASN A O 1
ATOM 2723 N N . SER A 1 346 ? 20.042 2.406 -7.470 1.00 88.00 346 SER A N 1
ATOM 2724 C CA . SER A 1 346 ? 21.496 2.569 -7.370 1.00 88.00 346 SER A CA 1
ATOM 2725 C C . SER A 1 346 ? 22.020 3.610 -8.361 1.00 88.00 346 SER A C 1
ATOM 2727 O O . SER A 1 346 ? 22.909 4.388 -8.016 1.00 88.00 346 SER A O 1
ATOM 2729 N N . SER A 1 347 ? 21.454 3.659 -9.571 1.00 86.69 347 SER A N 1
ATOM 2730 C CA . SER A 1 347 ? 21.808 4.661 -10.579 1.00 86.69 347 SER A CA 1
ATOM 2731 C C . SER A 1 347 ? 21.415 6.077 -10.151 1.00 86.69 347 SER A C 1
ATOM 2733 O O . SER A 1 347 ? 22.228 6.990 -10.264 1.00 86.69 347 SER A O 1
ATOM 2735 N N . LEU A 1 348 ? 20.235 6.239 -9.546 1.00 86.75 348 LEU A N 1
ATOM 2736 C CA . LEU A 1 348 ? 19.781 7.519 -9.001 1.00 86.75 348 LEU A CA 1
ATOM 2737 C C . LEU A 1 348 ? 20.665 7.987 -7.847 1.00 86.75 348 LEU A C 1
ATOM 2739 O O . LEU A 1 348 ? 21.117 9.132 -7.826 1.00 86.75 348 LEU A O 1
ATOM 2743 N N . ASN A 1 349 ? 20.962 7.084 -6.912 1.00 85.88 349 ASN A N 1
ATOM 2744 C CA . ASN A 1 349 ? 21.789 7.389 -5.749 1.00 85.88 349 ASN A CA 1
ATOM 2745 C C . ASN A 1 349 ? 23.205 7.820 -6.157 1.00 85.88 349 ASN A C 1
ATOM 2747 O O . ASN A 1 349 ? 23.772 8.722 -5.541 1.00 85.88 349 ASN A O 1
ATOM 2751 N N . ALA A 1 350 ? 23.772 7.221 -7.211 1.00 85.56 350 ALA A N 1
ATOM 2752 C CA . ALA A 1 350 ? 25.074 7.618 -7.750 1.00 85.56 350 ALA A CA 1
ATOM 2753 C C . ALA A 1 350 ? 25.084 9.061 -8.294 1.00 85.56 350 ALA A C 1
ATOM 2755 O O . ALA A 1 350 ? 26.132 9.703 -8.315 1.00 85.56 350 ALA A O 1
ATOM 2756 N N . GLU A 1 351 ? 23.921 9.584 -8.684 1.00 82.50 351 GLU A N 1
ATOM 2757 C CA . GLU A 1 351 ? 23.721 10.970 -9.115 1.00 82.50 351 GLU A CA 1
ATOM 2758 C C . GLU A 1 351 ? 23.282 11.900 -7.970 1.00 82.50 351 GLU A C 1
ATOM 2760 O O . GLU A 1 351 ? 22.973 13.069 -8.201 1.00 82.50 351 GLU A O 1
ATOM 2765 N N . GLY A 1 352 ? 23.243 11.403 -6.727 1.00 82.94 352 GLY A N 1
ATOM 2766 C CA . GLY A 1 352 ? 22.742 12.151 -5.571 1.00 82.94 352 GLY A CA 1
ATOM 2767 C C . GLY A 1 352 ? 21.229 12.390 -5.606 1.00 82.94 352 GLY A C 1
ATOM 2768 O O . GLY A 1 352 ? 20.735 13.300 -4.940 1.00 82.94 352 GLY A O 1
ATOM 2769 N N . LYS A 1 353 ? 20.494 11.597 -6.393 1.00 82.12 353 LYS A N 1
ATOM 2770 C CA . LYS A 1 353 ? 19.035 11.646 -6.522 1.00 82.12 353 LYS A CA 1
ATOM 2771 C C . LYS A 1 353 ? 18.391 10.507 -5.738 1.00 82.12 353 LYS A C 1
ATOM 2773 O O . LYS A 1 353 ? 19.036 9.526 -5.386 1.00 82.12 353 LYS A O 1
ATOM 2778 N N . HIS A 1 354 ? 17.092 10.639 -5.492 1.00 76.06 354 HIS A N 1
ATOM 2779 C CA . HIS A 1 354 ? 16.272 9.630 -4.829 1.00 76.06 354 HIS A CA 1
ATOM 2780 C C . HIS A 1 354 ? 15.068 9.287 -5.713 1.00 76.06 354 HIS A C 1
ATOM 2782 O O . HIS A 1 354 ? 14.543 10.166 -6.392 1.00 76.06 354 HIS A O 1
ATOM 2788 N N . TRP A 1 355 ? 14.604 8.036 -5.688 1.00 69.94 355 TRP A N 1
ATOM 2789 C CA . TRP A 1 355 ? 13.517 7.547 -6.554 1.00 69.94 355 TRP A CA 1
ATOM 2790 C C . TRP A 1 355 ? 12.205 8.319 -6.392 1.00 69.94 355 TRP A C 1
ATOM 2792 O O . TRP A 1 355 ? 11.513 8.589 -7.362 1.00 69.94 355 TRP A O 1
ATOM 2802 N N . SER A 1 356 ? 11.894 8.788 -5.183 1.00 66.38 356 SER A N 1
ATOM 2803 C CA . SER A 1 356 ? 10.704 9.622 -4.958 1.00 66.38 356 SER A CA 1
ATOM 2804 C C . SER A 1 356 ? 10.780 11.014 -5.601 1.00 66.38 356 SER A C 1
ATOM 2806 O O . SER A 1 356 ? 9.822 11.779 -5.537 1.00 66.38 356 SER A O 1
ATOM 2808 N N . LYS A 1 357 ? 11.934 11.371 -6.177 1.00 65.56 357 LYS A N 1
ATOM 2809 C CA . LYS A 1 357 ? 12.164 12.592 -6.957 1.00 65.56 357 LYS A CA 1
ATOM 2810 C C . LYS A 1 357 ? 12.319 12.316 -8.451 1.00 65.56 357 LYS A C 1
ATOM 2812 O O . LYS A 1 357 ? 12.449 13.276 -9.194 1.00 65.56 357 LYS A O 1
ATOM 2817 N N . SER A 1 358 ? 12.297 11.051 -8.877 1.00 62.16 358 SER A N 1
ATOM 2818 C CA . SER A 1 358 ? 12.442 10.649 -10.282 1.00 62.16 358 SER A CA 1
ATOM 2819 C C . SER A 1 358 ? 11.101 10.472 -11.000 1.00 62.16 358 SER A C 1
ATOM 2821 O O . SER A 1 358 ? 11.035 9.804 -12.023 1.00 62.16 358 SER A O 1
ATOM 2823 N N . PHE A 1 359 ? 10.013 10.961 -10.407 1.00 63.81 359 PHE A N 1
ATOM 2824 C CA . PHE A 1 359 ? 8.648 10.758 -10.896 1.00 63.81 359 PHE A CA 1
ATOM 2825 C C . PHE A 1 359 ? 8.243 11.717 -12.012 1.00 63.81 359 PHE A C 1
ATOM 2827 O O . PHE A 1 359 ? 7.247 11.477 -12.677 1.00 63.81 359 PHE A O 1
ATOM 2834 N N . GLU A 1 360 ? 8.989 12.804 -12.187 1.00 57.12 360 GLU A N 1
ATOM 2835 C CA . GLU A 1 360 ? 8.626 13.923 -13.065 1.00 57.12 360 GLU A CA 1
ATOM 2836 C C . GLU A 1 360 ? 9.799 14.337 -13.956 1.00 57.12 360 GLU A C 1
ATOM 2838 O O . GLU A 1 360 ? 9.946 15.495 -14.354 1.00 57.12 360 GLU A O 1
ATOM 2843 N N . SER A 1 361 ? 10.710 13.405 -14.195 1.00 64.56 361 SER A N 1
ATOM 2844 C CA . SER A 1 361 ? 12.017 13.714 -14.736 1.00 64.56 361 SER A CA 1
ATOM 2845 C C . SER A 1 361 ? 12.552 12.533 -15.542 1.00 64.56 361 SER A C 1
ATOM 2847 O O . SER A 1 361 ? 12.144 11.392 -15.331 1.00 64.56 361 SER A O 1
ATOM 2849 N N . ASP A 1 362 ? 13.446 12.825 -16.491 1.00 80.75 362 ASP A N 1
ATOM 2850 C CA . ASP A 1 362 ? 13.843 11.902 -17.566 1.00 80.75 362 ASP A CA 1
ATOM 2851 C C . ASP A 1 362 ? 14.715 10.709 -17.093 1.00 80.75 362 ASP A C 1
ATOM 2853 O O . ASP A 1 362 ? 15.397 10.060 -17.887 1.00 80.75 362 ASP A O 1
ATOM 2857 N N . GLU A 1 363 ? 14.802 10.440 -15.787 1.00 85.38 363 GLU A N 1
ATOM 2858 C CA . GLU A 1 363 ? 15.629 9.388 -15.195 1.00 85.38 363 GLU A CA 1
ATOM 2859 C C . GLU A 1 363 ? 15.156 7.991 -15.587 1.00 85.38 363 GLU A C 1
ATOM 2861 O O . GLU A 1 363 ? 15.993 7.111 -15.798 1.00 85.38 363 GLU A O 1
ATOM 2866 N N . ALA A 1 364 ? 13.841 7.767 -15.673 1.00 86.19 364 ALA A N 1
ATOM 2867 C CA . ALA A 1 364 ? 13.307 6.479 -16.103 1.00 86.19 364 ALA A CA 1
ATOM 2868 C C . ALA A 1 364 ? 13.700 6.208 -17.563 1.00 86.19 364 ALA A C 1
ATOM 2870 O O . ALA A 1 364 ? 14.163 5.113 -17.882 1.00 86.19 364 ALA A O 1
ATOM 2871 N N . GLU A 1 365 ? 13.611 7.221 -18.424 1.00 86.94 365 GLU A N 1
ATOM 2872 C CA . GLU A 1 365 ? 14.032 7.197 -19.822 1.00 86.94 365 GLU A CA 1
ATOM 2873 C C . GLU A 1 365 ? 15.546 7.020 -19.954 1.00 86.94 365 GLU A C 1
ATOM 2875 O O . GLU A 1 365 ? 16.005 6.199 -20.748 1.00 86.94 365 GLU A O 1
ATOM 2880 N N . ALA A 1 366 ? 16.336 7.756 -19.171 1.00 86.81 366 ALA A N 1
ATOM 2881 C CA . ALA A 1 366 ? 17.792 7.668 -19.176 1.00 86.81 366 ALA A CA 1
ATOM 2882 C C . ALA A 1 366 ? 18.271 6.280 -18.731 1.00 86.81 366 ALA A C 1
ATOM 2884 O O . ALA A 1 366 ? 19.161 5.695 -19.357 1.00 86.81 366 ALA A O 1
ATOM 2885 N N . PHE A 1 367 ? 17.654 5.724 -17.685 1.00 90.25 367 PHE A N 1
ATOM 2886 C CA . PHE A 1 367 ? 17.890 4.349 -17.265 1.00 90.25 367 PHE A CA 1
ATOM 2887 C C . PHE A 1 367 ? 17.488 3.372 -18.372 1.00 90.25 367 PHE A C 1
ATOM 2889 O O . PHE A 1 367 ? 18.283 2.514 -18.761 1.00 90.25 367 PHE A O 1
ATOM 2896 N N . ALA A 1 368 ? 16.291 3.542 -18.933 1.00 90.56 368 ALA A N 1
ATOM 2897 C CA . ALA A 1 368 ? 15.772 2.676 -19.975 1.00 90.56 368 ALA A CA 1
ATOM 2898 C C . ALA A 1 368 ? 16.704 2.636 -21.203 1.00 90.56 368 ALA A C 1
ATOM 2900 O O . ALA A 1 368 ? 17.086 1.562 -21.662 1.00 90.56 368 ALA A O 1
ATOM 2901 N N . CYS A 1 369 ? 17.179 3.796 -21.664 1.00 87.12 369 CYS A N 1
ATOM 2902 C CA . CYS A 1 369 ? 18.109 3.918 -22.791 1.00 87.12 369 CYS A CA 1
ATOM 2903 C C . CYS A 1 369 ? 19.475 3.267 -22.536 1.00 87.12 369 CYS A C 1
ATOM 2905 O O . CYS A 1 369 ? 20.162 2.881 -23.481 1.00 87.12 369 CYS A O 1
ATOM 2907 N N . LYS A 1 370 ? 19.906 3.192 -21.274 1.00 88.31 370 LYS A N 1
ATOM 2908 C CA . LYS A 1 370 ? 21.208 2.635 -20.900 1.00 88.31 370 LYS A CA 1
ATOM 2909 C C . LYS A 1 370 ? 21.173 1.119 -20.721 1.00 88.31 370 LYS A C 1
ATOM 2911 O O . LYS A 1 370 ? 22.162 0.462 -21.041 1.00 88.31 370 LYS A O 1
ATOM 2916 N N . TYR A 1 371 ? 20.084 0.584 -20.172 1.00 87.75 371 TYR A N 1
ATOM 2917 C CA . TYR A 1 371 ? 20.032 -0.799 -19.687 1.00 87.75 371 TYR A CA 1
ATOM 2918 C C . TYR A 1 371 ? 19.119 -1.724 -20.497 1.00 87.75 371 TYR A C 1
ATOM 2920 O O . TYR A 1 371 ? 19.163 -2.936 -20.287 1.00 87.75 371 TYR A O 1
ATOM 2928 N N . PHE A 1 372 ? 18.327 -1.197 -21.434 1.00 90.88 372 PHE A N 1
ATOM 2929 C CA . PHE A 1 372 ? 17.449 -2.004 -22.278 1.00 90.88 372 PHE A CA 1
ATOM 2930 C C . PHE A 1 372 ? 17.868 -1.908 -23.744 1.00 90.88 372 PHE A C 1
ATOM 2932 O O . PHE A 1 372 ? 17.905 -0.831 -24.333 1.00 90.88 372 PHE A O 1
ATOM 2939 N N . GLU A 1 373 ? 18.171 -3.062 -24.337 1.00 89.06 373 GLU A N 1
ATOM 2940 C CA . GLU A 1 373 ? 18.482 -3.169 -25.767 1.00 89.06 373 GLU A CA 1
ATOM 2941 C C . GLU A 1 373 ? 17.211 -3.200 -26.627 1.00 89.06 373 GLU A C 1
ATOM 2943 O O . GLU A 1 373 ? 17.205 -2.680 -27.743 1.00 89.06 373 GLU A O 1
ATOM 2948 N N . ASP A 1 374 ? 16.134 -3.803 -26.111 1.00 91.44 374 ASP A N 1
ATOM 2949 C CA . ASP A 1 374 ? 14.838 -3.850 -26.782 1.00 91.44 374 ASP A CA 1
ATOM 2950 C C . ASP A 1 374 ? 14.035 -2.564 -26.497 1.00 91.44 374 ASP A C 1
ATOM 2952 O O . ASP A 1 374 ? 13.707 -2.294 -25.336 1.00 91.44 374 ASP A O 1
ATOM 2956 N N . PRO A 1 375 ? 13.669 -1.774 -27.528 1.00 86.44 375 PRO A N 1
ATOM 2957 C CA . PRO A 1 375 ? 12.917 -0.533 -27.343 1.00 86.44 375 PRO A CA 1
ATOM 2958 C C . PRO A 1 375 ? 11.562 -0.733 -26.664 1.00 86.44 375 PRO A C 1
ATOM 2960 O O . PRO A 1 375 ? 11.062 0.164 -25.988 1.00 86.44 375 PRO A O 1
ATOM 2963 N N . GLN A 1 376 ? 10.948 -1.899 -26.855 1.00 89.56 376 GLN A N 1
ATOM 2964 C CA . GLN A 1 376 ? 9.652 -2.182 -26.267 1.00 89.56 376 GLN A CA 1
ATOM 2965 C C . GLN A 1 376 ? 9.776 -2.508 -24.770 1.00 89.56 376 GLN A C 1
ATOM 2967 O O . GLN A 1 376 ? 8.971 -2.014 -23.984 1.00 89.56 376 GLN A O 1
ATOM 2972 N N . ASP A 1 377 ? 10.797 -3.257 -24.355 1.00 91.62 377 ASP A N 1
ATOM 2973 C CA . ASP A 1 377 ? 11.106 -3.448 -22.936 1.00 91.62 377 ASP A CA 1
ATOM 2974 C C . ASP A 1 377 ? 11.460 -2.133 -22.220 1.00 91.62 377 ASP A C 1
ATOM 2976 O O . ASP A 1 377 ? 11.029 -1.916 -21.084 1.00 91.62 377 ASP A O 1
ATOM 2980 N N . ALA A 1 378 ? 12.201 -1.247 -22.896 1.00 90.19 378 ALA A N 1
ATOM 2981 C CA . ALA A 1 378 ? 12.506 0.099 -22.414 1.00 90.19 378 ALA A CA 1
ATOM 2982 C C . ALA A 1 378 ? 11.217 0.901 -22.158 1.00 90.19 378 ALA A C 1
ATOM 2984 O O . ALA A 1 378 ? 11.023 1.459 -21.076 1.00 90.19 378 ALA A O 1
ATOM 2985 N N . GLN A 1 379 ? 10.304 0.906 -23.136 1.00 89.25 379 GLN A N 1
ATOM 2986 C CA . GLN A 1 379 ? 9.021 1.598 -23.030 1.00 89.25 379 GLN A CA 1
ATOM 2987 C C . GLN A 1 379 ? 8.120 0.999 -21.945 1.00 89.25 379 GLN A C 1
ATOM 2989 O O . GLN A 1 379 ? 7.457 1.743 -21.222 1.00 89.25 379 GLN A O 1
ATOM 2994 N N . ASP A 1 380 ? 8.099 -0.328 -21.807 1.00 92.94 380 ASP A N 1
ATOM 2995 C CA . ASP A 1 380 ? 7.348 -0.997 -20.747 1.00 92.94 380 ASP A CA 1
ATOM 2996 C C . ASP A 1 380 ? 7.850 -0.541 -19.360 1.00 92.94 380 ASP A C 1
ATOM 2998 O O . ASP A 1 380 ? 7.042 -0.305 -18.459 1.00 92.94 380 ASP A O 1
ATOM 3002 N N . PHE A 1 381 ? 9.169 -0.365 -19.187 1.00 92.94 381 PHE A N 1
ATOM 3003 C CA . PHE A 1 381 ? 9.750 0.060 -17.908 1.00 92.94 381 PHE A CA 1
ATOM 3004 C C . PHE A 1 381 ? 9.359 1.498 -17.574 1.00 92.94 381 PHE A C 1
ATOM 3006 O O . PHE A 1 381 ? 8.902 1.760 -16.460 1.00 92.94 381 PHE A O 1
ATOM 3013 N N . ILE A 1 382 ? 9.478 2.402 -18.553 1.00 90.12 382 ILE A N 1
ATOM 3014 C CA . ILE A 1 382 ? 9.076 3.810 -18.427 1.00 90.12 382 ILE A CA 1
ATOM 3015 C C . ILE A 1 382 ? 7.593 3.902 -18.052 1.00 90.12 382 ILE A C 1
ATOM 3017 O O . ILE A 1 382 ? 7.241 4.521 -17.052 1.00 90.12 382 ILE A O 1
ATOM 3021 N N . ASN A 1 383 ? 6.719 3.203 -18.781 1.00 90.81 383 ASN A N 1
ATOM 3022 C CA . ASN A 1 383 ? 5.282 3.221 -18.503 1.00 90.81 383 ASN A CA 1
ATOM 3023 C C . ASN A 1 383 ? 4.955 2.640 -17.120 1.00 90.81 383 ASN A C 1
ATOM 3025 O O . ASN A 1 383 ? 4.047 3.114 -16.440 1.00 90.81 383 ASN A O 1
ATOM 3029 N N . ARG A 1 384 ? 5.676 1.603 -16.677 1.00 92.00 384 ARG A N 1
ATOM 3030 C CA . ARG A 1 384 ? 5.462 1.020 -15.347 1.00 92.00 384 ARG A CA 1
ATOM 3031 C C . ARG A 1 384 ? 5.946 1.939 -14.229 1.00 92.00 384 ARG A C 1
ATOM 3033 O O . ARG A 1 384 ? 5.327 1.921 -13.159 1.00 92.00 384 ARG A O 1
ATOM 3040 N N . GLN A 1 385 ? 7.000 2.721 -14.475 1.00 89.44 385 GLN A N 1
ATOM 3041 C CA . GLN A 1 385 ? 7.420 3.808 -13.593 1.00 89.44 385 GLN A CA 1
ATOM 3042 C C . GLN A 1 385 ? 6.362 4.906 -13.516 1.00 89.44 385 GLN A C 1
ATOM 3044 O O . GLN A 1 385 ? 6.008 5.310 -12.417 1.00 89.44 385 GLN A O 1
ATOM 3049 N N . GLU A 1 386 ? 5.781 5.304 -14.645 1.00 86.69 386 GLU A N 1
ATOM 3050 C CA . GLU A 1 386 ? 4.706 6.303 -14.673 1.00 86.69 386 GLU A CA 1
ATOM 3051 C C . GLU A 1 386 ? 3.467 5.846 -13.878 1.00 86.69 386 GLU A C 1
ATOM 3053 O O . GLU A 1 386 ? 2.862 6.596 -13.119 1.00 86.69 386 GLU A O 1
ATOM 3058 N N . VAL A 1 387 ? 3.097 4.564 -13.962 1.00 90.06 387 VAL A N 1
ATOM 3059 C CA . VAL A 1 387 ? 2.019 4.026 -13.111 1.00 90.06 387 VAL A CA 1
ATOM 3060 C C . VAL A 1 387 ? 2.409 4.057 -11.626 1.00 90.06 387 VAL A C 1
ATOM 3062 O O . VAL A 1 387 ? 1.567 4.310 -10.760 1.00 90.06 387 VAL A O 1
ATOM 3065 N N . LEU A 1 388 ? 3.677 3.792 -11.303 1.00 89.12 388 LEU A N 1
ATOM 3066 C CA . LEU A 1 388 ? 4.174 3.852 -9.930 1.00 89.12 388 LEU A CA 1
ATOM 3067 C C . LEU A 1 388 ? 4.141 5.285 -9.389 1.00 89.12 388 LEU A C 1
ATOM 3069 O O . LEU A 1 388 ? 3.642 5.480 -8.277 1.00 89.12 388 LEU A O 1
ATOM 3073 N N . SER A 1 389 ? 4.634 6.260 -10.157 1.00 84.88 389 SER A N 1
ATOM 3074 C CA . SER A 1 389 ? 4.659 7.671 -9.775 1.00 84.88 389 SER A CA 1
ATOM 3075 C C . SER A 1 389 ? 3.247 8.174 -9.522 1.00 84.88 389 SER A C 1
ATOM 3077 O O . SER A 1 389 ? 2.962 8.671 -8.435 1.00 84.88 389 SER A O 1
ATOM 3079 N N . GLU A 1 390 ? 2.330 7.946 -10.455 1.00 85.94 390 GLU A N 1
ATOM 3080 C CA . GLU A 1 390 ? 0.994 8.529 -10.429 1.00 85.94 390 GLU A CA 1
ATOM 3081 C C . GLU A 1 390 ? 0.036 7.832 -9.459 1.00 85.94 390 GLU A C 1
ATOM 3083 O O . GLU A 1 390 ? -0.766 8.491 -8.795 1.00 85.94 390 GLU A O 1
ATOM 3088 N N . ILE A 1 391 ? 0.119 6.504 -9.340 1.00 88.44 391 ILE A N 1
ATOM 3089 C CA . ILE A 1 391 ? -0.869 5.708 -8.595 1.00 88.44 391 ILE A CA 1
ATOM 3090 C C . ILE A 1 391 ? -0.302 5.122 -7.304 1.00 88.44 391 ILE A C 1
ATOM 3092 O O . ILE A 1 391 ? -1.053 4.779 -6.395 1.00 88.44 391 ILE A O 1
ATOM 3096 N N . GLY A 1 392 ? 1.021 5.047 -7.155 1.00 86.94 392 GLY A N 1
ATOM 3097 C CA . GLY A 1 392 ? 1.637 4.408 -5.991 1.00 86.94 392 GLY A CA 1
ATOM 3098 C C . GLY A 1 392 ? 1.587 2.880 -6.044 1.00 86.94 392 GLY A C 1
ATOM 3099 O O . GLY A 1 392 ? 1.706 2.232 -5.011 1.00 86.94 392 GLY A O 1
ATOM 3100 N N . ALA A 1 393 ? 1.443 2.288 -7.234 1.00 83.38 393 ALA A N 1
ATOM 3101 C CA . ALA A 1 393 ? 1.641 0.854 -7.428 1.00 83.38 393 ALA A CA 1
ATOM 3102 C C . ALA A 1 393 ? 3.148 0.542 -7.412 1.00 83.38 393 ALA A C 1
ATOM 3104 O O . ALA A 1 393 ? 3.786 0.439 -8.462 1.00 83.38 393 ALA A O 1
ATOM 3105 N N . TRP A 1 394 ? 3.733 0.446 -6.219 1.00 83.12 394 TRP A N 1
ATOM 3106 C CA . TRP A 1 394 ? 5.177 0.287 -6.004 1.00 83.12 394 TRP A CA 1
ATOM 3107 C C . TRP A 1 394 ? 5.750 -1.000 -6.623 1.00 83.12 394 TRP A C 1
ATOM 3109 O O . TRP A 1 394 ? 5.024 -1.844 -7.150 1.00 83.12 394 TRP A O 1
ATOM 3119 N N . GLU A 1 395 ? 7.066 -1.184 -6.582 1.00 80.00 395 GLU A N 1
ATOM 3120 C CA . GLU A 1 395 ? 7.750 -2.385 -7.080 1.00 80.00 395 GLU A CA 1
ATOM 3121 C C . GLU A 1 395 ? 7.278 -3.670 -6.384 1.00 80.00 395 GLU A C 1
ATOM 3123 O O . GLU A 1 395 ? 7.317 -4.767 -6.954 1.00 80.00 395 GLU A O 1
ATOM 3128 N N . ILE A 1 396 ? 6.820 -3.541 -5.140 1.00 82.12 396 ILE A N 1
ATOM 3129 C CA . ILE A 1 396 ? 6.262 -4.636 -4.347 1.00 82.12 396 ILE A CA 1
ATOM 3130 C C . ILE A 1 396 ? 4.806 -4.946 -4.704 1.00 82.12 396 ILE A C 1
ATOM 3132 O O . ILE A 1 396 ? 4.319 -6.004 -4.321 1.00 82.12 396 ILE A O 1
ATOM 3136 N N . PHE A 1 397 ? 4.131 -4.099 -5.491 1.00 88.75 397 PHE A N 1
ATOM 3137 C CA . PHE A 1 397 ? 2.747 -4.323 -5.900 1.00 88.75 397 PHE A CA 1
ATOM 3138 C C . PHE A 1 397 ? 2.597 -5.670 -6.618 1.00 88.75 397 PHE A C 1
ATOM 3140 O O . PHE A 1 397 ? 3.257 -5.949 -7.627 1.00 88.75 397 PHE A O 1
ATOM 3147 N N . THR A 1 398 ? 1.719 -6.519 -6.085 1.00 89.38 398 THR A N 1
ATOM 3148 C CA . THR A 1 398 ? 1.522 -7.889 -6.573 1.00 89.38 398 THR A CA 1
ATOM 3149 C C . THR A 1 398 ? 0.229 -8.076 -7.355 1.00 89.38 398 THR A C 1
ATOM 3151 O O . THR A 1 398 ? 0.034 -9.160 -7.898 1.00 89.38 398 THR A O 1
ATOM 3154 N N . GLY A 1 399 ? -0.648 -7.065 -7.405 1.00 92.62 399 GLY A N 1
ATOM 3155 C CA . GLY A 1 399 ? -1.933 -7.135 -8.107 1.00 92.62 399 GLY A CA 1
ATOM 3156 C C . GLY A 1 399 ? -2.853 -8.251 -7.617 1.00 92.62 399 GLY A C 1
ATOM 3157 O O . GLY A 1 399 ? -3.720 -8.698 -8.369 1.00 92.62 399 GLY A O 1
ATOM 3158 N N . LYS A 1 400 ? -2.650 -8.723 -6.381 1.00 92.88 400 LYS A N 1
ATOM 3159 C CA . LYS A 1 400 ? -3.467 -9.764 -5.751 1.00 92.88 400 LYS A CA 1
ATOM 3160 C C . LYS A 1 400 ? -4.738 -9.208 -5.112 1.00 92.88 400 LYS A C 1
ATOM 3162 O O . LYS A 1 400 ? -5.644 -9.989 -4.852 1.00 92.88 400 LYS A O 1
ATOM 3167 N N . GLY A 1 401 ? -4.806 -7.893 -4.878 1.00 93.75 401 GLY A N 1
ATOM 3168 C CA . GLY A 1 401 ? -5.934 -7.225 -4.226 1.00 93.75 401 GLY A CA 1
ATOM 3169 C C . GLY A 1 401 ? -5.915 -7.306 -2.698 1.00 93.75 401 GLY A C 1
ATOM 3170 O O . GLY A 1 401 ? -6.910 -6.974 -2.065 1.00 93.75 401 GLY A O 1
ATOM 3171 N N . TYR A 1 402 ? -4.821 -7.770 -2.099 1.00 93.12 402 TYR A N 1
ATOM 3172 C CA . TYR A 1 402 ? -4.634 -7.843 -0.655 1.00 93.12 402 TYR A CA 1
ATOM 3173 C C . TYR A 1 402 ? -3.148 -7.689 -0.306 1.00 93.12 402 TYR A C 1
ATOM 3175 O O . TYR A 1 402 ? -2.275 -8.063 -1.096 1.00 93.12 402 TYR A O 1
ATOM 3183 N N . THR A 1 403 ? -2.868 -7.177 0.890 1.00 90.75 403 THR A N 1
ATOM 3184 C CA . THR A 1 403 ? -1.515 -7.021 1.432 1.00 90.75 403 THR A CA 1
ATOM 3185 C C . THR A 1 403 ? -0.998 -8.341 2.000 1.00 90.75 403 THR A C 1
ATOM 3187 O O . THR A 1 403 ? -1.753 -9.157 2.528 1.00 90.75 403 THR A O 1
ATOM 3190 N N . GLU A 1 404 ? 0.308 -8.564 1.927 1.00 89.38 404 GLU A N 1
ATOM 3191 C CA . GLU A 1 404 ? 0.968 -9.619 2.703 1.00 89.38 404 GLU A CA 1
ATOM 3192 C C . GLU A 1 404 ? 1.505 -9.000 3.987 1.00 89.38 404 GLU A C 1
ATOM 3194 O O . GLU A 1 404 ? 2.024 -7.883 3.955 1.00 89.38 404 GLU A O 1
ATOM 3199 N N . MET A 1 405 ? 1.368 -9.706 5.110 1.00 84.75 405 MET A N 1
ATOM 3200 C CA . MET A 1 405 ? 1.923 -9.215 6.366 1.00 84.75 405 MET A CA 1
ATOM 3201 C C . MET A 1 405 ? 3.449 -9.098 6.257 1.00 84.75 405 MET A C 1
ATOM 3203 O O . MET A 1 405 ? 4.118 -9.946 5.670 1.00 84.75 405 MET A O 1
ATOM 3207 N N . SER A 1 406 ? 4.031 -8.050 6.832 1.00 80.62 406 SER A N 1
ATOM 3208 C CA . SER A 1 406 ? 5.490 -7.866 6.827 1.00 80.62 406 SER A CA 1
ATOM 3209 C C . SER A 1 406 ? 6.223 -8.926 7.668 1.00 80.62 406 SER A C 1
ATOM 3211 O O . SER A 1 406 ? 7.363 -9.288 7.373 1.00 80.62 406 SER A O 1
ATOM 3213 N N . SER A 1 407 ? 5.559 -9.456 8.699 1.00 77.94 407 SER A N 1
ATOM 3214 C CA . SER A 1 407 ? 6.104 -10.423 9.655 1.00 77.94 407 SER A CA 1
ATOM 3215 C C . SER A 1 407 ? 5.923 -11.889 9.245 1.00 77.94 407 SER A C 1
ATOM 3217 O O . SER A 1 407 ? 6.555 -12.775 9.827 1.00 77.94 407 SER A O 1
ATOM 3219 N N . SER A 1 408 ? 5.056 -12.181 8.269 1.00 81.56 408 SER A N 1
ATOM 3220 C CA . SER A 1 408 ? 4.684 -13.552 7.901 1.00 81.56 408 SER A CA 1
ATOM 3221 C C . SER A 1 408 ? 4.097 -13.631 6.485 1.00 81.56 408 SER A C 1
ATOM 3223 O O . SER A 1 408 ? 3.571 -12.645 5.991 1.00 81.56 408 SER A O 1
ATOM 3225 N N . PRO A 1 409 ? 4.088 -14.803 5.822 1.00 80.69 409 PRO A N 1
ATOM 3226 C CA . PRO A 1 409 ? 3.493 -14.950 4.486 1.00 80.69 409 PRO A CA 1
ATOM 3227 C C . PRO A 1 409 ? 1.948 -14.921 4.479 1.00 80.69 409 PRO A C 1
ATOM 3229 O O . PRO A 1 409 ? 1.329 -15.300 3.479 1.00 80.69 409 PRO A O 1
ATOM 3232 N N . ASN A 1 410 ? 1.324 -14.546 5.596 1.00 86.75 410 ASN A N 1
ATOM 3233 C CA . ASN A 1 410 ? -0.123 -14.506 5.752 1.00 86.75 410 ASN A CA 1
ATOM 3234 C C . ASN A 1 410 ? -0.716 -13.291 5.035 1.00 86.75 410 ASN A C 1
ATOM 3236 O O . ASN A 1 410 ? -0.048 -12.279 4.808 1.00 86.75 410 ASN A O 1
ATOM 3240 N N . ALA A 1 411 ? -1.996 -13.392 4.690 1.00 88.94 411 ALA A N 1
ATOM 3241 C CA . ALA A 1 411 ? -2.731 -12.253 4.163 1.00 88.94 411 ALA A CA 1
ATOM 3242 C C . ALA A 1 411 ? -2.998 -11.246 5.293 1.00 88.94 411 ALA A C 1
ATOM 3244 O O . ALA A 1 411 ? -3.464 -11.626 6.365 1.00 88.94 411 ALA A O 1
ATOM 3245 N N . GLY A 1 412 ? -2.707 -9.971 5.042 1.00 90.12 412 GLY A N 1
ATOM 3246 C CA . GLY A 1 412 ? -2.979 -8.875 5.964 1.00 90.12 412 GLY A CA 1
ATOM 3247 C C . GLY A 1 412 ? -4.413 -8.377 5.819 1.00 90.12 412 GLY A C 1
ATOM 3248 O O . GLY A 1 412 ? -5.316 -8.825 6.524 1.00 90.12 412 GLY A O 1
ATOM 3249 N N . ALA A 1 413 ? -4.636 -7.458 4.884 1.00 91.56 413 ALA A N 1
ATOM 3250 C CA . ALA A 1 413 ? -5.943 -6.878 4.613 1.00 91.56 413 ALA A CA 1
ATOM 3251 C C . ALA A 1 413 ? -6.223 -6.793 3.110 1.00 91.56 413 ALA A C 1
ATOM 3253 O O . ALA A 1 413 ? -5.313 -6.764 2.283 1.00 91.56 413 ALA A O 1
ATOM 3254 N N . LEU A 1 414 ? -7.502 -6.743 2.750 1.00 93.12 414 LEU A N 1
ATOM 3255 C CA . LEU A 1 414 ? -7.936 -6.445 1.394 1.00 93.12 414 LEU A CA 1
ATOM 3256 C C . LEU A 1 414 ? -7.515 -5.016 1.045 1.00 93.12 414 LEU A C 1
ATOM 3258 O O . LEU A 1 414 ? -7.804 -4.078 1.792 1.00 93.12 414 LEU A O 1
ATOM 3262 N N . GLU A 1 415 ? -6.850 -4.852 -0.090 1.00 94.00 415 GLU A N 1
ATOM 3263 C CA . GLU A 1 415 ? -6.476 -3.541 -0.601 1.00 94.00 415 GLU A CA 1
ATOM 3264 C C . GLU A 1 415 ? -7.674 -2.906 -1.306 1.00 94.00 415 GLU A C 1
ATOM 3266 O O . GLU A 1 415 ? -8.406 -3.558 -2.051 1.00 94.00 415 GLU A O 1
ATOM 3271 N N . MET A 1 416 ? -7.852 -1.608 -1.102 1.00 94.44 416 MET A N 1
ATOM 3272 C CA . MET A 1 416 ? -8.824 -0.791 -1.816 1.00 94.44 416 MET A CA 1
ATOM 3273 C C . MET A 1 416 ? -8.129 0.467 -2.308 1.00 94.44 416 MET A C 1
ATOM 3275 O O . MET A 1 416 ? -7.365 1.081 -1.570 1.00 94.44 416 MET A O 1
ATOM 3279 N N . LEU A 1 417 ? -8.391 0.870 -3.542 1.00 94.19 417 LEU A N 1
ATOM 3280 C CA . LEU A 1 417 ? -7.803 2.064 -4.132 1.00 94.19 417 LEU A CA 1
ATOM 3281 C C . LEU A 1 417 ? -8.904 2.957 -4.685 1.00 94.19 417 LEU A C 1
ATOM 3283 O O . LEU A 1 417 ? -9.700 2.515 -5.506 1.00 94.19 417 LEU A O 1
ATOM 3287 N N . ASP A 1 418 ? -8.903 4.217 -4.265 1.00 92.25 418 ASP A N 1
ATOM 3288 C CA . ASP A 1 418 ? -9.651 5.297 -4.904 1.00 92.25 418 ASP A CA 1
ATOM 3289 C C . ASP A 1 418 ? -8.672 6.250 -5.603 1.00 92.25 418 ASP A C 1
ATOM 3291 O O . ASP A 1 418 ? -7.598 6.533 -5.073 1.00 92.25 418 ASP A O 1
ATOM 3295 N N . ILE A 1 419 ? -9.016 6.741 -6.793 1.00 91.00 419 ILE A N 1
ATOM 3296 C CA . ILE A 1 419 ? -8.195 7.700 -7.546 1.00 91.00 419 ILE A CA 1
ATOM 3297 C C .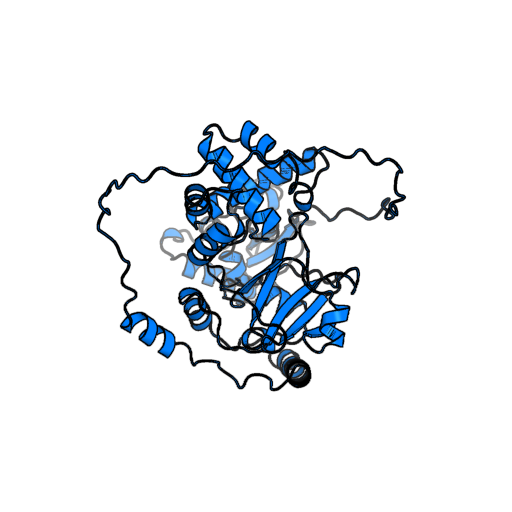 ILE A 1 419 ? -9.014 8.977 -7.679 1.00 91.00 419 ILE A C 1
ATOM 3299 O O . ILE A 1 419 ? -9.850 9.123 -8.569 1.00 91.00 419 ILE A O 1
ATOM 3303 N N . GLN A 1 420 ? -8.774 9.904 -6.760 1.00 88.56 420 GLN A N 1
ATOM 3304 C CA . GLN A 1 420 ? -9.554 11.128 -6.652 1.00 88.56 420 GLN A CA 1
ATOM 3305 C C . GLN A 1 420 ? -8.944 12.248 -7.495 1.00 88.56 420 GLN A C 1
ATOM 3307 O O . GLN A 1 420 ? -7.731 12.315 -7.701 1.00 88.56 420 GLN A O 1
ATOM 3312 N N . ASN A 1 421 ? -9.794 13.175 -7.934 1.00 82.50 421 ASN A N 1
ATOM 3313 C CA . ASN A 1 421 ? -9.380 14.409 -8.591 1.00 82.50 421 ASN A CA 1
ATOM 3314 C C . ASN A 1 421 ? -9.715 15.586 -7.676 1.00 82.50 421 ASN A C 1
ATOM 3316 O O . ASN A 1 421 ? -10.887 15.846 -7.428 1.00 82.50 421 ASN A O 1
ATOM 3320 N N . ASN A 1 422 ? -8.695 16.317 -7.217 1.00 78.38 422 ASN A N 1
ATOM 3321 C CA . ASN A 1 422 ? -8.849 17.462 -6.304 1.00 78.38 422 ASN A CA 1
ATOM 3322 C C . ASN A 1 422 ? -9.624 17.133 -5.005 1.00 78.38 422 ASN A C 1
ATOM 3324 O O . ASN A 1 422 ? -10.705 17.678 -4.792 1.00 78.38 422 ASN A O 1
ATOM 3328 N N . PRO A 1 423 ? -9.073 16.265 -4.140 1.00 88.75 423 PRO A N 1
ATOM 3329 C CA . PRO A 1 423 ? -9.669 15.937 -2.839 1.00 88.75 423 PRO A CA 1
ATOM 3330 C C . PRO A 1 423 ? -9.815 17.158 -1.911 1.00 88.75 423 PRO A C 1
ATOM 3332 O O . PRO A 1 423 ? -9.008 18.092 -1.970 1.00 88.75 423 PRO A O 1
ATOM 3335 N N . ASP A 1 424 ? -10.803 17.100 -1.014 1.00 92.56 424 ASP A N 1
ATOM 3336 C CA . ASP A 1 424 ? -10.958 18.035 0.109 1.00 92.56 424 ASP A CA 1
ATOM 3337 C C . ASP A 1 424 ? -9.788 17.899 1.108 1.00 92.56 424 ASP A C 1
ATOM 3339 O O . ASP A 1 424 ? -9.140 16.851 1.205 1.00 92.56 424 ASP A O 1
ATOM 3343 N N . SER A 1 425 ? -9.521 18.951 1.889 1.00 95.44 425 SER A N 1
ATOM 3344 C CA . SER A 1 425 ? -8.505 18.906 2.949 1.00 95.44 425 SER A CA 1
ATOM 3345 C C . SER A 1 425 ? -8.947 18.047 4.135 1.00 95.44 425 SER A C 1
ATOM 3347 O O . SER A 1 425 ? -10.142 17.908 4.413 1.00 95.44 425 SER A O 1
ATOM 3349 N N . ILE A 1 426 ? -7.980 17.524 4.895 1.00 96.56 426 ILE A N 1
ATOM 3350 C CA . ILE A 1 426 ? -8.249 16.767 6.126 1.00 96.56 426 ILE A CA 1
ATOM 3351 C C . ILE A 1 426 ? -9.097 17.594 7.101 1.00 96.56 426 ILE A C 1
ATOM 3353 O O . ILE A 1 426 ? -10.065 17.081 7.658 1.00 96.56 426 ILE A O 1
ATOM 3357 N N . GLU A 1 427 ? -8.768 18.875 7.284 1.00 97.38 427 GLU A N 1
ATOM 3358 C CA . GLU A 1 427 ? -9.523 19.783 8.152 1.00 97.38 427 GLU A CA 1
ATOM 3359 C C . GLU A 1 427 ? -10.997 19.904 7.729 1.00 97.38 427 GLU A C 1
ATOM 3361 O O . GLU A 1 427 ? -11.884 19.775 8.578 1.00 97.38 427 GLU A O 1
ATOM 3366 N N . SER A 1 428 ? -11.271 20.084 6.428 1.00 97.56 428 SER A N 1
ATOM 3367 C CA . SER A 1 428 ? -12.645 20.177 5.909 1.00 97.56 428 SER A CA 1
ATOM 3368 C C . SER A 1 428 ? -13.404 18.881 6.170 1.00 97.56 428 SER A C 1
ATOM 3370 O O . SER A 1 428 ? -14.479 18.899 6.772 1.00 97.56 428 SER A O 1
ATOM 3372 N N . LEU A 1 429 ? -12.799 17.745 5.811 1.00 97.12 429 LEU A N 1
ATOM 3373 C CA . LEU A 1 429 ? -13.397 16.420 5.961 1.00 97.12 429 LEU A CA 1
ATOM 3374 C C . LEU A 1 429 ? -13.733 16.087 7.424 1.00 97.12 429 LEU A C 1
ATOM 3376 O O . LEU A 1 429 ? -14.797 15.524 7.693 1.00 97.12 429 LEU A O 1
ATOM 3380 N N . VAL A 1 430 ? -12.862 16.454 8.371 1.00 97.12 430 VAL A N 1
ATOM 3381 C CA . VAL A 1 430 ? -13.124 16.296 9.811 1.00 97.12 430 VAL A CA 1
ATOM 3382 C C . VAL A 1 430 ? -14.260 17.219 10.256 1.00 97.12 430 VAL A C 1
ATOM 3384 O O . VAL A 1 430 ? -15.182 16.772 10.935 1.00 97.12 430 VAL A O 1
ATOM 3387 N N . SER A 1 431 ? -14.234 18.497 9.861 1.00 97.00 431 SER A N 1
ATOM 3388 C CA . SER A 1 431 ? -15.255 19.478 10.263 1.00 97.00 431 SER A CA 1
ATOM 3389 C C . SER A 1 431 ? -16.664 19.126 9.768 1.00 97.00 431 SER A C 1
ATOM 3391 O O . SER A 1 431 ? -17.653 19.393 10.452 1.00 97.00 431 SER A O 1
ATOM 3393 N N . GLU A 1 432 ? -16.750 18.477 8.608 1.00 96.81 432 GLU A N 1
ATOM 3394 C CA . GLU A 1 432 ? -17.993 18.011 7.993 1.00 96.81 432 GLU A CA 1
ATOM 3395 C C . GLU A 1 432 ? -18.443 16.637 8.515 1.00 96.81 432 GLU A C 1
ATOM 3397 O O . GLU A 1 432 ? -19.514 16.158 8.143 1.00 96.81 432 GLU A O 1
ATOM 3402 N N . GLY A 1 433 ? -17.646 15.990 9.374 1.00 96.12 433 GLY A N 1
ATOM 3403 C CA . GLY A 1 433 ? -17.943 14.660 9.908 1.00 96.12 433 GLY A CA 1
ATOM 3404 C C . GLY A 1 433 ? -17.894 13.547 8.857 1.00 96.12 433 GLY A C 1
ATOM 3405 O O . GLY A 1 433 ? -18.559 12.527 9.024 1.00 96.12 433 GLY A O 1
ATOM 3406 N N . LYS A 1 434 ? -17.133 13.742 7.771 1.00 96.56 434 LYS A N 1
ATOM 3407 C CA . LYS A 1 434 ? -16.903 12.733 6.722 1.00 96.56 434 LYS A CA 1
ATOM 3408 C C . LYS A 1 434 ? -15.835 11.718 7.126 1.00 96.56 434 LYS A C 1
ATOM 3410 O O . LYS A 1 434 ? -15.882 10.566 6.697 1.00 96.56 434 LYS A O 1
ATOM 3415 N N . ILE A 1 435 ? -14.876 12.147 7.946 1.00 97.25 435 ILE A N 1
ATOM 3416 C CA . ILE A 1 435 ? -13.799 11.298 8.457 1.00 97.25 435 ILE A CA 1
ATOM 3417 C C . ILE A 1 435 ? -13.576 11.537 9.946 1.00 97.25 435 ILE A C 1
ATOM 3419 O O . ILE A 1 435 ? -13.865 12.612 10.467 1.00 97.25 435 ILE A O 1
ATOM 3423 N N . GLU A 1 436 ? -12.964 10.557 10.598 1.00 96.75 436 GLU A N 1
ATOM 3424 C CA . GLU A 1 436 ? -12.359 10.702 11.916 1.00 96.75 436 GLU A CA 1
ATOM 3425 C C . GLU A 1 436 ? -10.858 10.436 11.815 1.00 96.75 436 GLU A C 1
ATOM 3427 O O . GLU A 1 436 ? -10.432 9.415 11.267 1.00 96.75 436 GLU A O 1
ATOM 3432 N N . LYS A 1 437 ? -10.051 11.349 12.359 1.00 95.94 437 LYS A N 1
ATOM 3433 C CA . LYS A 1 437 ? -8.594 11.219 12.407 1.00 95.94 437 LYS A CA 1
ATOM 3434 C C . LYS A 1 437 ? -8.149 10.771 13.793 1.00 95.94 437 LYS A C 1
ATOM 3436 O O . LYS A 1 437 ? -8.275 11.507 14.769 1.00 95.94 437 LYS A O 1
ATOM 3441 N N . ILE A 1 438 ? -7.526 9.604 13.857 1.00 94.25 438 ILE A N 1
ATOM 3442 C CA . ILE A 1 438 ? -7.038 8.985 15.085 1.00 94.25 438 ILE A CA 1
ATOM 3443 C C . ILE A 1 438 ? -5.513 9.057 15.084 1.00 94.25 438 ILE A C 1
ATOM 3445 O O . ILE A 1 438 ? -4.857 8.581 14.159 1.00 94.25 438 ILE A O 1
ATOM 3449 N N . LYS A 1 439 ? -4.936 9.675 16.116 1.00 93.06 439 LYS A N 1
ATOM 3450 C CA . LYS A 1 439 ? -3.484 9.654 16.338 1.00 93.06 439 LYS A CA 1
ATOM 3451 C C . LYS A 1 439 ? -3.104 8.332 16.991 1.00 93.06 439 LYS A C 1
ATOM 3453 O O . LYS A 1 439 ? -3.734 7.950 17.974 1.00 93.06 439 LYS A O 1
ATOM 3458 N N . LEU A 1 440 ? -2.084 7.684 16.447 1.00 89.69 440 LEU A N 1
ATOM 3459 C CA . LEU A 1 440 ? -1.551 6.421 16.943 1.00 89.69 440 LEU A CA 1
ATOM 3460 C C . LEU A 1 440 ? -0.271 6.737 17.726 1.00 89.69 440 LEU A C 1
ATOM 3462 O O . LEU A 1 440 ? 0.518 7.573 17.275 1.00 89.69 440 LEU A O 1
ATOM 3466 N N . ASN A 1 441 ? -0.119 6.153 18.915 1.00 71.19 441 ASN A N 1
ATOM 3467 C CA . ASN A 1 441 ? 0.980 6.449 19.842 1.00 71.19 441 ASN A CA 1
ATOM 3468 C C . ASN A 1 441 ? 1.845 5.226 20.094 1.00 71.19 441 ASN A C 1
ATOM 3470 O O . ASN A 1 441 ? 1.272 4.116 20.101 1.00 71.19 441 ASN A O 1
#

Foldseek 3Di:
DPPDDQQQVVCQVLLNWFAAPQQKIKHKAFLPDDDDPPNADWCLVVDDLVNLLCRLVGTDCPLVGRHDLLSNLCRHVVDPVSVVDDPVRSSNVRSVCSNVVRMIMGIDDGSDDDDDDDDDDDDDDDDDDDDDDDDDDDDDDDDDDDDDDDDDDDDDDDDDPPPPVVVVVVLVVVQPLFPDDAQPAQVSLLVLLVVLVVVCVVPNQDFPDFLVNQLSVLVNFFARPHQKKKDKDFDDPDLQAADDDQDPVQKDKGKIFGSSRCSNLRQANCSSCLLQQHDDDPVTWMKMKIFGCVLVPFPKTLQALVVVLVVCCVVVVPPDHSVLSNVCSDQVNLVVLLVCVVVLQVVQVVVVHGLLVCQPDCSLVVSLVVPPPDVSNSVSNVVNSNCCNRHVCDSPNRSSQFHQGNVDRGTRGGIMITIDRNDGGSVVCVVSSRMDMGIRD

Secondary structure (DSSP, 8-state):
--TT--HHHHHHHTT--EE-TTSEEEEEEETTSPPPTTS-EE-GGG--HHHHHHHHHS--GGGS----HHHHHHHHH--TTGGGS-HHHHHHHHHHHHHTTSEEEEEEEE-SPPPPP-SS------PPP----PPPPPPPPPPPP--------PPPP-------HHHHHHHHTTS-SSSSPPPSSHHHHHHHHHHHHHHHHHH----SS-HHHHHHHHHHT---S-SEEEEEEEPPS-TTS-SSPPPTTSEEEEEEEEHHHHGGGTT-HHHHHHHTT----TTS-EEEEEEETTTS----B--BHHHHHHHHHHHTTTTS-HHHHHHHSSHHHHHHHHHHHHHHHHHHHHTT--GGG-SSSTHHHHHHHHH-SSHHHHHHHHHHHHHHHHH---TT--SBSEEEPSSSSSEEEE-EEEEEESPPPHHHHHHTTSEEEEEE-

pLDDT: mean 76.9, std 21.59, range [20.02, 97.56]

Radius of gyration: 26.9 Å; chains: 1; bounding box: 67×77×71 Å

Sequence (441 aa):
MHPNANPFEQSKFNQTLLVDAFGQSYMFLPRHVSQMENLGELVNHSIDIYWAQSLLQNHSPMWGCQFDLNKLYFQVSGDYMASHKSLQQKIDWLSNGIVNGEVKVLKGSNFTPPPPSNMEGGMPVATLPTKVVARKAPTPEPLGQGGTVEQQIDKPTGAEVPKNNQFTKDIEALVDPLKGVPPKSLSDAVNRLKDAGRELEKNGYQPRYSDAEIKTMAALGEIPKDRFLVRFSNAPSSEADPIGHKRDSGRHPLWMSSFDQVEKADTDPAVIADVFGTNFDPNEKYVMYVIDTQAMPTDAFVPTFDNMKEKLGKDFLGQIPQGQIDRIMTPEYSKKFRGHWNEFNSSLNAEGKHWSKSFESDEAEAFACKYFEDPQDAQDFINRQEVLSEIGAWEIFTGKGYTEMSSSPNAGALEMLDIQNNPDSIESLVSEGKIEKIKLN